Protein AF-A0A067MDX3-F1 (afdb_monomer)

Radius of gyration: 34.16 Å; Cα contacts (8 Å, |Δi|>4): 1008; chains: 1; bounding box: 89×113×89 Å

Secondary structure (DSSP, 8-state):
----------------SHHHHHHHHHHHHHHHHHHTTSS--------PPPP-PPPPPPP------------------------------------PPPPGGGGS-HHHHHHHHHHHHHHT--SSS-HHHHHHHHHHHHHHH-HHHHHHHHH-GGGGSEEEES-TTHHHHHHHTTTS-EEEEE-GGGSSS--TT---GGGGGGEEEEEEEESSPPPHHHHHTTGGGGS--TT--EEEEEE---STHHHHTTTHHHHSSSS-SGGGHHHH-TT--EEEEESS-------S-SEEEEES-B--HHHHHHHHHHHHT-TT--EEEEES-B--GGGGGG-----EEETT--EEEEEEEEHHHHHHHHHHEEE-TT-EEEEEEEE-TT--HHHHS-GGGGG-HHHHH--EEEEEEEE-TT-TTEEEEEEEEE-S-TTT--EEEEEEEEES-HHHHHHHHHTHHHHS-TT-SEEEEEEE--TT-SS---HHHHHHHHTT-TT--EEEEEEE-HHHHHTTS--SS--SSTT--EEEEESS--HHHHHHHHHHHHH-TTSPPP-EEEEES-TT--HHHHHHHHTTSSEEEEE--

InterPro domains:
  IPR032675 Leucine-rich repeat domain superfamily [G3DSA:3.80.10.10] (178-583)

pLDDT: mean 78.47, std 22.72, range [26.62, 98.31]

Foldseek 3Di:
DDDDDDDDDDDDDDDDDVVVVVVVVVVVVVVVVVVVPPDDDDDDDDDDDDDDDDDDDDDDDDDDDDDDDDDDDDDDDDDDDDDDDDDDDPDPDDPDPDPPVVVDDLVVLLVVLVVVLVVQDDDDDDCQVVNVVSLCVLCVPDPSSVVSSQQPLVNLQEDEPPDPCVVVSPVSVDQAAHAYEYEAVCVVVPPQPPPCVVCQCRHAHYEYEHQAADDLVNLVSVVVLLAARANHAYYYYHHNHDDDVSAVPQAVNAPDDDDRDNLSCQVSYLNHAYYYYASHDDNFPAAQHQEYHYESHEDELVSVLSVLVRQLRHLNHQYAYYYNYEYDPVRLVVNPDAAHENQNHAEYYAYAYELQVQQSVLQRYAYHLLHEYHAEYEAEPVRAPCSNHPLVNVRHNVLQQFAEKEWEKAQDPVDNQKIKIWIKTFGPDPPGGYIYIYIYIYTLAQVRVLRNQLVVCSRHPLNHQYYEYEDQQDPSNPPDQALVSLLNSQQSNLNYAYYEYANHPLSNLQVLQDDPVGCGNLAHQEYEYHDAHALVRNLNNLQSQQPPPPGDHHAEYEYENHPRQDPVSQVSSVVRHVYYYYDPD

Organism: Botryobasidium botryosum (strain FD-172 SS1) (NCBI:txid930990)

Solvent-accessible surface area (backbone atoms only — not comparable to full-atom values): 32812 Å² total; per-residue (Å²): 140,81,87,84,88,84,82,89,84,90,84,82,90,86,84,89,66,71,72,62,55,60,55,52,54,55,54,52,58,54,56,58,60,64,64,72,75,77,77,88,84,84,90,80,83,92,80,82,92,79,90,80,84,86,78,84,83,79,85,81,83,82,86,81,91,80,87,83,82,86,87,80,88,79,86,90,76,88,81,88,86,88,84,82,92,72,94,72,78,83,74,68,84,78,77,69,80,77,58,76,75,81,69,57,51,64,67,56,50,49,48,52,59,48,47,62,58,63,68,75,61,84,86,82,94,68,59,71,66,56,54,54,46,62,65,48,54,51,51,71,73,37,76,63,48,31,49,39,61,67,73,34,32,78,72,34,24,57,51,59,44,88,42,100,51,46,71,57,33,54,62,45,17,62,84,56,59,26,35,42,35,37,49,51,84,37,67,82,59,70,66,89,70,77,76,55,72,91,52,33,65,32,29,26,30,42,35,39,37,33,57,53,62,82,46,71,79,56,45,62,74,46,57,68,60,63,44,65,20,68,46,21,30,34,44,33,39,38,43,64,37,82,63,73,73,41,52,73,51,38,55,63,79,61,71,78,71,84,96,72,55,73,60,34,44,53,80,20,30,78,46,34,25,33,42,36,37,20,44,51,75,77,58,59,64,47,53,58,29,31,34,41,37,41,29,50,36,65,45,55,64,68,56,51,54,34,46,51,51,22,51,61,47,12,54,60,25,30,35,42,37,38,29,39,36,44,64,65,77,86,49,57,83,72,66,85,67,73,75,37,73,26,72,50,25,44,36,41,37,38,31,65,23,43,33,62,58,50,14,52,49,55,59,27,47,32,43,20,46,52,16,34,38,42,36,31,30,57,34,58,84,86,46,35,42,71,58,38,48,34,90,56,41,79,54,27,35,17,44,65,47,24,28,35,38,40,37,36,48,43,74,39,92,91,39,91,59,36,28,34,40,37,40,36,32,35,21,94,41,102,86,66,38,8,32,39,36,38,37,39,40,25,53,66,51,45,67,37,54,50,39,36,53,62,42,44,66,60,68,46,44,50,65,23,41,32,41,35,40,33,50,60,49,52,86,69,42,80,65,79,72,49,39,68,59,50,28,61,42,42,45,61,30,50,53,20,28,34,40,34,36,32,33,43,40,56,40,58,53,48,28,47,35,54,49,99,89,40,64,30,31,48,41,34,32,34,42,34,44,31,28,89,50,38,51,88,38,52,52,53,27,43,49,37,32,55,68,36,86,92,39,58,52,38,41,35,43,37,42,23,70,29,85,61,54,46,75,68,50,54,54,58,44,48,77,41,21,83,37,70,44,80,46,96,120

Sequence (585 aa):
MIIPSASTTSIFSQAPAFLTCAVAFAASAFASVTSAVASVVPTLPPFASAAFLPLPSVGTATISTHPSGSVVVTTATATTANAAVGSQTIQGPRKLPVSPIDRLSDNILARIIGLSRSVAVPVAVSIEQDREQAYYAPRHVSKRWRSVVVNSPVLWTSFALPSSYCARFLALSGSLPLDISIGHHMQRRRLTILDLSPIIGRLRSITFIQSHALRDADLQKFAWLNRPMPSLESFAIHVHAQGPEAVGRADRTFNEGGQGGLGSLTGAAPRLKELSMSRAYVPFNLHGLVRLHLSRIHFVVTSMRQLFITIVNSPALEELTFEDISLPPDQMQHLNISVVPLARLERLVIHDSGFWLTSHILARLTTSPSAHLDIRVFAPHEVGLRSIIPENVARLANVKALREARVFAMEHTFNSRTMSVHIEGHAYVSEGGGSLRVIIDCAKQTTVLYDIFANLNLLLPARLDALFLQSWENEVWQMQPSSSDLATVLYPFKHLRELTLAYCHRFLVESLILSKRQQNCPRLHRLRVLGEVGEPQVIPVARSRSIAIKFPRLQTIEIGRCWAITDDTVRRLAELVDNVTLIDE

Structure (mmCIF, N/CA/C/O backbone):
data_AF-A0A067MDX3-F1
#
_entry.id   AF-A0A067MDX3-F1
#
loop_
_atom_site.group_PDB
_atom_site.id
_atom_site.type_symbol
_atom_site.label_atom_id
_atom_site.label_alt_id
_atom_site.label_comp_id
_atom_site.label_asym_id
_atom_site.label_entity_id
_atom_site.label_seq_id
_atom_site.pdbx_PDB_ins_code
_atom_site.Cartn_x
_atom_site.Cartn_y
_atom_site.Cartn_z
_atom_site.occupancy
_atom_site.B_iso_or_equiv
_atom_site.auth_seq_id
_atom_site.auth_comp_id
_atom_site.auth_asym_id
_atom_site.auth_atom_id
_atom_site.pdbx_PDB_model_num
ATOM 1 N N . MET A 1 1 ? -13.210 52.447 -44.788 1.00 33.97 1 MET A N 1
ATOM 2 C CA . MET A 1 1 ? -13.898 53.497 -44.003 1.00 33.97 1 MET A CA 1
ATOM 3 C C . MET A 1 1 ? -14.433 52.805 -42.752 1.00 33.97 1 MET A C 1
ATOM 5 O O . MET A 1 1 ? -15.261 51.933 -42.926 1.00 33.97 1 MET A O 1
ATOM 9 N N . ILE A 1 2 ? -13.981 52.982 -41.513 1.00 36.91 2 ILE A N 1
ATOM 10 C CA . ILE A 1 2 ? -12.960 53.816 -40.867 1.00 36.91 2 ILE A CA 1
ATOM 11 C C . ILE A 1 2 ? -12.358 52.940 -39.750 1.00 36.91 2 ILE A C 1
ATOM 13 O O . ILE A 1 2 ? -13.086 52.272 -39.022 1.00 36.91 2 ILE A O 1
ATOM 17 N N . ILE A 1 3 ? -11.030 52.929 -39.668 1.00 36.72 3 ILE A N 1
ATOM 18 C CA . ILE A 1 3 ? -10.223 52.384 -38.567 1.00 36.72 3 ILE A CA 1
ATOM 19 C C . ILE A 1 3 ? -10.322 53.352 -37.377 1.00 36.72 3 ILE A C 1
ATOM 21 O O . ILE A 1 3 ? -10.348 54.560 -37.613 1.00 36.72 3 ILE A O 1
ATOM 25 N N . PRO A 1 4 ? -10.224 52.872 -36.125 1.00 47.22 4 PRO A N 1
ATOM 26 C CA . PRO A 1 4 ? -9.449 53.648 -35.170 1.00 47.22 4 PRO A CA 1
ATOM 27 C C . PRO A 1 4 ? -8.400 52.797 -34.455 1.00 47.22 4 PRO A C 1
ATOM 29 O O . PRO A 1 4 ? -8.684 51.908 -33.657 1.00 47.22 4 PRO A O 1
ATOM 32 N N . SER A 1 5 ? -7.157 53.150 -34.755 1.00 32.91 5 SER A N 1
ATOM 33 C CA . SER A 1 5 ? -5.998 53.050 -33.887 1.00 32.91 5 SER A CA 1
ATOM 34 C C . SER A 1 5 ? -6.065 54.167 -32.846 1.00 32.91 5 SER A C 1
ATOM 36 O O . SER A 1 5 ? -6.231 55.327 -33.226 1.00 32.91 5 SER A O 1
ATOM 38 N N . ALA A 1 6 ? -5.841 53.858 -31.571 1.00 31.25 6 ALA A N 1
ATOM 39 C CA . ALA A 1 6 ? -5.299 54.833 -30.634 1.00 31.25 6 ALA A CA 1
ATOM 40 C C . ALA A 1 6 ? -4.476 54.138 -29.545 1.00 31.25 6 ALA A C 1
ATOM 42 O O . ALA A 1 6 ? -4.864 53.141 -28.945 1.00 31.25 6 ALA A O 1
ATOM 43 N N . SER A 1 7 ? -3.298 54.709 -29.389 1.00 30.72 7 SER A N 1
ATOM 44 C CA . SER A 1 7 ? -2.128 54.376 -28.602 1.00 30.72 7 SER A CA 1
ATOM 45 C C . SER A 1 7 ? -2.234 54.704 -27.104 1.00 30.72 7 SER A C 1
ATOM 47 O O . SER A 1 7 ? -2.874 55.673 -26.712 1.00 30.72 7 SER A O 1
ATOM 49 N N . THR A 1 8 ? -1.429 53.965 -26.329 1.00 30.31 8 THR A N 1
ATOM 50 C CA . THR A 1 8 ? -0.660 54.382 -25.132 1.00 30.31 8 THR A CA 1
ATOM 51 C C . THR A 1 8 ? -1.379 54.955 -23.908 1.00 30.31 8 THR A C 1
ATOM 53 O O . THR A 1 8 ? -1.793 56.110 -23.883 1.00 30.31 8 THR A O 1
ATOM 56 N N . THR A 1 9 ? -1.261 54.233 -22.788 1.00 27.02 9 THR A N 1
ATOM 57 C CA . THR A 1 9 ? -0.818 54.837 -21.519 1.00 27.02 9 THR A CA 1
ATOM 58 C C . THR A 1 9 ? -0.119 53.796 -20.644 1.00 27.02 9 THR A C 1
ATOM 60 O O . THR A 1 9 ? -0.681 52.773 -20.268 1.00 27.02 9 THR A O 1
ATOM 63 N N . SER A 1 10 ? 1.154 54.060 -20.367 1.00 30.72 10 SER A N 1
ATOM 64 C CA . SER A 1 10 ? 1.981 53.398 -19.367 1.00 30.72 10 SER A CA 1
ATOM 65 C C . SER A 1 10 ? 1.536 53.805 -17.964 1.00 30.72 10 SER A C 1
ATOM 67 O O . SER A 1 10 ? 1.501 55.001 -17.709 1.00 30.72 10 SER A O 1
ATOM 69 N N . ILE A 1 11 ? 1.299 52.849 -17.065 1.00 31.41 11 ILE A N 1
ATOM 70 C CA . ILE A 1 11 ? 1.522 52.936 -15.609 1.00 31.41 11 ILE A CA 1
ATOM 71 C C . ILE A 1 11 ? 1.537 51.487 -15.100 1.00 31.41 11 ILE A C 1
ATOM 73 O O . ILE A 1 11 ? 0.540 50.794 -15.232 1.00 31.41 11 ILE A O 1
ATOM 77 N N . PHE A 1 12 ? 2.683 51.031 -14.591 1.00 28.48 12 PHE A N 1
ATOM 78 C CA . PHE A 1 12 ? 2.858 50.214 -13.376 1.00 28.48 12 PHE A CA 1
ATOM 79 C C . PHE A 1 12 ? 4.340 49.817 -13.290 1.00 28.48 12 PHE A C 1
ATOM 81 O O . PHE A 1 12 ? 4.755 48.723 -13.661 1.00 28.48 12 PHE A O 1
ATOM 88 N N . SER A 1 13 ? 5.162 50.752 -12.807 1.00 33.75 13 SER A N 1
ATOM 89 C CA . SER A 1 13 ? 6.333 50.389 -12.018 1.00 33.75 13 SER A CA 1
ATOM 90 C C . SER A 1 13 ? 5.845 50.237 -10.578 1.00 33.75 13 SER A C 1
ATOM 92 O O . SER A 1 13 ? 5.238 51.159 -10.045 1.00 33.75 13 SER A O 1
ATOM 94 N N . GLN A 1 14 ? 6.023 49.050 -9.997 1.00 33.34 14 GLN A N 1
ATOM 95 C CA . GLN A 1 14 ? 6.205 48.791 -8.561 1.00 33.34 14 GLN A CA 1
ATOM 96 C C . GLN A 1 14 ? 6.120 47.280 -8.315 1.00 33.34 14 GLN A C 1
ATOM 98 O O . GLN A 1 14 ? 5.056 46.726 -8.067 1.00 33.34 14 GLN A O 1
ATOM 103 N N . ALA A 1 15 ? 7.272 46.614 -8.383 1.00 34.44 15 ALA A N 1
ATOM 104 C CA . ALA A 1 15 ? 7.533 45.370 -7.662 1.00 34.44 15 ALA A CA 1
ATOM 105 C C . ALA A 1 15 ? 9.053 45.152 -7.587 1.00 34.44 15 ALA A C 1
ATOM 107 O O . ALA A 1 15 ? 9.661 44.667 -8.540 1.00 34.44 15 ALA A O 1
ATOM 108 N N . PRO A 1 16 ? 9.680 45.529 -6.460 1.00 35.97 16 PRO A N 1
ATOM 109 C CA . PRO A 1 16 ? 10.515 44.544 -5.784 1.00 35.97 16 PRO A CA 1
ATOM 110 C C . PRO A 1 16 ? 10.357 44.672 -4.263 1.00 35.97 16 PRO A C 1
ATOM 112 O O . PRO A 1 16 ? 11.045 45.454 -3.617 1.00 35.97 16 PRO A O 1
ATOM 115 N N . ALA A 1 17 ? 9.444 43.895 -3.680 1.00 34.28 17 ALA A N 1
ATOM 116 C CA . ALA A 1 17 ? 9.358 43.746 -2.221 1.00 34.28 17 ALA A CA 1
ATOM 117 C C . ALA A 1 17 ? 9.203 42.286 -1.760 1.00 34.28 17 ALA A C 1
ATOM 119 O O . ALA A 1 17 ? 9.476 41.976 -0.607 1.00 34.28 17 ALA A O 1
ATOM 120 N N . PHE A 1 18 ? 8.847 41.356 -2.655 1.00 33.59 18 PHE A N 1
ATOM 121 C CA . PHE A 1 18 ? 8.609 39.958 -2.272 1.00 33.59 18 PHE A CA 1
ATOM 122 C C . PHE A 1 18 ? 9.853 39.056 -2.306 1.00 33.59 18 PHE A C 1
ATOM 124 O O . PHE A 1 18 ? 9.896 38.072 -1.572 1.00 33.59 18 PHE A O 1
ATOM 131 N N . LEU A 1 19 ? 10.899 39.395 -3.072 1.00 33.69 19 LEU A N 1
ATOM 132 C CA . LEU A 1 19 ? 12.136 38.596 -3.080 1.00 33.69 19 LEU A CA 1
ATOM 133 C C . LEU A 1 19 ? 13.066 38.893 -1.892 1.00 33.69 19 LEU A C 1
ATOM 135 O O . LEU A 1 19 ? 13.840 38.029 -1.488 1.00 33.69 19 LEU A O 1
ATOM 139 N N . THR A 1 20 ? 12.970 40.077 -1.287 1.00 34.78 20 THR A N 1
ATOM 140 C CA . THR A 1 20 ? 13.840 40.486 -0.173 1.00 34.78 20 THR A CA 1
ATOM 141 C C . THR A 1 20 ? 13.414 39.860 1.161 1.00 34.78 20 THR A C 1
ATOM 143 O O . THR A 1 20 ? 14.268 39.539 1.985 1.00 34.78 20 THR A O 1
ATOM 146 N N . CYS A 1 21 ? 12.118 39.582 1.358 1.00 31.64 21 CYS A N 1
ATOM 147 C CA . CYS A 1 21 ? 11.624 38.898 2.560 1.00 31.64 21 CYS A CA 1
ATOM 148 C C . CYS A 1 21 ? 11.980 37.402 2.597 1.00 31.64 21 CYS A C 1
ATOM 150 O O . CYS A 1 21 ? 12.272 36.878 3.670 1.00 31.64 21 CYS A O 1
ATOM 152 N N . ALA A 1 22 ? 12.029 36.721 1.447 1.00 34.28 22 ALA A N 1
ATOM 153 C CA . ALA A 1 22 ? 12.374 35.297 1.392 1.00 34.28 22 ALA A CA 1
ATOM 154 C C . ALA A 1 22 ? 13.862 35.037 1.702 1.00 34.28 22 ALA A C 1
ATOM 156 O O . ALA A 1 22 ? 14.200 34.052 2.359 1.00 34.28 22 ALA A O 1
ATOM 157 N N . VAL A 1 23 ? 14.753 35.952 1.302 1.00 37.81 23 VAL A N 1
ATOM 158 C CA . VAL A 1 23 ? 16.195 35.858 1.595 1.00 37.81 23 VAL A CA 1
ATOM 159 C C . VAL A 1 23 ? 16.504 36.259 3.046 1.00 37.81 23 VAL A C 1
ATOM 161 O O . VAL A 1 23 ? 17.358 35.642 3.683 1.00 37.81 23 VAL A O 1
ATOM 164 N N . ALA A 1 24 ? 15.760 37.213 3.621 1.00 34.75 24 ALA A N 1
ATOM 165 C CA . ALA A 1 24 ? 15.912 37.604 5.026 1.00 34.75 24 ALA A CA 1
ATOM 166 C C . ALA A 1 24 ? 15.469 36.500 6.011 1.00 34.75 24 ALA A C 1
ATOM 168 O O . ALA A 1 24 ? 16.106 36.307 7.049 1.00 34.75 24 ALA A O 1
ATOM 169 N N . PHE A 1 25 ? 14.433 35.723 5.671 1.00 36.97 25 PHE A N 1
ATOM 170 C CA . PHE A 1 25 ? 13.960 34.616 6.514 1.00 36.97 25 PHE A CA 1
ATOM 171 C C . PHE A 1 25 ? 14.943 33.432 6.533 1.00 36.97 25 PHE A C 1
ATOM 173 O O . PHE A 1 25 ? 15.180 32.831 7.582 1.00 36.97 25 PHE A O 1
ATOM 180 N N . ALA A 1 26 ? 15.588 33.142 5.397 1.00 35.47 26 ALA A N 1
ATOM 181 C CA . ALA A 1 26 ? 16.612 32.100 5.302 1.00 35.47 26 ALA A CA 1
ATOM 182 C C . ALA A 1 26 ? 17.906 32.469 6.057 1.00 35.47 26 ALA A C 1
ATOM 184 O O . ALA A 1 26 ? 18.526 31.603 6.675 1.00 35.47 26 ALA A O 1
ATOM 185 N N . ALA A 1 27 ? 18.286 33.753 6.076 1.00 33.12 27 ALA A N 1
ATOM 186 C CA . ALA A 1 27 ? 19.451 34.235 6.823 1.00 33.12 27 ALA A CA 1
ATOM 187 C C . ALA A 1 27 ? 19.219 34.256 8.350 1.00 33.12 27 ALA A C 1
ATOM 189 O O . ALA A 1 27 ? 20.119 33.914 9.119 1.00 33.12 27 ALA A O 1
ATOM 190 N N . SER A 1 28 ? 18.000 34.582 8.798 1.00 33.84 28 SER A N 1
ATOM 191 C CA . SER A 1 28 ? 17.604 34.554 10.217 1.00 33.84 28 SER A CA 1
ATOM 192 C C . SER A 1 28 ? 17.586 33.131 10.797 1.00 33.84 28 SER A C 1
ATOM 194 O O . SER A 1 28 ? 18.078 32.908 11.906 1.00 33.84 28 SER A O 1
ATOM 196 N N . ALA A 1 29 ? 17.107 32.150 10.025 1.00 36.31 29 ALA A N 1
ATOM 197 C CA . ALA A 1 29 ? 17.091 30.748 10.441 1.00 36.31 29 ALA A CA 1
ATOM 198 C C . ALA A 1 29 ? 18.505 30.148 10.573 1.00 36.31 29 ALA A C 1
ATOM 200 O O . ALA A 1 29 ? 18.733 29.300 11.433 1.00 36.31 29 ALA A O 1
ATOM 201 N N . PHE A 1 30 ? 19.473 30.619 9.777 1.00 33.47 30 PHE A N 1
ATOM 202 C CA . PHE A 1 30 ? 20.859 30.143 9.840 1.00 33.47 30 PHE A CA 1
ATOM 203 C C . PHE A 1 30 ? 21.644 30.724 11.029 1.00 33.47 30 PHE A C 1
ATOM 205 O O . PHE A 1 30 ? 22.445 30.015 11.637 1.00 33.47 30 PHE A O 1
ATOM 212 N N . ALA A 1 31 ? 21.377 31.977 11.418 1.00 33.66 31 ALA A N 1
ATOM 213 C CA . ALA A 1 31 ? 22.022 32.618 12.569 1.00 33.66 31 ALA A CA 1
ATOM 214 C C . ALA A 1 31 ? 21.534 32.068 13.927 1.00 33.66 31 ALA A C 1
ATOM 216 O O . ALA A 1 31 ? 22.286 32.035 14.901 1.00 33.66 31 ALA A O 1
ATOM 217 N N . SER A 1 32 ? 20.290 31.580 13.999 1.00 33.94 32 SER A N 1
ATOM 218 C CA . SER A 1 32 ? 19.739 30.983 15.225 1.00 33.94 32 SER A CA 1
ATOM 219 C C . SER A 1 32 ? 20.317 29.591 15.527 1.00 33.94 32 SER A C 1
ATOM 221 O O . SER A 1 32 ? 20.396 29.207 16.693 1.00 33.94 32 SER A O 1
ATOM 223 N N . VAL A 1 33 ? 20.779 28.859 14.506 1.00 33.06 33 VAL A N 1
ATOM 224 C CA . VAL A 1 33 ? 21.364 27.513 14.660 1.00 33.06 33 VAL A CA 1
ATOM 225 C C . VAL A 1 33 ? 22.840 27.571 15.069 1.00 33.06 33 VAL A C 1
ATOM 227 O O . VAL A 1 33 ? 23.299 26.710 15.815 1.00 33.06 33 VAL A O 1
ATOM 230 N N . THR A 1 34 ? 23.582 28.609 14.675 1.00 33.38 34 THR A N 1
ATOM 231 C CA . THR A 1 34 ? 24.987 28.783 15.084 1.00 33.38 34 THR A CA 1
ATOM 232 C C . THR A 1 34 ? 25.147 29.362 16.493 1.00 33.38 34 THR A C 1
ATOM 234 O O . THR A 1 34 ? 26.141 29.070 17.152 1.00 33.38 34 THR A O 1
ATOM 237 N N . SER A 1 35 ? 24.156 30.094 17.017 1.00 30.66 35 SER A N 1
ATOM 238 C CA . SER A 1 35 ? 24.190 30.623 18.392 1.00 30.66 35 SER A CA 1
ATOM 239 C C . SER A 1 35 ? 23.854 29.586 19.476 1.00 30.66 35 SER A C 1
ATOM 241 O O . SER A 1 35 ? 24.206 29.795 20.634 1.00 30.66 35 SER A O 1
ATOM 243 N N . ALA A 1 36 ? 23.187 28.478 19.137 1.00 31.14 36 ALA A N 1
ATOM 244 C CA . ALA A 1 36 ? 22.718 27.488 20.114 1.00 31.14 36 ALA A CA 1
ATOM 245 C C . ALA A 1 36 ? 23.751 26.390 20.452 1.00 31.14 36 ALA A C 1
ATOM 247 O O . ALA A 1 36 ? 23.515 25.579 21.342 1.00 31.14 36 ALA A O 1
ATOM 248 N N . VAL A 1 37 ? 24.904 26.366 19.771 1.00 30.59 37 VAL A N 1
ATOM 249 C CA . VAL A 1 37 ? 25.954 25.341 19.962 1.00 30.59 37 VAL A CA 1
ATOM 250 C C . VAL A 1 37 ? 27.100 25.831 20.869 1.00 30.59 37 VAL A C 1
ATOM 252 O O . VAL A 1 37 ? 27.974 25.054 21.238 1.00 30.59 37 VAL A O 1
ATOM 255 N N . ALA A 1 38 ? 27.089 27.094 21.309 1.00 31.25 38 ALA A N 1
ATOM 256 C CA . ALA A 1 38 ? 28.210 27.697 22.040 1.00 31.25 38 ALA A CA 1
ATOM 257 C C . ALA A 1 38 ? 28.023 27.853 23.565 1.00 31.25 38 ALA A C 1
ATOM 259 O O . ALA A 1 38 ? 28.908 28.407 24.212 1.00 31.25 38 ALA A O 1
ATOM 260 N N . SER A 1 39 ? 26.921 27.401 24.179 1.00 32.09 39 SER A N 1
ATOM 261 C CA . SER A 1 39 ? 26.652 27.771 25.581 1.00 32.09 39 SER A CA 1
ATOM 262 C C . SER A 1 39 ? 25.940 26.723 26.440 1.00 32.09 39 SER A C 1
ATOM 264 O O . SER A 1 39 ? 24.962 27.065 27.090 1.00 32.09 39 SER A O 1
ATOM 266 N N . VAL A 1 40 ? 26.419 25.476 26.511 1.00 29.67 40 VAL A N 1
ATOM 267 C CA . VAL A 1 40 ? 26.134 24.602 27.672 1.00 29.67 40 VAL A CA 1
ATOM 268 C C . VAL A 1 40 ? 27.291 23.616 27.881 1.00 29.67 40 VAL A C 1
ATOM 270 O O . VAL A 1 40 ? 27.324 22.543 27.289 1.00 29.67 40 VAL A O 1
ATOM 273 N N . VAL A 1 41 ? 28.239 23.967 28.749 1.00 29.36 41 VAL A N 1
ATOM 274 C CA . VAL A 1 41 ? 29.138 23.003 29.403 1.00 29.36 41 VAL A CA 1
ATOM 275 C C . VAL A 1 41 ? 29.140 23.329 30.892 1.00 29.36 41 VAL A C 1
ATOM 277 O O . VAL A 1 41 ? 29.665 24.376 31.269 1.00 29.36 41 VAL A O 1
ATOM 280 N N . PRO A 1 42 ? 28.604 22.455 31.757 1.00 33.56 42 PRO A N 1
ATOM 281 C CA . PRO A 1 42 ? 29.030 22.393 33.137 1.00 33.56 42 PRO A CA 1
ATOM 282 C C . PRO A 1 42 ? 29.896 21.148 33.352 1.00 33.56 42 PRO A C 1
ATOM 284 O O . PRO A 1 42 ? 29.516 20.011 33.081 1.00 33.56 42 PRO A O 1
ATOM 287 N N . THR A 1 43 ? 31.095 21.416 33.847 1.00 37.28 43 THR A N 1
ATOM 288 C CA . THR A 1 43 ? 32.096 20.485 34.362 1.00 37.28 43 THR A CA 1
ATOM 289 C C . THR A 1 43 ? 31.627 19.794 35.646 1.00 37.28 43 THR A C 1
ATOM 291 O O . THR A 1 43 ? 31.263 20.489 36.593 1.00 37.28 43 THR A O 1
ATOM 294 N N . LEU A 1 44 ? 31.739 18.462 35.723 1.00 29.33 44 LEU A N 1
ATOM 295 C CA . LEU A 1 44 ? 31.722 17.664 36.965 1.00 29.33 44 LEU A CA 1
ATOM 296 C C . LEU A 1 44 ? 32.713 16.467 36.851 1.00 29.33 44 LEU A C 1
ATOM 298 O O . LEU A 1 44 ? 33.086 16.106 35.734 1.00 29.33 44 LEU A O 1
ATOM 302 N N . PRO A 1 45 ? 33.209 15.918 37.984 1.00 30.34 45 PRO A N 1
ATOM 303 C CA . PRO A 1 45 ? 34.571 15.381 38.159 1.00 30.34 45 PRO A CA 1
ATOM 304 C C . PRO A 1 45 ? 34.693 13.854 37.935 1.00 30.34 45 PRO A C 1
ATOM 306 O O . PRO A 1 45 ? 33.676 13.176 37.784 1.00 30.34 45 PRO A O 1
ATOM 309 N N . PRO A 1 46 ? 35.922 13.284 37.917 1.00 31.72 46 PRO A N 1
ATOM 310 C CA . PRO A 1 46 ? 36.138 11.905 37.497 1.00 31.72 46 PRO A CA 1
ATOM 311 C C . PRO A 1 46 ? 35.870 10.915 38.637 1.00 31.72 46 PRO A C 1
ATOM 313 O O . PRO A 1 46 ? 36.404 11.060 39.736 1.00 31.72 46 PRO A O 1
ATOM 316 N N . PHE A 1 47 ? 35.090 9.872 38.346 1.00 27.94 47 PHE A N 1
ATOM 317 C CA . PHE A 1 47 ? 34.967 8.681 39.185 1.00 27.94 47 PHE A CA 1
ATOM 318 C C . PHE A 1 47 ? 35.648 7.473 38.537 1.00 27.94 47 PHE A C 1
ATOM 320 O O . PHE A 1 47 ? 35.752 7.350 37.319 1.00 27.94 47 PHE A O 1
ATOM 327 N N . ALA A 1 48 ? 36.158 6.631 39.428 1.00 28.36 48 ALA A N 1
ATOM 328 C CA . ALA A 1 48 ? 37.163 5.607 39.232 1.00 28.36 48 ALA A CA 1
ATOM 329 C C . ALA A 1 48 ? 36.745 4.426 38.339 1.00 28.36 48 ALA A C 1
ATOM 331 O O . ALA A 1 48 ? 35.607 3.961 38.358 1.00 28.36 48 ALA A O 1
ATOM 332 N N . SER A 1 49 ? 37.739 3.902 37.621 1.00 28.11 49 SER A N 1
ATOM 333 C CA . SER A 1 49 ? 37.692 2.674 36.832 1.00 28.11 49 SER A CA 1
ATOM 334 C C . SER A 1 49 ? 37.447 1.441 37.706 1.00 28.11 49 SER A C 1
ATOM 336 O O . SER A 1 49 ? 38.273 1.103 38.554 1.00 28.11 49 SER A O 1
ATOM 338 N N . ALA A 1 50 ? 36.350 0.730 37.445 1.00 28.02 50 ALA A N 1
ATOM 339 C CA . ALA A 1 50 ? 36.139 -0.642 37.892 1.00 28.02 50 ALA A CA 1
ATOM 340 C C . ALA A 1 50 ? 36.506 -1.626 36.768 1.00 28.02 50 ALA A C 1
ATOM 342 O O . ALA A 1 50 ? 36.269 -1.379 35.586 1.00 28.02 50 ALA A O 1
ATOM 343 N N . ALA A 1 51 ? 37.140 -2.720 37.178 1.00 28.81 51 ALA A N 1
ATOM 344 C CA . ALA A 1 51 ? 37.792 -3.727 36.357 1.00 28.81 51 ALA A CA 1
ATOM 345 C C . ALA A 1 51 ? 36.837 -4.520 35.445 1.00 28.81 51 ALA A C 1
ATOM 347 O O . ALA A 1 51 ? 35.775 -4.963 35.877 1.00 28.81 51 ALA A O 1
ATOM 348 N N . PHE A 1 52 ? 37.287 -4.790 34.216 1.00 27.44 52 PHE A N 1
ATOM 349 C CA . PHE A 1 52 ? 36.736 -5.827 33.341 1.00 27.44 52 PHE A CA 1
ATOM 350 C C . PHE A 1 52 ? 37.708 -7.014 33.263 1.00 27.44 52 PHE A C 1
ATOM 352 O O . PHE A 1 52 ? 38.910 -6.841 33.063 1.00 27.44 52 PHE A O 1
ATOM 359 N N . LEU A 1 53 ? 37.159 -8.217 33.442 1.00 29.53 53 LEU A N 1
ATOM 360 C CA . LEU A 1 53 ? 37.824 -9.516 33.297 1.00 29.53 53 LEU A CA 1
ATOM 361 C C . LEU A 1 53 ? 38.182 -9.808 31.822 1.00 29.53 53 LEU A C 1
ATOM 363 O O . LEU A 1 53 ? 37.463 -9.352 30.930 1.00 29.53 53 LEU A O 1
ATOM 367 N N . PRO A 1 54 ? 39.244 -10.589 31.538 1.00 31.33 54 PRO A N 1
ATOM 368 C CA . PRO A 1 54 ? 39.686 -10.852 30.173 1.00 31.33 54 PRO A CA 1
ATOM 369 C C . PRO A 1 54 ? 38.944 -12.041 29.538 1.00 31.33 54 PRO A C 1
ATOM 371 O O . PRO A 1 54 ? 38.767 -13.091 30.154 1.00 31.33 54 PRO A O 1
ATOM 374 N N . LEU A 1 55 ? 38.572 -11.884 28.266 1.00 30.08 55 LEU A N 1
ATOM 375 C CA . LEU A 1 55 ? 38.222 -12.974 27.347 1.00 30.08 55 LEU A CA 1
ATOM 376 C C . LEU A 1 55 ? 39.500 -13.530 26.680 1.00 30.08 55 LEU A C 1
ATOM 378 O O . LEU A 1 55 ? 40.474 -12.788 26.522 1.00 30.08 55 LEU A O 1
ATOM 382 N N . PRO A 1 56 ? 39.525 -14.820 26.292 1.00 30.81 56 PRO A N 1
ATOM 383 C CA . PRO A 1 56 ? 40.738 -15.497 25.853 1.00 30.81 56 PRO A CA 1
ATOM 384 C C . PRO A 1 56 ? 41.159 -15.100 24.433 1.00 30.81 56 PRO A C 1
ATOM 386 O O . PRO A 1 56 ? 40.344 -14.847 23.546 1.00 30.81 56 PRO A O 1
ATOM 389 N N . SER A 1 57 ? 42.475 -15.072 24.249 1.00 29.55 57 SER A N 1
ATOM 390 C CA . SER A 1 57 ? 43.211 -14.679 23.055 1.00 29.55 57 SER A CA 1
ATOM 391 C C . SER A 1 57 ? 42.932 -15.574 21.843 1.00 29.55 57 SER A C 1
ATOM 393 O O . SER A 1 57 ? 43.153 -16.784 21.859 1.00 29.55 57 SER A O 1
ATOM 395 N N . VAL A 1 58 ? 42.525 -14.943 20.742 1.00 29.27 58 VAL A N 1
ATOM 396 C CA . VAL A 1 58 ? 42.586 -15.518 19.395 1.00 29.27 58 VAL A CA 1
ATOM 397 C C . VAL A 1 58 ? 44.017 -15.347 18.887 1.00 29.27 58 VAL A C 1
ATOM 399 O O . VAL A 1 58 ? 44.529 -14.230 18.822 1.00 29.27 58 VAL A O 1
ATOM 402 N N . GLY A 1 59 ? 44.672 -16.464 18.567 1.00 27.67 59 GLY A N 1
ATOM 403 C CA . GLY A 1 59 ? 46.039 -16.490 18.056 1.00 27.67 59 GLY A CA 1
ATOM 404 C C . GLY A 1 59 ? 46.167 -15.747 16.727 1.00 27.67 59 GLY A C 1
ATOM 405 O O . GLY A 1 59 ? 45.538 -16.101 15.732 1.00 27.67 59 GLY A O 1
ATOM 406 N N . THR A 1 60 ? 47.008 -14.720 16.715 1.00 28.27 60 THR A N 1
ATOM 407 C CA . THR A 1 60 ? 47.476 -14.024 15.520 1.00 28.27 60 THR A CA 1
ATOM 408 C C . THR A 1 60 ? 48.583 -14.844 14.857 1.00 28.27 60 THR A C 1
ATOM 410 O O . THR A 1 60 ? 49.665 -15.016 15.412 1.00 28.27 60 THR A O 1
ATOM 413 N N . ALA A 1 61 ? 48.320 -15.357 13.654 1.00 27.12 61 ALA A N 1
ATOM 414 C CA . ALA A 1 61 ? 49.348 -15.932 12.794 1.00 27.12 61 ALA A CA 1
ATOM 415 C C . ALA A 1 61 ? 50.008 -14.813 11.975 1.00 27.12 61 ALA A C 1
ATOM 417 O O . ALA A 1 61 ? 49.362 -14.147 11.165 1.00 27.12 61 ALA A O 1
ATOM 418 N N . THR A 1 62 ? 51.299 -14.595 12.201 1.00 27.22 62 THR A N 1
ATOM 419 C CA . THR A 1 62 ? 52.155 -13.708 11.413 1.00 27.22 62 THR A CA 1
ATOM 420 C C . THR A 1 62 ? 52.524 -14.378 10.090 1.00 27.22 62 THR A C 1
ATOM 422 O O . THR A 1 62 ? 53.094 -15.466 10.064 1.00 27.22 62 THR A O 1
ATOM 425 N N . ILE A 1 63 ? 52.213 -13.713 8.977 1.00 27.61 63 ILE A N 1
ATOM 426 C CA . ILE A 1 63 ? 52.643 -14.107 7.632 1.00 27.61 63 ILE A CA 1
ATOM 427 C C . ILE A 1 63 ? 53.983 -13.420 7.362 1.00 27.61 63 ILE A C 1
ATOM 429 O O . ILE A 1 63 ? 54.030 -12.197 7.235 1.00 27.61 63 ILE A O 1
ATOM 433 N N . SER A 1 64 ? 55.064 -14.196 7.267 1.00 26.62 64 SER A N 1
ATOM 434 C CA . SER A 1 64 ? 56.316 -13.746 6.657 1.00 26.62 64 SER A CA 1
ATOM 435 C C . SER A 1 64 ? 56.411 -14.297 5.236 1.00 26.62 64 SER A C 1
ATOM 437 O O . SER A 1 64 ? 56.149 -15.469 4.963 1.00 26.62 64 SER A O 1
ATOM 439 N N . THR A 1 65 ? 56.736 -13.415 4.302 1.00 29.08 65 THR A N 1
ATOM 440 C CA . THR A 1 65 ? 56.938 -13.727 2.893 1.00 29.08 65 THR A CA 1
ATOM 441 C C . THR A 1 65 ? 58.410 -14.042 2.646 1.00 29.08 65 THR A C 1
ATOM 443 O O . THR A 1 65 ? 59.276 -13.218 2.915 1.00 29.08 65 THR A O 1
ATOM 446 N N . HIS A 1 66 ? 58.700 -15.210 2.071 1.00 30.70 66 HIS A N 1
ATOM 447 C CA . HIS A 1 66 ? 59.890 -15.415 1.243 1.00 30.70 66 HIS A CA 1
ATOM 448 C C . HIS A 1 66 ? 59.586 -16.401 0.101 1.00 30.70 66 HIS A C 1
ATOM 450 O O . HIS A 1 66 ? 58.675 -17.223 0.222 1.00 30.70 66 HIS A O 1
ATOM 456 N N . PRO A 1 67 ? 60.282 -16.268 -1.042 1.00 37.34 67 PRO A N 1
ATOM 457 C CA . PRO A 1 67 ? 59.913 -16.891 -2.298 1.00 37.34 67 PRO A CA 1
ATOM 458 C C . PRO A 1 67 ? 60.517 -18.293 -2.420 1.00 37.34 67 PRO A C 1
ATOM 460 O O . PRO A 1 67 ? 61.535 -18.595 -1.800 1.00 37.34 67 PRO A O 1
ATOM 463 N N . SER A 1 68 ? 59.963 -19.062 -3.358 1.00 32.88 68 SER A N 1
ATOM 464 C CA . SER A 1 68 ? 60.456 -20.342 -3.905 1.00 32.88 68 SER A CA 1
ATOM 465 C C . SER A 1 68 ? 59.839 -21.607 -3.297 1.00 32.88 68 SER A C 1
ATOM 467 O O . SER A 1 68 ? 60.200 -22.042 -2.215 1.00 32.88 68 SER A O 1
ATOM 469 N N . GLY A 1 69 ? 58.982 -22.251 -4.096 1.00 33.88 69 GLY A N 1
ATOM 470 C CA . GLY A 1 69 ? 59.095 -23.687 -4.373 1.00 33.88 69 GLY A CA 1
ATOM 471 C C . GLY A 1 69 ? 58.581 -24.685 -3.330 1.00 33.88 69 GLY A C 1
ATOM 472 O O . GLY A 1 69 ? 59.300 -25.077 -2.426 1.00 33.88 69 GLY A O 1
ATOM 473 N N . SER A 1 70 ? 57.393 -25.229 -3.613 1.00 30.53 70 SER A N 1
ATOM 474 C CA . SER A 1 70 ? 56.845 -26.516 -3.143 1.00 30.53 70 SER A CA 1
ATOM 475 C C . SER A 1 70 ? 56.593 -26.690 -1.638 1.00 30.53 70 SER A C 1
ATOM 477 O O . SER A 1 70 ? 57.505 -26.869 -0.840 1.00 30.53 70 SER A O 1
ATOM 479 N N . VAL A 1 71 ? 55.309 -26.762 -1.275 1.00 28.25 71 VAL A N 1
ATOM 480 C CA . VAL A 1 71 ? 54.855 -27.260 0.029 1.00 28.25 71 VAL A CA 1
ATOM 481 C C . VAL A 1 71 ? 54.395 -28.704 -0.150 1.00 28.25 71 VAL A C 1
ATOM 483 O O . VAL A 1 71 ? 53.355 -28.967 -0.752 1.00 28.25 71 VAL A O 1
ATOM 486 N N . VAL A 1 72 ? 55.188 -29.636 0.375 1.00 29.81 72 VAL A N 1
ATOM 487 C CA . VAL A 1 72 ? 54.767 -31.006 0.685 1.00 29.81 72 VAL A CA 1
ATOM 488 C C . VAL A 1 72 ? 54.292 -30.996 2.135 1.00 29.81 72 VAL A C 1
ATOM 490 O O . VAL A 1 72 ? 55.054 -30.669 3.041 1.00 29.81 72 VAL A O 1
ATOM 493 N N . VAL A 1 73 ? 53.017 -31.317 2.356 1.00 29.02 73 VAL A N 1
ATOM 494 C CA . VAL A 1 73 ? 52.449 -31.483 3.698 1.00 29.02 73 VAL A CA 1
ATOM 495 C C . VAL A 1 73 ? 52.711 -32.918 4.144 1.00 29.02 73 VAL A C 1
ATOM 497 O O . VAL A 1 73 ? 52.125 -33.851 3.600 1.00 29.02 73 VAL A O 1
ATOM 500 N N . THR A 1 74 ? 53.576 -33.092 5.141 1.00 28.53 74 THR A N 1
ATOM 501 C CA . THR A 1 74 ? 53.779 -34.369 5.841 1.00 28.53 74 THR A CA 1
ATOM 502 C C . THR A 1 74 ? 53.286 -34.219 7.273 1.00 28.53 74 THR A C 1
ATOM 504 O O . THR A 1 74 ? 53.865 -33.475 8.061 1.00 28.53 74 THR A O 1
ATOM 507 N N . THR A 1 75 ? 52.199 -34.909 7.610 1.00 33.19 75 THR A N 1
ATOM 508 C CA . THR A 1 75 ? 51.712 -35.065 8.985 1.00 33.19 75 THR A CA 1
ATOM 509 C C . THR A 1 75 ? 52.470 -36.194 9.672 1.00 33.19 75 THR A C 1
ATOM 511 O O . THR A 1 75 ? 52.525 -37.310 9.156 1.00 33.19 75 THR A O 1
ATOM 514 N N . ALA A 1 76 ? 53.049 -35.897 10.833 1.00 28.72 76 ALA A N 1
ATOM 515 C CA . ALA A 1 76 ? 53.759 -36.850 11.672 1.00 28.72 76 ALA A CA 1
ATOM 516 C C . ALA A 1 76 ? 52.791 -37.635 12.573 1.00 28.72 76 ALA A C 1
ATOM 518 O O . ALA A 1 76 ? 51.971 -37.046 13.273 1.00 28.72 76 ALA A O 1
ATOM 519 N N . THR A 1 77 ? 52.957 -38.956 12.612 1.00 35.06 77 THR A N 1
ATOM 520 C CA . THR A 1 77 ? 52.460 -39.839 13.677 1.00 35.06 77 THR A CA 1
ATOM 521 C C . THR A 1 77 ? 53.568 -40.824 14.044 1.00 35.06 77 THR A C 1
ATOM 523 O O . THR A 1 77 ? 54.030 -41.579 13.190 1.00 35.06 77 THR A O 1
ATOM 526 N N . ALA A 1 78 ? 53.996 -40.803 15.309 1.00 31.14 78 ALA A N 1
ATOM 527 C CA . ALA A 1 78 ? 54.674 -41.921 15.976 1.00 31.14 78 ALA A CA 1
ATOM 528 C C . ALA A 1 78 ? 53.639 -43.062 16.180 1.00 31.14 78 ALA A C 1
ATOM 530 O O . ALA A 1 78 ? 52.450 -42.769 16.250 1.00 31.14 78 ALA A O 1
ATOM 531 N N . THR A 1 79 ? 53.948 -44.365 16.230 1.00 31.25 79 THR A N 1
ATOM 532 C CA . THR A 1 79 ? 55.071 -45.042 16.899 1.00 31.25 79 THR A CA 1
ATOM 533 C C . THR A 1 79 ? 55.214 -46.500 16.387 1.00 31.25 79 THR A C 1
ATOM 535 O O . THR A 1 79 ? 54.215 -47.161 16.124 1.00 31.25 79 THR A O 1
ATOM 538 N N . THR A 1 80 ? 56.462 -46.994 16.350 1.00 34.72 80 THR A N 1
ATOM 539 C CA . THR A 1 80 ? 56.971 -48.385 16.553 1.00 34.72 80 THR A CA 1
ATOM 540 C C . THR A 1 80 ? 56.609 -49.592 15.653 1.00 34.72 80 THR A C 1
ATOM 542 O O . THR A 1 80 ? 55.538 -50.173 15.750 1.00 34.72 80 THR A O 1
ATOM 545 N N . ALA A 1 81 ? 57.682 -50.075 14.999 1.00 34.31 81 ALA A N 1
ATOM 546 C CA . ALA A 1 81 ? 58.254 -51.439 15.015 1.00 34.31 81 ALA A CA 1
ATOM 547 C C . ALA A 1 81 ? 57.762 -52.546 14.043 1.00 34.31 81 ALA A C 1
ATOM 549 O O . ALA A 1 81 ? 56.742 -53.189 14.246 1.00 34.31 81 ALA A O 1
ATOM 550 N N . ASN A 1 82 ? 58.663 -52.830 13.085 1.00 36.69 82 ASN A N 1
ATOM 551 C CA . ASN A 1 82 ? 59.097 -54.119 12.514 1.00 36.69 82 ASN A CA 1
ATOM 552 C C . ASN A 1 82 ? 58.065 -55.122 11.958 1.00 36.69 82 ASN A C 1
ATOM 554 O O . ASN A 1 82 ? 57.459 -55.873 12.710 1.00 36.69 82 ASN A O 1
ATOM 558 N N . ALA A 1 83 ? 58.061 -55.314 10.631 1.00 33.56 83 ALA A N 1
ATOM 559 C CA . ALA A 1 83 ? 58.792 -56.403 9.948 1.00 33.56 83 ALA A CA 1
ATOM 560 C C . ALA A 1 83 ? 58.233 -56.699 8.534 1.00 33.56 83 ALA A C 1
ATOM 562 O O . ALA A 1 83 ? 57.033 -56.640 8.299 1.00 33.56 83 ALA A O 1
ATOM 563 N N . ALA A 1 84 ? 59.145 -57.107 7.644 1.00 35.88 84 ALA A N 1
ATOM 564 C CA . ALA A 1 84 ? 58.939 -57.935 6.447 1.00 35.88 84 ALA A CA 1
ATOM 565 C C . ALA A 1 84 ? 58.143 -57.370 5.245 1.00 35.88 84 ALA A C 1
ATOM 567 O O . ALA A 1 84 ? 56.937 -57.533 5.099 1.00 35.88 84 ALA A O 1
ATOM 568 N N . VAL A 1 85 ? 58.917 -56.787 4.323 1.00 45.06 85 VAL A N 1
ATOM 569 C CA . VAL A 1 85 ? 58.971 -57.078 2.874 1.00 45.06 85 VAL A CA 1
ATOM 570 C C . VAL A 1 85 ? 57.778 -57.848 2.283 1.00 45.06 85 VAL A C 1
ATOM 572 O O . VAL A 1 85 ? 57.670 -59.065 2.409 1.00 45.06 85 VAL A O 1
ATOM 575 N N . GLY A 1 86 ? 56.968 -57.129 1.506 1.00 36.94 86 GLY A N 1
ATOM 576 C CA . GLY A 1 86 ? 56.002 -57.683 0.563 1.00 36.94 86 GLY A CA 1
ATOM 577 C C . GLY A 1 86 ? 55.638 -56.629 -0.479 1.00 36.94 86 GLY A C 1
ATOM 578 O O . GLY A 1 86 ? 54.887 -55.701 -0.196 1.00 36.94 86 GLY A O 1
ATOM 579 N N . SER A 1 87 ? 56.214 -56.749 -1.673 1.00 45.59 87 SER A N 1
ATOM 580 C CA . SER A 1 87 ? 55.996 -55.877 -2.828 1.00 45.59 87 SER A CA 1
ATOM 581 C C . SER A 1 87 ? 54.516 -55.842 -3.226 1.00 45.59 87 SER A C 1
ATOM 583 O O . SER A 1 87 ? 54.041 -56.732 -3.928 1.00 45.59 87 SER A O 1
ATOM 585 N N . GLN A 1 88 ? 53.781 -54.813 -2.794 1.00 39.88 88 GLN A N 1
ATOM 586 C CA . GLN A 1 88 ? 52.444 -54.522 -3.304 1.00 39.88 88 GLN A CA 1
ATOM 587 C C . GLN A 1 88 ? 52.523 -53.474 -4.409 1.00 39.88 88 GLN A C 1
ATOM 589 O O . GLN A 1 88 ? 52.932 -52.330 -4.222 1.00 39.88 88 GLN A O 1
ATOM 594 N N . THR A 1 89 ? 52.124 -53.929 -5.587 1.00 44.62 89 THR A N 1
ATOM 595 C CA . THR A 1 89 ? 51.837 -53.174 -6.796 1.00 44.62 89 THR A CA 1
ATOM 596 C C . THR A 1 89 ? 51.023 -51.929 -6.448 1.00 44.62 89 THR A C 1
ATOM 598 O O . THR A 1 89 ? 49.933 -52.034 -5.885 1.00 44.62 89 THR A O 1
ATOM 601 N N . ILE A 1 90 ? 51.549 -50.750 -6.788 1.00 43.25 90 ILE A N 1
ATOM 602 C CA . ILE A 1 90 ? 50.854 -49.466 -6.671 1.00 43.25 90 ILE A CA 1
ATOM 603 C C . ILE A 1 90 ? 49.590 -49.556 -7.536 1.00 43.25 90 ILE A C 1
ATOM 605 O O . ILE A 1 90 ? 49.635 -49.380 -8.754 1.00 43.25 90 ILE A O 1
ATOM 609 N N . GLN A 1 91 ? 48.456 -49.888 -6.914 1.00 46.78 91 GLN A N 1
ATOM 610 C CA . GLN A 1 91 ? 47.147 -49.698 -7.519 1.00 46.78 91 GLN A CA 1
ATOM 611 C C . GLN A 1 91 ? 47.021 -48.207 -7.820 1.00 46.78 91 GLN A C 1
ATOM 613 O O . GLN A 1 91 ? 47.166 -47.369 -6.928 1.00 46.78 91 GLN A O 1
ATOM 618 N N . GLY A 1 92 ? 46.810 -47.894 -9.100 1.00 55.81 92 GLY A N 1
ATOM 619 C CA . GLY A 1 92 ? 46.660 -46.532 -9.591 1.00 55.81 92 GLY A CA 1
ATOM 620 C C . GLY A 1 92 ? 45.625 -45.731 -8.791 1.00 55.81 92 GLY A C 1
ATOM 621 O O . GLY A 1 92 ? 44.788 -46.314 -8.096 1.00 55.81 92 GLY A O 1
ATOM 622 N N . PRO A 1 93 ? 45.674 -44.392 -8.883 1.00 54.59 93 PRO A N 1
ATOM 623 C CA . PRO A 1 93 ? 44.880 -43.495 -8.052 1.00 54.59 93 PRO A CA 1
ATOM 624 C C . PRO A 1 93 ? 43.416 -43.938 -8.040 1.00 54.59 93 PRO A C 1
ATOM 626 O O . PRO A 1 93 ? 42.740 -43.909 -9.073 1.00 54.59 93 PRO A O 1
ATOM 629 N N . ARG A 1 94 ? 42.936 -44.382 -6.868 1.00 49.91 94 ARG A N 1
ATOM 630 C CA . ARG A 1 94 ? 41.520 -44.678 -6.632 1.00 49.91 94 ARG A CA 1
ATOM 631 C C . ARG A 1 94 ? 40.735 -43.448 -7.072 1.00 49.91 94 ARG A C 1
ATOM 633 O O . ARG A 1 94 ? 40.850 -42.392 -6.454 1.00 49.91 94 ARG A O 1
ATOM 640 N N . LYS A 1 95 ? 39.970 -43.577 -8.162 1.00 59.53 95 LYS A N 1
ATOM 641 C CA . LYS A 1 95 ? 39.032 -42.544 -8.606 1.00 59.53 95 LYS A CA 1
ATOM 642 C C . LYS A 1 95 ? 38.105 -42.266 -7.429 1.00 59.53 95 LYS A C 1
ATOM 644 O O . LYS A 1 95 ? 37.301 -43.127 -7.074 1.00 59.53 95 LYS A O 1
ATOM 649 N N . LEU A 1 96 ? 38.263 -41.097 -6.808 1.00 56.62 96 LEU A N 1
ATOM 650 C CA . LEU A 1 96 ? 37.305 -40.593 -5.833 1.00 56.62 96 LEU A CA 1
ATOM 651 C C . LEU A 1 96 ? 35.906 -40.706 -6.457 1.00 56.62 96 LEU A C 1
ATOM 653 O O . LEU A 1 96 ? 35.766 -40.449 -7.660 1.00 56.62 96 LEU A O 1
ATOM 657 N N . PRO A 1 97 ? 34.893 -41.146 -5.692 1.00 63.31 97 PRO A N 1
ATOM 658 C CA . PRO A 1 97 ? 33.538 -41.257 -6.202 1.00 63.31 97 PRO A CA 1
ATOM 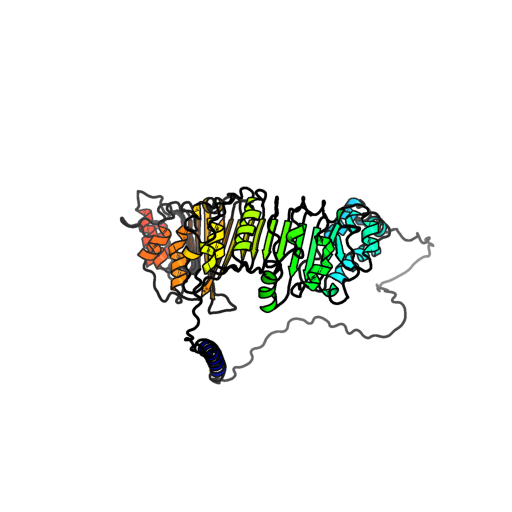659 C C . PRO A 1 97 ? 33.146 -39.920 -6.828 1.00 63.31 97 PRO A C 1
ATOM 661 O O . PRO A 1 97 ? 33.261 -38.870 -6.199 1.00 63.31 97 PRO A O 1
ATOM 664 N N . VAL A 1 98 ? 32.760 -39.985 -8.103 1.00 60.69 98 VAL A N 1
ATOM 665 C CA . VAL A 1 98 ? 32.323 -38.843 -8.907 1.00 60.69 98 VAL A CA 1
ATOM 666 C C . VAL A 1 98 ? 31.337 -38.025 -8.074 1.00 60.69 98 VAL A C 1
ATOM 668 O O . VAL A 1 98 ? 30.337 -38.577 -7.603 1.00 60.69 98 VAL A O 1
ATOM 671 N N . SER A 1 99 ? 31.657 -36.746 -7.850 1.00 68.69 99 SER A N 1
ATOM 672 C CA . SER A 1 99 ? 30.852 -35.844 -7.023 1.00 68.69 99 SER A CA 1
ATOM 673 C C . SER A 1 99 ? 29.384 -35.914 -7.467 1.00 68.69 99 SER A C 1
ATOM 675 O O . SER A 1 99 ? 29.126 -35.937 -8.674 1.00 68.69 99 SER A O 1
ATOM 677 N N . PRO A 1 100 ? 28.399 -35.924 -6.546 1.00 75.94 100 PRO A N 1
ATOM 678 C CA . PRO A 1 100 ? 26.972 -35.964 -6.892 1.00 75.94 100 PRO A CA 1
ATOM 679 C C . PRO A 1 100 ? 26.560 -34.896 -7.920 1.00 75.94 100 PRO A C 1
ATOM 681 O O . PRO A 1 100 ? 25.632 -35.102 -8.702 1.00 75.94 100 PRO A O 1
ATOM 684 N N . ILE A 1 101 ? 27.295 -33.781 -7.963 1.00 76.38 101 ILE A N 1
ATOM 685 C CA . ILE A 1 101 ? 27.094 -32.656 -8.882 1.00 76.38 101 ILE A CA 1
ATOM 686 C C . ILE A 1 101 ? 27.302 -33.062 -10.350 1.00 76.38 101 ILE A C 1
ATOM 688 O O . ILE A 1 101 ? 26.593 -32.574 -11.231 1.00 76.38 101 ILE A O 1
ATOM 692 N N . ASP A 1 102 ? 28.205 -34.001 -10.634 1.00 76.88 102 ASP A N 1
ATOM 693 C CA . ASP A 1 102 ? 28.479 -34.466 -11.997 1.00 76.88 102 ASP A CA 1
ATOM 694 C C . ASP A 1 102 ? 27.361 -35.357 -12.563 1.00 76.88 102 ASP A C 1
ATOM 696 O O . ASP A 1 102 ? 27.411 -35.711 -13.741 1.00 76.88 102 ASP A O 1
ATOM 700 N N . ARG A 1 103 ? 26.337 -35.705 -11.766 1.00 85.06 103 ARG A N 1
ATOM 701 C CA . ARG A 1 103 ? 25.154 -36.474 -12.201 1.00 85.06 103 ARG A CA 1
ATOM 702 C C . ARG A 1 103 ? 23.947 -35.609 -12.565 1.00 85.06 103 ARG A C 1
ATOM 704 O O . ARG A 1 103 ? 22.990 -36.131 -13.130 1.00 85.06 103 ARG A O 1
ATOM 711 N N . LEU A 1 104 ? 23.972 -34.309 -12.270 1.00 91.88 104 LEU A N 1
ATOM 712 C CA . LEU A 1 104 ? 22.865 -33.404 -12.598 1.00 91.88 104 LEU A CA 1
ATOM 713 C C . LEU A 1 104 ? 22.654 -33.344 -14.113 1.00 91.88 104 LEU A C 1
ATOM 715 O O . LEU A 1 104 ? 23.622 -33.414 -14.861 1.00 91.88 104 LEU A O 1
ATOM 719 N N . SER A 1 105 ? 21.414 -33.229 -14.592 1.00 94.75 105 SER A N 1
ATOM 720 C CA . SER A 1 105 ? 21.150 -33.061 -16.029 1.00 94.75 105 SER A CA 1
ATOM 721 C C . SER A 1 105 ? 21.581 -31.673 -16.509 1.00 94.75 105 SER A C 1
ATOM 723 O O . SER A 1 105 ? 21.644 -30.726 -15.724 1.00 94.75 105 SER A O 1
ATOM 725 N N . ASP A 1 106 ? 21.844 -31.533 -17.807 1.00 94.62 106 ASP A N 1
ATOM 726 C CA . ASP A 1 106 ? 22.283 -30.257 -18.386 1.00 94.62 106 ASP A CA 1
ATOM 727 C C . ASP A 1 106 ? 21.238 -29.145 -18.174 1.00 94.62 106 ASP A C 1
ATOM 729 O O . ASP A 1 106 ? 21.602 -28.008 -17.886 1.00 94.62 106 ASP A O 1
ATOM 733 N N . ASN A 1 107 ? 19.944 -29.489 -18.181 1.00 94.19 107 ASN A N 1
ATOM 734 C CA . ASN A 1 107 ? 18.850 -28.563 -17.864 1.00 94.19 107 ASN A CA 1
ATOM 735 C C . ASN A 1 107 ? 18.886 -28.079 -16.407 1.00 94.19 107 ASN A C 1
ATOM 737 O O . ASN A 1 107 ? 18.660 -26.899 -16.141 1.00 94.19 107 ASN A O 1
ATOM 741 N N . ILE A 1 108 ? 19.174 -28.976 -15.457 1.00 94.44 108 ILE A N 1
ATOM 742 C CA . ILE A 1 108 ? 19.291 -28.609 -14.040 1.00 94.44 108 ILE A CA 1
ATOM 743 C C . ILE A 1 108 ? 20.525 -27.730 -13.838 1.00 94.44 108 ILE A C 1
ATOM 745 O O . ILE A 1 108 ? 20.429 -26.700 -13.178 1.00 94.44 108 ILE A O 1
ATOM 749 N N . LEU A 1 109 ? 21.655 -28.084 -14.454 1.00 93.25 109 LEU A N 1
ATOM 750 C CA . LEU A 1 109 ? 22.873 -27.275 -14.415 1.00 93.25 109 LEU A CA 1
ATOM 751 C C . LEU A 1 109 ? 22.640 -25.879 -15.004 1.00 93.25 109 LEU A C 1
ATOM 753 O O . LEU A 1 109 ? 22.981 -24.888 -14.363 1.00 93.25 109 LEU A O 1
ATOM 757 N N . ALA A 1 110 ? 21.996 -25.782 -16.169 1.00 93.00 110 ALA A N 1
ATOM 758 C CA . ALA A 1 110 ? 21.632 -24.503 -16.770 1.00 93.00 110 ALA A CA 1
ATOM 759 C C . ALA A 1 110 ? 20.713 -23.688 -15.847 1.00 93.00 110 ALA A C 1
ATOM 761 O O . ALA A 1 110 ? 20.926 -22.492 -15.671 1.00 93.00 110 ALA A O 1
ATOM 762 N N . ARG A 1 111 ? 19.737 -24.321 -15.186 1.00 91.94 111 ARG A N 1
ATOM 763 C CA . ARG A 1 111 ? 18.860 -23.631 -14.230 1.00 91.94 111 ARG A CA 1
ATOM 764 C C . ARG A 1 111 ? 19.611 -23.153 -12.988 1.00 91.94 111 ARG A C 1
ATOM 766 O O . ARG A 1 111 ? 19.385 -22.025 -12.571 1.00 91.94 111 ARG A O 1
ATOM 773 N N . ILE A 1 112 ? 20.521 -23.955 -12.434 1.00 91.38 112 ILE A N 1
ATOM 774 C CA . ILE A 1 112 ? 21.380 -23.560 -11.305 1.00 91.38 112 ILE A CA 1
ATOM 775 C C . ILE A 1 112 ? 22.234 -22.350 -11.691 1.00 91.38 112 ILE A C 1
ATOM 777 O O . ILE A 1 112 ? 22.253 -21.365 -10.959 1.00 91.38 112 ILE A O 1
ATOM 781 N N . ILE A 1 113 ? 22.875 -22.390 -12.863 1.00 90.62 113 ILE A N 1
ATOM 782 C CA . ILE A 1 113 ? 23.691 -21.282 -13.380 1.00 90.62 113 ILE A CA 1
ATOM 783 C C . ILE A 1 113 ? 22.829 -20.034 -13.629 1.00 90.62 113 ILE A C 1
ATOM 785 O O . ILE A 1 113 ? 23.255 -18.912 -13.362 1.00 90.62 113 ILE A O 1
ATOM 789 N N . GLY A 1 114 ? 21.602 -20.206 -14.127 1.00 88.44 114 GLY A N 1
ATOM 790 C CA . GLY A 1 114 ? 20.640 -19.116 -14.287 1.00 88.44 114 GLY A CA 1
ATOM 791 C C . GLY A 1 114 ? 20.237 -18.490 -12.949 1.00 88.44 114 GLY A C 1
ATOM 792 O O . GLY A 1 114 ? 20.254 -17.270 -12.813 1.00 88.44 114 GLY A O 1
ATOM 793 N N . LEU A 1 115 ? 19.947 -19.313 -11.940 1.00 87.88 115 LEU A N 1
ATOM 794 C CA . LEU A 1 115 ? 19.561 -18.859 -10.602 1.00 87.88 115 LEU A CA 1
ATOM 795 C C . LEU A 1 115 ? 20.712 -18.171 -9.863 1.00 87.88 115 LEU A C 1
ATOM 797 O O . LEU A 1 115 ? 20.504 -17.129 -9.245 1.00 87.88 115 LEU A O 1
ATOM 801 N N . SER A 1 116 ? 21.944 -18.678 -9.974 1.00 84.56 116 SER A N 1
ATOM 802 C CA . SER A 1 116 ? 23.108 -18.012 -9.374 1.00 84.56 116 SER A CA 1
ATOM 803 C C . SER A 1 116 ? 23.316 -16.600 -9.929 1.00 84.56 116 SER A C 1
ATOM 805 O O . SER A 1 116 ? 23.900 -15.755 -9.261 1.00 84.56 116 SER A O 1
ATOM 807 N N . ARG A 1 117 ? 22.807 -16.318 -11.136 1.00 78.19 117 ARG A N 1
ATOM 808 C CA . ARG A 1 117 ? 22.842 -14.980 -11.736 1.00 78.19 117 ARG A CA 1
ATOM 809 C C . ARG A 1 117 ? 21.708 -14.078 -11.269 1.00 78.19 117 ARG A C 1
ATOM 811 O O . ARG A 1 117 ? 21.930 -12.877 -11.147 1.00 78.19 117 ARG A O 1
ATOM 818 N N . SER A 1 118 ? 20.512 -14.624 -11.038 1.00 70.94 118 SER A N 1
ATOM 819 C CA . SER A 1 118 ? 19.371 -13.838 -10.554 1.00 70.94 118 SER A CA 1
ATOM 820 C C . SER A 1 118 ? 19.526 -13.437 -9.087 1.00 70.94 118 SER A C 1
ATOM 822 O O . SER A 1 118 ? 19.096 -12.354 -8.716 1.00 70.94 118 SER A O 1
ATOM 824 N N . VAL A 1 119 ? 20.165 -14.280 -8.267 1.00 65.25 119 VAL A N 1
ATOM 825 C CA . VAL A 1 119 ? 20.400 -14.013 -6.834 1.00 65.25 119 V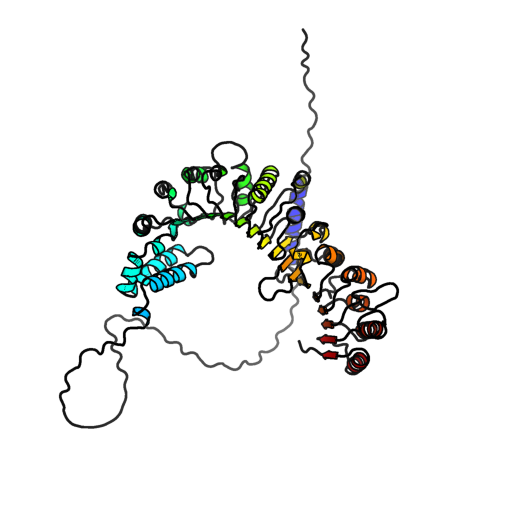AL A CA 1
ATOM 826 C C . VAL A 1 119 ? 21.495 -12.960 -6.607 1.00 65.25 119 VAL A C 1
ATOM 828 O O . VAL A 1 119 ? 21.490 -12.277 -5.590 1.00 65.25 119 VAL A O 1
ATOM 831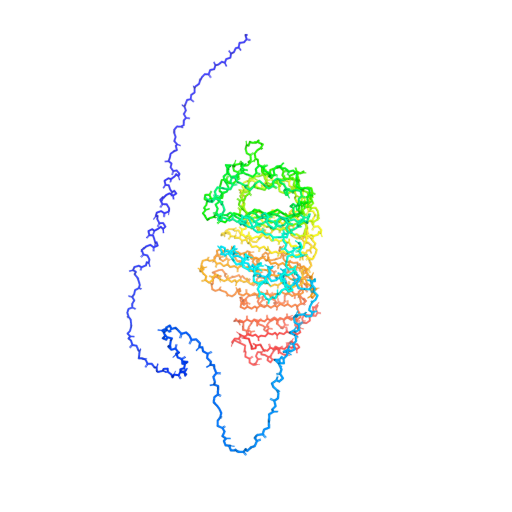 N N . ALA A 1 120 ? 22.402 -12.761 -7.568 1.00 56.12 120 ALA A N 1
ATOM 832 C CA . ALA A 1 120 ? 23.533 -11.838 -7.448 1.00 56.12 120 ALA A CA 1
ATOM 833 C C . ALA A 1 120 ? 23.171 -10.337 -7.551 1.00 56.12 120 ALA A C 1
ATOM 835 O O . ALA A 1 120 ? 24.048 -9.520 -7.821 1.00 56.12 120 ALA A O 1
ATOM 836 N N . VAL A 1 121 ? 21.902 -9.942 -7.383 1.00 48.31 121 VAL A N 1
ATOM 837 C CA . VAL A 1 121 ? 21.492 -8.527 -7.425 1.00 48.31 121 VAL A CA 1
ATOM 838 C C . VAL A 1 121 ? 20.454 -8.240 -6.343 1.00 48.31 121 VAL A C 1
ATOM 840 O O . VAL A 1 121 ? 19.353 -8.785 -6.389 1.00 48.31 121 VAL A O 1
ATOM 843 N N . PRO A 1 122 ? 20.793 -7.346 -5.397 1.00 45.84 122 PRO A N 1
ATOM 844 C CA . PRO A 1 122 ? 20.189 -6.016 -5.455 1.00 45.84 122 PRO A CA 1
ATOM 845 C C . PRO A 1 122 ? 21.173 -4.860 -5.184 1.00 45.84 122 PRO A C 1
ATOM 847 O O . PRO A 1 122 ? 21.894 -4.852 -4.198 1.00 45.84 122 PRO A O 1
ATOM 850 N N . VAL A 1 123 ? 21.061 -3.827 -6.029 1.00 44.62 123 VAL A N 1
ATOM 851 C CA . VAL A 1 123 ? 21.358 -2.405 -5.750 1.00 44.62 123 VAL A CA 1
ATOM 852 C C . VAL A 1 123 ? 22.837 -1.948 -5.715 1.00 44.62 123 VAL A C 1
ATOM 854 O O . VAL A 1 123 ? 23.645 -2.341 -4.890 1.00 44.62 123 VAL A O 1
ATOM 857 N N . ALA A 1 124 ? 23.100 -0.978 -6.603 1.00 47.28 124 ALA A N 1
ATOM 858 C CA . ALA A 1 124 ? 24.154 0.045 -6.603 1.00 47.28 124 ALA A CA 1
ATOM 859 C C . ALA A 1 124 ? 25.631 -0.337 -6.910 1.00 47.28 124 ALA A C 1
ATOM 861 O O . ALA A 1 124 ? 26.447 -0.642 -6.053 1.00 47.28 124 ALA A O 1
ATOM 862 N N . VAL A 1 125 ? 25.992 -0.079 -8.176 1.00 51.78 125 VAL A N 1
ATOM 863 C CA . VAL A 1 125 ? 27.239 0.585 -8.635 1.00 51.78 125 VAL A CA 1
ATOM 864 C C . VAL A 1 125 ? 28.530 -0.248 -8.830 1.00 51.78 125 VAL A C 1
ATOM 866 O O . VAL A 1 125 ? 29.395 0.225 -9.555 1.00 51.78 125 VAL A O 1
ATOM 869 N N . SER A 1 126 ? 28.662 -1.510 -8.388 1.00 52.78 126 SER A N 1
ATOM 870 C CA . SER A 1 126 ? 29.873 -2.334 -8.706 1.00 52.78 126 SER A CA 1
ATOM 871 C C . SER A 1 126 ? 29.626 -3.635 -9.504 1.00 52.78 126 SER A C 1
ATOM 873 O O . SER A 1 126 ? 30.514 -4.454 -9.706 1.00 52.78 126 SER A O 1
ATOM 875 N N . ILE A 1 127 ? 28.413 -3.822 -10.029 1.00 55.53 127 ILE A N 1
ATOM 876 C CA . ILE A 1 127 ? 27.891 -5.140 -10.446 1.00 55.53 127 ILE A CA 1
ATOM 877 C C . ILE A 1 127 ? 28.400 -5.631 -11.820 1.00 55.53 127 ILE A C 1
ATOM 879 O O . ILE A 1 127 ? 28.277 -6.812 -12.146 1.00 55.53 127 ILE A O 1
ATOM 883 N N . GLU A 1 128 ? 28.955 -4.767 -12.671 1.00 58.69 128 GLU A N 1
ATOM 884 C CA . GLU A 1 128 ? 29.324 -5.182 -14.037 1.00 58.69 128 GLU A CA 1
ATOM 885 C C . GLU A 1 128 ? 30.461 -6.214 -14.051 1.00 58.69 128 GLU A C 1
ATOM 887 O O . GLU A 1 128 ? 30.387 -7.195 -14.794 1.00 58.69 128 GLU A O 1
ATOM 892 N N . GLN A 1 129 ? 31.456 -6.051 -13.176 1.00 61.81 129 GLN A N 1
ATOM 893 C CA . GLN A 1 129 ? 32.593 -6.967 -13.089 1.00 61.81 129 GLN A CA 1
ATOM 894 C C . GLN A 1 129 ? 32.177 -8.322 -12.490 1.00 61.81 129 GLN A C 1
ATOM 896 O O . GLN A 1 129 ? 32.566 -9.372 -13.007 1.00 61.81 129 GLN A O 1
ATOM 901 N N . ASP A 1 130 ? 31.292 -8.304 -11.491 1.00 60.66 130 ASP A N 1
ATOM 902 C CA . ASP A 1 130 ? 30.759 -9.510 -10.848 1.00 60.66 130 ASP A CA 1
ATOM 903 C C . ASP A 1 130 ? 29.827 -10.300 -11.774 1.00 60.66 130 ASP A C 1
ATOM 905 O O . ASP A 1 130 ? 29.853 -11.532 -11.800 1.00 60.66 130 ASP A O 1
ATOM 909 N N . ARG A 1 131 ? 29.036 -9.613 -12.611 1.00 66.69 131 ARG A N 1
ATOM 910 C CA . ARG A 1 131 ? 28.172 -10.275 -13.600 1.00 66.69 131 ARG A CA 1
ATOM 911 C C . ARG A 1 131 ? 28.970 -10.964 -14.691 1.00 66.69 131 ARG A C 1
ATOM 913 O O . ARG A 1 131 ? 28.603 -12.070 -15.082 1.00 66.69 131 ARG A O 1
ATOM 920 N N . GLU A 1 132 ? 30.044 -10.349 -15.182 1.00 68.31 132 GLU A N 1
ATOM 921 C CA . GLU A 1 132 ? 30.927 -11.016 -16.139 1.00 68.31 132 GLU A CA 1
ATOM 922 C C . GLU A 1 132 ? 31.599 -12.231 -15.494 1.00 68.31 132 GLU A C 1
ATOM 924 O O . GLU A 1 132 ? 31.538 -13.326 -16.058 1.00 68.31 132 GLU A O 1
ATOM 929 N N . GLN A 1 133 ? 32.131 -12.095 -14.276 1.00 73.00 133 GLN A N 1
ATOM 930 C CA . GLN A 1 133 ? 32.692 -13.227 -13.533 1.00 73.00 133 GLN A CA 1
ATOM 931 C C . GLN A 1 133 ? 31.673 -14.349 -13.311 1.00 73.00 133 GLN A C 1
ATOM 933 O O . GLN A 1 133 ? 32.037 -15.517 -13.447 1.00 73.00 133 GLN A O 1
ATOM 938 N N . ALA A 1 134 ? 30.394 -14.037 -13.089 1.00 74.88 134 ALA A N 1
ATOM 939 C CA . ALA A 1 134 ? 29.341 -15.043 -12.957 1.00 74.88 134 ALA A CA 1
ATOM 940 C C . ALA A 1 134 ? 29.141 -15.895 -14.229 1.00 74.88 134 ALA A C 1
ATOM 942 O O . ALA A 1 134 ? 28.730 -17.051 -14.129 1.00 74.88 134 ALA A O 1
ATOM 943 N N . TYR A 1 135 ? 29.475 -15.390 -15.425 1.00 73.06 135 TYR A N 1
ATOM 944 C CA . TYR A 1 135 ? 29.481 -16.201 -16.654 1.00 73.06 135 TYR A CA 1
ATOM 945 C C . TYR A 1 135 ? 30.718 -17.083 -16.793 1.00 73.06 135 TYR A C 1
ATOM 947 O O . TYR A 1 135 ? 30.663 -18.149 -17.419 1.00 73.06 135 TYR A O 1
ATOM 955 N N . TYR A 1 136 ? 31.849 -16.623 -16.262 1.00 79.31 136 TYR A N 1
ATOM 956 C CA . TYR A 1 136 ? 33.131 -17.299 -16.410 1.00 79.31 136 TYR A CA 1
ATOM 957 C C . TYR A 1 136 ? 33.379 -18.321 -15.303 1.00 79.31 136 TYR A C 1
ATOM 959 O O . TYR A 1 136 ? 33.884 -19.399 -15.607 1.00 79.31 136 TYR A O 1
ATOM 967 N N . ALA A 1 137 ? 32.947 -18.067 -14.067 1.00 83.81 137 ALA A N 1
ATOM 968 C CA . ALA A 1 137 ? 33.135 -18.972 -12.935 1.00 83.81 137 ALA A CA 1
ATOM 969 C C . ALA A 1 137 ? 32.618 -20.401 -13.220 1.00 83.81 137 ALA A C 1
ATOM 971 O O . ALA A 1 137 ? 33.405 -21.343 -13.090 1.00 83.81 137 ALA A O 1
ATOM 972 N N . PRO A 1 138 ? 31.398 -20.607 -13.765 1.00 84.44 138 PRO A N 1
ATOM 973 C CA . PRO A 1 138 ? 30.923 -21.928 -14.192 1.00 84.44 138 PRO A CA 1
ATOM 974 C C . PRO A 1 138 ? 31.826 -22.634 -15.218 1.00 84.44 138 PRO A C 1
ATOM 976 O O . PRO A 1 138 ? 31.914 -23.861 -15.238 1.00 84.44 138 PRO A O 1
ATOM 979 N N . ARG A 1 139 ? 32.541 -21.887 -16.073 1.00 81.50 139 ARG A N 1
ATOM 980 C CA . ARG A 1 139 ? 33.442 -22.461 -17.092 1.00 81.50 139 ARG A CA 1
ATOM 981 C C . ARG A 1 139 ? 34.724 -23.038 -16.497 1.00 81.50 139 ARG A C 1
ATOM 983 O O . ARG A 1 139 ? 35.405 -23.800 -17.195 1.00 81.50 139 ARG A O 1
ATOM 990 N N . HIS A 1 140 ? 35.058 -22.677 -15.261 1.00 86.25 140 HIS A N 1
ATOM 991 C CA . HIS A 1 140 ? 36.230 -23.172 -14.543 1.00 86.25 140 HIS A CA 1
ATOM 992 C C . HIS A 1 140 ? 35.917 -24.379 -13.647 1.00 86.25 140 HIS A C 1
ATOM 994 O O . HIS A 1 140 ? 36.852 -25.053 -13.232 1.00 86.25 140 HIS A O 1
ATOM 1000 N N . VAL A 1 141 ? 34.635 -24.706 -13.424 1.00 88.94 141 VAL A N 1
ATOM 1001 C CA . VAL A 1 141 ? 34.216 -25.846 -12.586 1.00 88.94 141 VAL A CA 1
ATOM 1002 C C . VAL A 1 141 ? 34.575 -27.184 -13.238 1.00 88.94 141 VAL A C 1
ATOM 1004 O O . VAL A 1 141 ? 35.335 -27.970 -12.684 1.00 88.94 141 VAL A O 1
ATOM 1007 N N . SER A 1 142 ? 34.048 -27.464 -14.435 1.00 90.88 142 SER A N 1
ATOM 1008 C CA . SER A 1 142 ? 34.356 -28.696 -15.172 1.00 90.88 142 SER A CA 1
ATOM 1009 C C . SER A 1 142 ? 34.138 -28.538 -16.679 1.00 90.88 142 SER A C 1
ATOM 1011 O O . SER A 1 142 ? 33.490 -27.595 -17.145 1.00 90.88 142 SER A O 1
ATOM 1013 N N . LYS A 1 143 ? 34.662 -29.483 -17.477 1.00 91.19 143 LYS A N 1
ATOM 1014 C CA . LYS A 1 143 ? 34.421 -29.521 -18.936 1.00 91.19 143 LYS A CA 1
ATOM 1015 C C . LYS A 1 143 ? 32.925 -29.588 -19.260 1.00 91.19 143 LYS A C 1
ATOM 1017 O O . LYS A 1 143 ? 32.483 -28.955 -20.216 1.00 91.19 143 LYS A O 1
ATOM 1022 N N . ARG A 1 144 ? 32.155 -30.319 -18.447 1.00 92.69 144 ARG A N 1
ATOM 1023 C CA . ARG A 1 144 ? 30.708 -30.466 -18.616 1.00 92.69 144 ARG A CA 1
ATOM 1024 C C . ARG A 1 144 ? 29.981 -29.152 -18.363 1.00 92.69 144 ARG A C 1
ATOM 1026 O O . ARG A 1 144 ? 29.230 -28.719 -19.225 1.00 92.69 144 ARG A O 1
ATOM 1033 N N . TRP A 1 145 ? 30.267 -28.477 -17.251 1.00 93.50 145 TRP A N 1
ATOM 1034 C CA . TRP A 1 145 ? 29.671 -27.172 -16.949 1.00 93.50 145 TRP A CA 1
ATOM 1035 C C . TRP A 1 145 ? 29.966 -26.149 -18.044 1.00 93.50 145 TRP A C 1
ATOM 1037 O O . TRP A 1 145 ? 29.068 -25.447 -18.497 1.00 93.50 145 TRP A O 1
ATOM 1047 N N . ARG A 1 146 ? 31.202 -26.124 -18.554 1.00 92.50 146 ARG A N 1
ATOM 1048 C CA . ARG A 1 146 ? 31.564 -25.282 -19.699 1.00 92.50 146 ARG A CA 1
ATOM 1049 C C . ARG A 1 146 ? 30.741 -25.605 -20.948 1.00 92.50 146 ARG A C 1
ATOM 1051 O O . ARG A 1 146 ? 30.288 -24.674 -21.607 1.00 92.50 146 ARG A O 1
ATOM 1058 N N . SER A 1 147 ? 30.556 -26.889 -21.261 1.00 94.12 147 SER A N 1
ATOM 1059 C CA . SER A 1 147 ? 29.721 -27.334 -22.385 1.00 94.12 147 SER A CA 1
ATOM 1060 C C . SER A 1 147 ? 28.277 -26.861 -22.219 1.00 94.12 147 SER A C 1
ATOM 1062 O O . SER A 1 147 ? 27.744 -26.222 -23.119 1.00 94.12 147 SER A O 1
ATOM 1064 N N . VAL A 1 148 ? 27.681 -27.067 -21.038 1.00 94.81 148 VAL A N 1
ATOM 1065 C CA . VAL A 1 148 ? 26.317 -26.609 -20.723 1.00 94.81 148 VAL A CA 1
ATOM 1066 C C . VAL A 1 148 ? 26.198 -25.097 -20.887 1.00 94.81 148 VAL A C 1
ATOM 1068 O O . VAL A 1 148 ? 25.277 -24.624 -21.544 1.00 94.81 148 VAL A O 1
ATOM 1071 N N . VAL A 1 149 ? 27.154 -24.334 -20.356 1.00 93.12 149 VAL A N 1
ATOM 1072 C CA . VAL A 1 149 ? 27.183 -22.870 -20.466 1.00 93.12 149 VAL A CA 1
ATOM 1073 C C . VAL A 1 149 ? 27.216 -22.420 -21.925 1.00 93.12 149 VAL A C 1
ATOM 1075 O O . VAL A 1 149 ? 26.458 -21.537 -22.306 1.00 93.12 149 VAL A O 1
ATOM 1078 N N . VAL A 1 150 ? 28.077 -23.011 -22.756 1.00 92.50 150 VAL A N 1
ATOM 1079 C CA . VAL A 1 150 ? 28.204 -22.632 -24.174 1.00 92.50 150 VAL A CA 1
ATOM 1080 C C . VAL A 1 150 ? 26.981 -23.060 -24.989 1.00 92.50 150 VAL A C 1
ATOM 1082 O O . VAL A 1 150 ? 26.529 -22.293 -25.831 1.00 92.50 150 VAL A O 1
ATOM 1085 N N . ASN A 1 151 ? 26.418 -24.234 -24.703 1.00 95.38 151 ASN A N 1
ATOM 1086 C CA . ASN A 1 151 ? 25.346 -24.847 -25.491 1.00 95.38 151 ASN A CA 1
ATOM 1087 C C . ASN A 1 151 ? 23.929 -24.524 -24.989 1.00 95.38 151 ASN A C 1
ATOM 1089 O O . ASN A 1 151 ? 22.970 -25.092 -25.502 1.00 95.38 151 ASN A O 1
ATOM 1093 N N . SER A 1 152 ? 23.774 -23.632 -24.004 1.00 95.75 152 SER A N 1
ATOM 1094 C CA . SER A 1 152 ? 22.465 -23.217 -23.478 1.00 95.75 152 SER A CA 1
ATOM 1095 C C . SER A 1 152 ? 22.152 -21.764 -23.856 1.00 95.75 152 SER A C 1
ATOM 1097 O O . SER A 1 152 ? 22.482 -20.859 -23.086 1.00 95.75 152 SER A O 1
ATOM 1099 N N . PRO A 1 153 ? 21.478 -21.504 -24.996 1.00 95.56 153 PRO A N 1
ATOM 1100 C CA . PRO A 1 153 ? 21.157 -20.150 -25.456 1.00 95.56 153 PRO A CA 1
ATOM 1101 C C . PRO A 1 153 ? 20.401 -19.288 -24.440 1.00 95.56 153 PRO A C 1
ATOM 1103 O O . PRO A 1 153 ? 20.626 -18.083 -24.371 1.00 95.56 153 PRO A O 1
ATOM 1106 N N . VAL A 1 154 ? 19.558 -19.903 -23.600 1.00 94.44 154 VAL A N 1
ATOM 1107 C CA . VAL A 1 154 ? 18.790 -19.227 -22.534 1.00 94.44 154 VAL A CA 1
ATOM 1108 C C . VAL A 1 154 ? 19.700 -18.536 -21.514 1.00 94.44 154 VAL A C 1
ATOM 1110 O O . VAL A 1 154 ? 19.337 -17.510 -20.952 1.00 94.44 154 VAL A O 1
ATOM 1113 N N . LEU A 1 155 ? 20.917 -19.040 -21.293 1.00 93.19 155 LEU A N 1
ATOM 1114 C CA . LEU A 1 155 ? 21.880 -18.367 -20.421 1.00 93.19 155 LEU A CA 1
ATOM 1115 C C . LEU A 1 155 ? 22.428 -17.080 -21.046 1.00 93.19 155 LEU A C 1
ATOM 1117 O O . LEU A 1 155 ? 23.025 -16.280 -20.343 1.00 93.19 155 LEU A O 1
ATOM 1121 N N . TRP A 1 156 ? 22.232 -16.832 -22.334 1.00 93.62 156 TRP A N 1
ATOM 1122 C CA . TRP A 1 156 ? 22.793 -15.668 -23.021 1.00 93.62 156 TRP A CA 1
ATOM 1123 C C . TRP A 1 156 ? 21.731 -14.638 -23.410 1.00 93.62 156 TRP A C 1
ATOM 1125 O O . TRP A 1 156 ? 22.054 -13.665 -24.085 1.00 93.62 156 TRP A O 1
ATOM 1135 N N . THR A 1 157 ? 20.474 -14.828 -22.993 1.00 94.44 157 THR A N 1
ATOM 1136 C CA . THR A 1 157 ? 19.371 -13.911 -23.317 1.00 94.44 157 THR A CA 1
ATOM 1137 C C . THR A 1 157 ? 19.335 -12.661 -22.448 1.00 94.44 157 THR A C 1
ATOM 1139 O O . THR A 1 157 ? 18.876 -11.631 -22.921 1.00 94.44 157 THR A O 1
ATOM 1142 N N . SER A 1 158 ? 19.827 -12.720 -21.208 1.00 92.38 158 SER A N 1
ATOM 1143 C CA . SER A 1 158 ? 19.872 -11.567 -20.302 1.00 92.38 158 SER A CA 1
ATOM 1144 C C . SER A 1 158 ? 21.302 -11.083 -20.128 1.00 92.38 158 SER A C 1
ATOM 1146 O O . SER A 1 158 ? 22.135 -11.873 -19.704 1.00 92.38 158 SER A O 1
ATOM 1148 N N . PHE A 1 159 ? 21.617 -9.823 -20.422 1.00 89.38 159 PHE A N 1
ATOM 1149 C CA . PHE A 1 159 ? 22.950 -9.250 -20.185 1.00 89.38 159 PHE A CA 1
ATOM 1150 C C . PHE A 1 159 ? 22.925 -7.719 -20.100 1.00 89.38 159 PHE A C 1
ATOM 1152 O O . PHE A 1 159 ? 21.958 -7.065 -20.487 1.00 89.38 159 PHE A O 1
ATOM 1159 N N . ALA A 1 160 ? 24.013 -7.143 -19.581 1.00 88.00 160 ALA A N 1
ATOM 1160 C CA . ALA A 1 160 ? 24.191 -5.701 -19.492 1.00 88.00 160 ALA A CA 1
ATOM 1161 C C . ALA A 1 160 ? 25.025 -5.150 -20.661 1.00 88.00 160 ALA A C 1
ATOM 1163 O O . ALA A 1 160 ? 25.890 -5.847 -21.196 1.00 88.00 160 ALA A O 1
ATOM 1164 N N . LEU A 1 161 ? 24.766 -3.903 -21.052 1.00 84.50 161 LEU A N 1
ATOM 1165 C CA . LEU A 1 161 ? 25.447 -3.215 -22.144 1.00 84.50 161 LEU A CA 1
ATOM 1166 C C . LEU A 1 161 ? 26.170 -1.936 -21.710 1.00 84.50 161 LEU A C 1
ATOM 1168 O O . LEU A 1 161 ? 25.623 -1.186 -20.896 1.00 84.50 161 LEU A O 1
ATOM 1172 N N . PRO A 1 162 ? 27.275 -1.613 -22.422 1.00 75.50 162 PRO A N 1
ATOM 1173 C CA . PRO A 1 162 ? 28.123 -2.500 -23.215 1.00 75.50 162 PRO A CA 1
ATOM 1174 C C . PRO A 1 162 ? 28.802 -3.573 -22.375 1.00 75.50 162 PRO A C 1
ATOM 1176 O O . PRO A 1 162 ? 29.421 -3.298 -21.358 1.00 75.50 162 PRO A O 1
ATOM 1179 N N . SER A 1 163 ? 28.779 -4.788 -22.903 1.00 67.44 163 SER A N 1
ATOM 1180 C CA . SER A 1 163 ? 29.799 -5.781 -22.603 1.00 67.44 163 SER A CA 1
ATOM 1181 C C . SER A 1 163 ? 30.709 -5.877 -23.822 1.00 67.44 163 SER A C 1
ATOM 1183 O O . SER A 1 163 ? 30.225 -5.877 -24.960 1.00 67.44 163 SER A O 1
ATOM 1185 N N . SER A 1 164 ? 32.020 -6.002 -23.605 1.00 77.00 164 SER A N 1
ATOM 1186 C CA . SER A 1 164 ? 32.973 -6.355 -24.672 1.00 77.00 164 SER A CA 1
ATOM 1187 C C . SER A 1 164 ? 32.596 -7.679 -25.357 1.00 77.00 164 SER A C 1
ATOM 1189 O O . SER A 1 164 ? 33.003 -7.942 -26.486 1.00 77.00 164 SER A O 1
ATOM 1191 N N . TYR A 1 165 ? 31.744 -8.479 -24.710 1.00 81.25 165 TYR A N 1
ATOM 1192 C CA . TYR A 1 165 ? 31.219 -9.747 -25.194 1.00 81.25 165 TYR A CA 1
ATOM 1193 C C . TYR A 1 165 ? 29.815 -9.656 -25.805 1.00 81.25 165 TYR A C 1
ATOM 1195 O O . TYR A 1 165 ? 29.240 -10.700 -26.102 1.00 81.25 165 TYR A O 1
ATOM 1203 N N . CYS A 1 166 ? 29.256 -8.462 -26.042 1.00 86.12 166 CYS A N 1
ATOM 1204 C CA . CYS A 1 166 ? 27.904 -8.304 -26.597 1.00 86.12 166 CYS A CA 1
ATOM 1205 C C . CYS A 1 166 ? 27.691 -9.138 -27.873 1.00 86.12 166 CYS A C 1
ATOM 1207 O O . CYS A 1 166 ? 26.779 -9.959 -27.924 1.00 86.12 166 CYS A O 1
ATOM 1209 N N . ALA A 1 167 ? 28.587 -9.026 -28.862 1.00 88.69 167 ALA A N 1
ATOM 1210 C CA . ALA A 1 167 ? 28.502 -9.812 -30.096 1.00 88.69 167 ALA A CA 1
ATOM 1211 C C . ALA A 1 167 ? 28.492 -11.328 -29.826 1.00 88.69 167 ALA A C 1
ATOM 1213 O O . ALA A 1 167 ? 27.761 -12.080 -30.469 1.00 88.69 167 ALA A O 1
ATOM 1214 N N . ARG A 1 168 ? 29.254 -11.779 -28.821 1.00 89.62 168 ARG A N 1
ATOM 1215 C CA . ARG A 1 168 ? 29.288 -13.182 -28.401 1.00 89.62 168 ARG A CA 1
ATOM 1216 C C . ARG A 1 168 ? 27.985 -13.605 -27.723 1.00 89.62 168 ARG A C 1
ATOM 1218 O O . ARG A 1 168 ? 27.502 -14.694 -28.008 1.00 89.62 168 ARG A O 1
ATOM 1225 N N . PHE A 1 169 ? 27.410 -12.784 -26.847 1.00 91.31 169 PHE A N 1
ATOM 1226 C CA . PHE A 1 169 ? 26.125 -13.081 -26.201 1.00 91.31 169 PHE A CA 1
ATOM 1227 C C . PHE A 1 169 ? 24.983 -13.108 -27.220 1.00 91.31 169 PHE A C 1
ATOM 1229 O O . PHE A 1 169 ? 24.144 -14.007 -27.195 1.00 91.31 169 PHE A O 1
ATOM 1236 N N . LEU A 1 170 ? 25.002 -12.192 -28.188 1.00 93.12 170 LEU A N 1
ATOM 1237 C CA . LEU A 1 170 ? 24.055 -12.182 -29.299 1.00 93.12 170 LEU A CA 1
ATOM 1238 C C . LEU A 1 170 ? 24.175 -13.433 -30.175 1.00 93.12 170 LEU A C 1
ATOM 1240 O O . LEU A 1 170 ? 23.151 -14.018 -30.516 1.00 93.12 170 LEU A O 1
ATOM 1244 N N . ALA A 1 171 ? 25.397 -13.882 -30.475 1.00 94.50 171 ALA A N 1
ATOM 1245 C CA . ALA A 1 171 ? 25.617 -15.122 -31.215 1.00 94.50 171 ALA A CA 1
ATOM 1246 C C . ALA A 1 171 ? 25.146 -16.360 -30.430 1.00 94.50 171 ALA A C 1
ATOM 1248 O O . ALA A 1 171 ? 24.463 -17.218 -30.981 1.00 94.50 171 ALA A O 1
ATOM 1249 N N . LEU A 1 172 ? 25.470 -16.444 -29.134 1.00 93.94 172 LEU A N 1
ATOM 1250 C CA . LEU A 1 172 ? 25.125 -17.598 -28.296 1.00 93.94 172 LEU A CA 1
ATOM 1251 C C . LEU A 1 172 ? 23.634 -17.663 -27.931 1.00 93.94 172 LEU A C 1
ATOM 1253 O O . LEU A 1 172 ? 23.108 -18.753 -27.732 1.00 93.94 172 LEU A O 1
ATOM 1257 N N . SER A 1 173 ? 22.940 -16.525 -27.862 1.00 95.94 173 SER A N 1
ATOM 1258 C CA . SER A 1 173 ? 21.490 -16.476 -27.607 1.00 95.94 173 SER A CA 1
ATOM 1259 C C . SER A 1 173 ? 20.640 -16.902 -28.810 1.00 95.94 173 SER A C 1
ATOM 1261 O O . SER A 1 173 ? 19.442 -17.148 -28.655 1.00 95.94 173 SER A O 1
ATOM 1263 N N . GLY A 1 174 ? 21.231 -17.008 -30.005 1.00 95.56 174 GLY A N 1
ATOM 1264 C CA . GLY A 1 174 ? 20.533 -17.436 -31.216 1.00 95.56 174 GLY A CA 1
ATOM 1265 C C . GLY A 1 174 ? 19.400 -16.480 -31.593 1.00 95.56 174 GLY A C 1
ATOM 1266 O O . GLY A 1 174 ? 19.633 -15.292 -31.787 1.00 95.56 174 GLY A O 1
ATOM 1267 N N . SER A 1 175 ? 18.173 -16.992 -31.699 1.00 96.44 175 SER A N 1
ATOM 1268 C CA . SER A 1 175 ? 16.955 -16.220 -31.999 1.00 96.44 175 SER A CA 1
ATOM 1269 C C . SER A 1 175 ? 16.089 -15.930 -30.770 1.00 96.44 175 SER A C 1
ATOM 1271 O O . SER A 1 175 ? 15.010 -15.355 -30.904 1.00 96.44 175 SER A O 1
ATOM 1273 N N . LEU A 1 176 ? 16.538 -16.311 -29.569 1.00 97.25 176 LEU A N 1
ATOM 1274 C CA . LEU A 1 176 ? 15.727 -16.170 -28.363 1.00 97.25 176 LEU A CA 1
ATOM 1275 C C . LEU A 1 176 ? 15.475 -14.694 -27.999 1.00 97.25 176 LEU A C 1
ATOM 1277 O O . LEU A 1 176 ? 16.312 -13.839 -28.333 1.00 97.25 176 LEU A O 1
ATOM 1281 N N . PRO A 1 177 ? 14.359 -14.396 -27.300 1.00 97.56 177 PRO A N 1
ATOM 1282 C CA . PRO A 1 177 ? 14.075 -13.059 -26.793 1.00 97.56 177 PRO A CA 1
ATOM 1283 C C . PRO A 1 177 ? 15.143 -12.585 -25.804 1.00 97.56 177 PRO A C 1
ATOM 1285 O O . PRO A 1 177 ? 15.702 -13.393 -25.065 1.00 97.56 177 PRO A O 1
ATOM 1288 N N . LEU A 1 178 ? 15.422 -11.285 -25.801 1.00 96.75 178 LEU A N 1
ATOM 1289 C CA . LEU A 1 178 ? 16.534 -10.666 -25.084 1.00 96.75 178 LEU A CA 1
ATOM 1290 C C . LEU A 1 178 ? 16.056 -9.752 -23.952 1.00 96.75 178 LEU A C 1
ATOM 1292 O O . LEU A 1 178 ? 15.140 -8.953 -24.146 1.00 96.75 178 LEU A O 1
ATOM 1296 N N . ASP A 1 179 ? 16.746 -9.811 -22.815 1.00 95.56 179 ASP A N 1
ATOM 1297 C CA . ASP A 1 179 ? 16.574 -8.909 -21.678 1.00 95.56 179 ASP A CA 1
ATOM 1298 C C . ASP A 1 179 ? 17.853 -8.084 -21.486 1.00 95.56 179 ASP A C 1
ATOM 1300 O O . ASP A 1 179 ? 18.890 -8.592 -21.053 1.00 95.56 179 ASP A O 1
ATOM 1304 N N . ILE A 1 180 ? 17.806 -6.801 -21.826 1.00 93.38 180 ILE A N 1
ATOM 1305 C CA . ILE A 1 180 ? 18.999 -5.953 -21.888 1.00 93.38 180 ILE A CA 1
ATOM 1306 C C . ILE A 1 180 ? 18.947 -4.872 -20.812 1.00 93.38 180 ILE A C 1
ATOM 1308 O O . ILE A 1 180 ? 17.984 -4.115 -20.732 1.00 93.38 180 ILE A O 1
ATOM 1312 N N . SER A 1 181 ? 20.016 -4.736 -20.023 1.00 91.38 181 SER A N 1
ATOM 1313 C CA . SER A 1 181 ? 20.179 -3.611 -19.089 1.00 91.38 181 SER A CA 1
ATOM 1314 C C . SER A 1 181 ? 21.318 -2.680 -19.515 1.00 91.38 181 SER A C 1
ATOM 1316 O O . SER A 1 181 ? 22.441 -3.136 -19.692 1.00 91.38 181 SER A O 1
ATOM 1318 N N . ILE A 1 182 ? 21.079 -1.379 -19.640 1.00 89.38 182 ILE A N 1
ATOM 1319 C CA . ILE A 1 182 ? 22.071 -0.377 -20.056 1.00 89.38 182 ILE A CA 1
ATOM 1320 C C . ILE A 1 182 ? 22.433 0.487 -18.840 1.00 89.38 182 ILE A C 1
ATOM 1322 O O . ILE A 1 182 ? 21.583 1.216 -18.331 1.00 89.38 182 ILE A O 1
ATOM 1326 N N . GLY A 1 183 ? 23.677 0.377 -18.359 1.00 86.06 183 GLY A N 1
ATOM 1327 C CA . GLY A 1 183 ? 24.158 1.005 -17.118 1.00 86.06 183 GLY A CA 1
ATOM 1328 C C . GLY A 1 183 ? 24.752 2.416 -17.270 1.00 86.06 183 GLY A C 1
ATOM 1329 O O . GLY A 1 183 ? 24.998 2.904 -18.374 1.00 86.06 183 GLY A O 1
ATOM 1330 N N . HIS A 1 184 ? 25.029 3.073 -16.133 1.00 75.44 184 HIS A N 1
ATOM 1331 C CA . HIS A 1 184 ? 25.458 4.482 -16.063 1.00 75.44 184 HIS A CA 1
ATOM 1332 C C . HIS A 1 184 ? 26.883 4.744 -16.575 1.00 75.44 184 HIS A C 1
ATOM 1334 O O . HIS A 1 184 ? 27.115 5.768 -17.225 1.00 75.44 184 HIS A O 1
ATOM 1340 N N . HIS A 1 185 ? 27.830 3.823 -16.346 1.00 66.75 185 HIS A N 1
ATOM 1341 C CA . HIS A 1 185 ? 29.249 3.987 -16.723 1.00 66.75 185 HIS A CA 1
ATOM 1342 C C . HIS A 1 185 ? 29.475 4.192 -18.230 1.00 66.75 185 HIS A C 1
ATOM 1344 O O . HIS A 1 185 ? 30.554 4.583 -18.682 1.00 66.75 185 HIS A O 1
ATOM 1350 N N . MET A 1 186 ? 28.417 4.001 -19.002 1.00 59.19 186 MET A N 1
ATOM 1351 C CA . MET A 1 186 ? 28.425 3.852 -20.439 1.00 59.19 186 MET A CA 1
ATOM 1352 C C . MET A 1 186 ? 28.282 5.179 -21.170 1.00 59.19 186 MET A C 1
ATOM 1354 O O . MET A 1 186 ? 28.824 5.340 -22.256 1.00 59.19 186 MET A O 1
ATOM 1358 N N . GLN A 1 187 ? 27.665 6.192 -20.559 1.00 54.81 187 GLN A N 1
ATOM 1359 C CA . GLN A 1 187 ? 27.504 7.491 -21.219 1.00 54.81 187 GLN A CA 1
ATOM 1360 C C . GLN A 1 187 ? 28.808 8.299 -21.313 1.00 54.81 187 GLN A C 1
ATOM 1362 O O . GLN A 1 187 ? 28.955 9.098 -22.239 1.00 54.81 187 GLN A O 1
ATOM 1367 N N . ARG A 1 188 ? 29.783 8.075 -20.414 1.00 60.62 188 ARG A N 1
ATOM 1368 C CA . ARG A 1 188 ? 31.099 8.745 -20.492 1.00 60.62 188 ARG A CA 1
ATOM 1369 C C . ARG A 1 188 ? 31.933 8.245 -21.674 1.00 60.62 188 ARG A C 1
ATOM 1371 O O . ARG A 1 188 ? 32.676 9.021 -22.270 1.00 60.62 188 ARG A O 1
ATOM 1378 N N . ARG A 1 189 ? 31.780 6.974 -22.055 1.00 59.09 189 ARG A N 1
ATOM 1379 C CA . ARG A 1 189 ? 32.394 6.388 -23.252 1.00 59.09 189 ARG A CA 1
ATOM 1380 C C . ARG A 1 189 ? 31.383 6.439 -24.391 1.00 59.09 189 ARG A C 1
ATOM 1382 O O . ARG A 1 189 ? 30.688 5.461 -24.611 1.00 59.09 189 ARG A O 1
ATOM 1389 N N . ARG A 1 190 ? 31.274 7.606 -25.046 1.00 56.38 190 ARG A N 1
ATOM 1390 C CA . ARG A 1 190 ? 30.446 7.895 -26.239 1.00 56.38 190 ARG A CA 1
ATOM 1391 C C . ARG A 1 190 ? 29.646 6.671 -26.739 1.00 56.38 190 ARG A C 1
ATOM 1393 O O . ARG A 1 190 ? 30.146 5.896 -27.548 1.00 56.38 190 ARG A O 1
ATOM 1400 N N . LEU A 1 191 ? 28.392 6.535 -26.292 1.00 53.84 191 LEU A N 1
ATOM 1401 C CA . LEU A 1 191 ? 27.410 5.525 -26.743 1.00 53.84 191 LEU A CA 1
ATOM 1402 C C . LEU A 1 191 ? 27.077 5.587 -28.250 1.00 53.84 191 LEU A C 1
ATOM 1404 O O . LEU A 1 191 ? 26.122 4.961 -28.691 1.00 53.84 191 LEU A O 1
ATOM 1408 N N . THR A 1 192 ? 27.855 6.302 -29.062 1.00 52.25 192 THR A N 1
ATOM 1409 C CA . THR A 1 192 ? 27.690 6.466 -30.512 1.00 52.25 192 THR A CA 1
ATOM 1410 C C . THR A 1 192 ? 27.710 5.158 -31.322 1.00 52.25 192 THR A C 1
ATOM 1412 O O . THR A 1 192 ? 27.679 5.239 -32.540 1.00 52.25 192 THR A O 1
ATOM 1415 N N . ILE A 1 193 ? 27.798 3.967 -30.709 1.00 51.78 193 ILE A N 1
ATOM 1416 C CA . ILE A 1 193 ? 28.162 2.723 -31.418 1.00 51.78 193 ILE A CA 1
ATOM 1417 C C . ILE A 1 193 ? 27.208 1.536 -31.188 1.00 51.78 193 ILE A C 1
ATOM 1419 O O . ILE A 1 193 ? 27.222 0.605 -31.988 1.00 51.78 193 ILE A O 1
ATOM 1423 N N . LEU A 1 194 ? 26.340 1.526 -30.171 1.00 66.25 194 LEU A N 1
ATOM 1424 C CA . LEU A 1 194 ? 25.411 0.396 -30.006 1.00 66.25 194 LEU A CA 1
ATOM 1425 C C . LEU A 1 194 ? 24.117 0.646 -30.775 1.00 66.25 194 LEU A C 1
ATOM 1427 O O . LEU A 1 194 ? 23.083 0.986 -30.205 1.00 66.25 194 LEU A O 1
ATOM 1431 N N . ASP A 1 195 ? 24.202 0.461 -32.090 1.00 75.88 195 ASP A N 1
ATOM 1432 C CA . ASP A 1 195 ? 23.020 0.287 -32.917 1.00 75.88 195 ASP A CA 1
ATOM 1433 C C . ASP A 1 195 ? 22.313 -1.016 -32.508 1.00 75.88 195 ASP A C 1
ATOM 1435 O O . ASP A 1 195 ? 22.737 -2.116 -32.863 1.00 75.88 195 ASP A O 1
ATOM 1439 N N . LEU A 1 196 ? 21.246 -0.896 -31.710 1.00 87.50 196 LEU A N 1
ATOM 1440 C CA . LEU A 1 196 ? 20.406 -2.032 -31.310 1.00 87.50 196 LEU A CA 1
ATOM 1441 C C . LEU A 1 196 ? 19.419 -2.442 -32.408 1.00 87.50 196 LEU A C 1
ATOM 1443 O O . LEU A 1 196 ? 18.684 -3.417 -32.239 1.00 87.50 196 LEU A O 1
ATOM 1447 N N . SER A 1 197 ? 19.410 -1.742 -33.545 1.00 87.38 197 SER A N 1
ATOM 1448 C CA . SER A 1 197 ? 18.532 -2.047 -34.674 1.00 87.38 197 SER A CA 1
ATOM 1449 C C . SER A 1 197 ? 18.541 -3.516 -35.103 1.00 87.38 197 SER A C 1
ATOM 1451 O O . SER A 1 197 ? 17.454 -4.038 -35.344 1.00 87.38 197 SER A O 1
ATOM 1453 N N . PRO A 1 198 ? 19.687 -4.230 -35.158 1.00 91.31 198 PRO A N 1
ATOM 1454 C CA . PRO A 1 198 ? 19.700 -5.629 -35.588 1.00 91.31 198 PRO A CA 1
ATOM 1455 C C . PRO A 1 198 ? 18.971 -6.579 -34.631 1.00 91.31 198 PRO A C 1
ATOM 1457 O O . PRO A 1 198 ? 18.583 -7.676 -35.027 1.00 91.31 198 PRO A O 1
ATOM 1460 N N . ILE A 1 199 ? 18.798 -6.187 -33.367 1.00 94.19 199 ILE A N 1
ATOM 1461 C CA . ILE A 1 199 ? 18.248 -7.052 -32.316 1.00 94.19 199 ILE A CA 1
ATOM 1462 C C . ILE A 1 199 ? 16.900 -6.566 -31.786 1.00 94.19 199 ILE A C 1
ATOM 1464 O O . ILE A 1 199 ? 16.310 -7.229 -30.936 1.00 94.19 199 ILE A O 1
ATOM 1468 N N . ILE A 1 200 ? 16.388 -5.446 -32.301 1.00 94.38 200 ILE A N 1
ATOM 1469 C CA . ILE A 1 200 ? 15.199 -4.777 -31.773 1.00 94.38 200 ILE A CA 1
ATOM 1470 C C . ILE A 1 200 ? 13.954 -5.675 -31.761 1.00 94.38 200 ILE A C 1
ATOM 1472 O O . ILE A 1 200 ? 13.217 -5.708 -30.779 1.00 94.38 200 ILE A O 1
ATOM 1476 N N . GLY A 1 201 ? 13.772 -6.494 -32.803 1.00 96.12 201 GLY A N 1
ATOM 1477 C CA . GLY A 1 201 ? 12.657 -7.442 -32.900 1.00 96.12 201 GLY A CA 1
ATOM 1478 C C . GLY A 1 201 ? 12.704 -8.570 -31.864 1.00 96.12 201 GLY A C 1
ATOM 1479 O O . GLY A 1 201 ? 11.694 -9.233 -31.631 1.00 96.12 201 GLY A O 1
ATOM 1480 N N . ARG A 1 202 ? 13.860 -8.778 -31.223 1.00 96.94 202 ARG A N 1
ATOM 1481 C CA . ARG A 1 202 ? 14.078 -9.790 -30.183 1.00 96.94 202 ARG A CA 1
ATOM 1482 C C . ARG A 1 202 ? 14.015 -9.211 -28.773 1.00 96.94 202 ARG A C 1
ATOM 1484 O O . ARG A 1 202 ? 14.030 -9.990 -27.828 1.00 96.94 202 ARG A O 1
ATOM 1491 N N . LEU A 1 203 ? 13.980 -7.890 -28.602 1.00 97.06 203 LEU A N 1
ATOM 1492 C CA . LEU A 1 203 ? 13.941 -7.285 -27.271 1.00 97.06 203 LEU A CA 1
ATOM 1493 C C . LEU A 1 203 ? 12.629 -7.649 -26.578 1.00 97.06 203 LEU A C 1
ATOM 1495 O O . LEU A 1 203 ? 11.558 -7.322 -27.079 1.00 97.06 203 LEU A O 1
ATOM 1499 N N . ARG A 1 204 ? 12.736 -8.330 -25.438 1.00 97.62 204 ARG A N 1
ATOM 1500 C CA . ARG A 1 204 ? 11.630 -8.642 -24.530 1.00 97.62 204 ARG A CA 1
ATOM 1501 C C . ARG A 1 204 ? 11.611 -7.693 -23.345 1.00 97.62 204 ARG A C 1
ATOM 1503 O O . ARG A 1 204 ? 10.552 -7.187 -22.996 1.00 97.62 204 ARG A O 1
ATOM 1510 N N . SER A 1 205 ? 12.770 -7.439 -22.751 1.00 97.12 205 SER A N 1
ATOM 1511 C CA . SER A 1 205 ? 12.909 -6.514 -21.632 1.00 97.12 205 SER A CA 1
ATOM 1512 C C . SER A 1 205 ? 14.046 -5.544 -21.892 1.00 97.12 205 SER A C 1
ATOM 1514 O O . SER A 1 205 ? 15.123 -5.951 -22.337 1.00 97.12 205 SER A O 1
ATOM 1516 N N . ILE A 1 206 ? 13.836 -4.269 -21.583 1.00 95.12 206 ILE A N 1
ATOM 1517 C CA . ILE A 1 206 ? 14.907 -3.278 -21.610 1.00 95.12 206 ILE A CA 1
ATOM 1518 C C . ILE A 1 206 ? 14.875 -2.380 -20.383 1.00 95.12 206 ILE A C 1
ATOM 1520 O O . ILE A 1 206 ? 13.832 -1.856 -20.002 1.00 95.12 206 ILE A O 1
ATOM 1524 N N . THR A 1 207 ? 16.036 -2.201 -19.763 1.00 93.81 207 THR A N 1
ATOM 1525 C CA . THR A 1 207 ? 16.191 -1.387 -18.557 1.00 93.81 207 THR A CA 1
ATOM 1526 C C . THR A 1 207 ? 17.336 -0.407 -18.736 1.00 93.81 207 THR A C 1
ATOM 1528 O O . THR A 1 207 ? 18.477 -0.813 -18.932 1.00 93.81 207 THR A O 1
ATOM 1531 N N . PHE A 1 208 ? 17.064 0.885 -18.621 1.00 91.00 208 PHE A N 1
ATOM 1532 C CA . PHE A 1 208 ? 18.076 1.932 -18.613 1.00 91.00 208 PHE A CA 1
ATOM 1533 C C . PHE A 1 208 ? 18.321 2.395 -17.186 1.00 91.00 208 PHE A C 1
ATOM 1535 O O . PHE A 1 208 ? 17.379 2.714 -16.469 1.00 91.00 208 PHE A O 1
ATOM 1542 N N . ILE A 1 209 ? 19.584 2.479 -16.788 1.00 90.19 209 ILE A N 1
ATOM 1543 C CA . ILE A 1 209 ? 19.999 2.985 -15.484 1.00 90.19 209 ILE A CA 1
ATOM 1544 C C . ILE A 1 209 ? 20.975 4.127 -15.731 1.00 90.19 209 ILE A C 1
ATOM 1546 O O . ILE A 1 209 ? 22.095 3.924 -16.199 1.00 90.19 209 ILE A O 1
ATOM 1550 N N . GLN A 1 210 ? 20.553 5.345 -15.423 1.00 86.94 210 GLN A N 1
ATOM 1551 C CA . GLN A 1 210 ? 21.355 6.552 -15.586 1.00 86.94 210 GLN A CA 1
ATOM 1552 C C . GLN A 1 210 ? 21.577 7.198 -14.225 1.00 86.94 210 GLN A C 1
ATOM 1554 O O . GLN A 1 210 ? 20.710 7.130 -13.367 1.00 86.94 210 GLN A O 1
ATOM 1559 N N . SER A 1 211 ? 22.717 7.845 -13.999 1.00 87.00 211 SER A N 1
ATOM 1560 C CA . SER A 1 211 ? 22.921 8.665 -12.790 1.00 87.00 211 SER A CA 1
ATOM 1561 C C . SER A 1 211 ? 22.896 10.166 -13.077 1.00 87.00 211 SER A C 1
ATOM 1563 O O . SER A 1 211 ? 23.126 10.981 -12.190 1.00 87.00 211 SER A O 1
ATOM 1565 N N . HIS A 1 212 ? 22.590 10.553 -14.314 1.00 85.75 212 HIS A N 1
ATOM 1566 C CA . HIS A 1 212 ? 22.435 11.944 -14.719 1.00 85.75 212 HIS A CA 1
ATOM 1567 C C . HIS A 1 212 ? 21.070 12.131 -15.368 1.00 85.75 212 HIS A C 1
ATOM 1569 O O . HIS A 1 212 ? 20.522 11.189 -15.938 1.00 85.75 212 HIS A O 1
ATOM 1575 N N . ALA A 1 213 ? 20.525 13.341 -15.261 1.00 83.75 213 ALA A N 1
ATOM 1576 C CA . ALA A 1 213 ? 19.280 13.687 -15.925 1.00 83.75 213 ALA A CA 1
ATOM 1577 C C . ALA A 1 213 ? 19.424 13.528 -17.447 1.00 83.75 213 ALA A C 1
ATOM 1579 O O . ALA A 1 213 ? 20.423 13.959 -18.030 1.00 83.75 213 ALA A O 1
ATOM 1580 N N . LEU A 1 214 ? 18.415 12.922 -18.072 1.00 79.94 214 LEU A N 1
ATOM 1581 C CA . LEU A 1 214 ? 18.315 12.792 -19.522 1.00 79.94 214 LEU A CA 1
ATOM 1582 C C . LEU A 1 214 ? 18.200 14.181 -20.158 1.00 79.94 214 LEU A C 1
ATOM 1584 O O . LEU A 1 214 ? 17.286 14.938 -19.837 1.00 79.94 214 LEU A O 1
ATOM 1588 N N . ARG A 1 215 ? 19.124 14.515 -21.062 1.00 81.88 215 ARG A N 1
ATOM 1589 C CA . ARG A 1 215 ? 19.039 15.717 -21.905 1.00 81.88 215 ARG A CA 1
ATOM 1590 C C . ARG A 1 215 ? 18.476 15.353 -23.276 1.00 81.88 215 ARG A C 1
ATOM 1592 O O . ARG A 1 215 ? 18.607 14.211 -23.708 1.00 81.88 215 ARG A O 1
ATOM 1599 N N . ASP A 1 216 ? 17.977 16.334 -24.017 1.00 75.81 216 ASP A N 1
ATOM 1600 C CA . ASP A 1 216 ? 17.435 16.124 -25.373 1.00 75.81 216 ASP A CA 1
ATOM 1601 C C . ASP A 1 216 ? 18.447 15.485 -26.324 1.00 75.81 216 ASP A C 1
ATOM 1603 O O . ASP A 1 216 ? 18.134 14.559 -27.070 1.00 75.81 216 ASP A O 1
ATOM 1607 N N . ALA A 1 217 ? 19.709 15.906 -26.227 1.00 79.94 217 ALA A N 1
ATOM 1608 C CA . ALA A 1 217 ? 20.804 15.313 -26.988 1.00 79.94 217 ALA A CA 1
ATOM 1609 C C . ALA A 1 217 ? 21.056 13.835 -26.633 1.00 79.94 217 ALA A C 1
ATOM 1611 O O . ALA A 1 217 ? 21.611 13.094 -27.441 1.00 79.94 217 ALA A O 1
ATOM 1612 N N . ASP A 1 218 ? 20.688 13.395 -25.427 1.00 77.88 218 ASP A N 1
ATOM 1613 C CA . ASP A 1 218 ? 20.758 11.989 -25.035 1.00 77.88 218 ASP A CA 1
ATOM 1614 C C . ASP A 1 218 ? 19.557 11.211 -25.595 1.00 77.88 218 ASP A C 1
ATOM 1616 O O . ASP A 1 218 ? 19.739 10.089 -26.056 1.00 77.88 218 ASP A O 1
ATOM 1620 N N . LEU A 1 219 ? 18.373 11.828 -25.680 1.00 75.19 219 LEU A N 1
ATOM 1621 C CA . LEU A 1 219 ? 17.180 11.247 -26.314 1.00 75.19 219 LEU A CA 1
ATOM 1622 C C . LEU A 1 219 ? 17.359 11.006 -27.811 1.00 75.19 219 LEU A C 1
ATOM 1624 O O . LEU A 1 219 ? 16.991 9.943 -28.305 1.00 75.19 219 LEU A O 1
ATOM 1628 N N . GLN A 1 220 ? 18.014 11.929 -28.518 1.00 78.38 220 GLN A N 1
ATOM 1629 C CA . GLN A 1 220 ? 18.348 11.747 -29.934 1.00 78.38 220 GLN A CA 1
ATOM 1630 C C . GLN A 1 220 ? 19.229 10.509 -30.178 1.00 78.38 220 GLN A C 1
ATOM 1632 O O . GLN A 1 220 ? 19.106 9.854 -31.213 1.00 78.38 220 GLN A O 1
ATOM 1637 N N . LYS A 1 221 ? 20.076 10.122 -29.212 1.00 78.44 221 LYS A N 1
ATOM 1638 C CA . LYS A 1 221 ? 20.881 8.886 -29.301 1.00 78.44 221 LYS A CA 1
ATOM 1639 C C . LYS A 1 221 ? 20.027 7.625 -29.173 1.00 78.44 221 LYS A C 1
ATOM 1641 O O . LYS A 1 221 ? 20.457 6.552 -29.587 1.00 78.44 221 LYS A O 1
ATOM 1646 N N . PHE A 1 222 ? 18.821 7.749 -28.628 1.00 80.44 222 PHE A N 1
ATOM 1647 C CA . PHE A 1 222 ? 17.849 6.671 -28.516 1.00 80.44 222 PHE A CA 1
ATOM 1648 C C . PHE A 1 222 ? 16.813 6.693 -29.646 1.00 80.44 222 PHE A C 1
ATOM 1650 O O . PHE A 1 222 ? 15.728 6.152 -29.478 1.00 80.44 222 PHE A O 1
ATOM 1657 N N . ALA A 1 223 ? 17.138 7.245 -30.823 1.00 82.00 223 ALA A N 1
ATOM 1658 C CA . ALA A 1 223 ? 16.242 7.240 -31.987 1.00 82.00 223 ALA A CA 1
ATOM 1659 C C . ALA A 1 223 ? 15.731 5.834 -32.374 1.00 82.00 223 ALA A C 1
ATOM 1661 O O . ALA A 1 223 ? 14.666 5.696 -32.971 1.00 82.00 223 ALA A O 1
ATOM 1662 N N . TRP A 1 224 ? 16.459 4.774 -32.011 1.00 84.81 224 TRP A N 1
ATOM 1663 C CA . TRP A 1 224 ? 16.018 3.392 -32.198 1.00 84.81 224 TRP A CA 1
ATOM 1664 C C . TRP A 1 224 ? 14.803 3.010 -31.329 1.00 84.81 224 TRP A C 1
ATOM 1666 O O . TRP A 1 224 ? 14.104 2.075 -31.698 1.00 84.81 224 TRP A O 1
ATOM 1676 N N . LEU A 1 225 ? 14.488 3.738 -30.247 1.00 85.62 225 LEU A N 1
ATOM 1677 C CA . LEU A 1 225 ? 13.246 3.561 -29.473 1.00 85.62 225 LEU A CA 1
ATOM 1678 C C . LEU A 1 225 ? 11.992 3.896 -30.284 1.00 85.62 225 LEU A C 1
ATOM 1680 O O . LEU A 1 225 ? 10.904 3.447 -29.933 1.00 85.62 225 LEU A O 1
ATOM 1684 N N . ASN A 1 226 ? 12.148 4.640 -31.382 1.00 85.31 226 ASN A N 1
ATOM 1685 C CA . ASN A 1 226 ? 11.052 4.950 -32.292 1.00 85.31 226 ASN A CA 1
ATOM 1686 C C . ASN A 1 226 ? 10.785 3.841 -33.319 1.00 85.31 226 ASN A C 1
ATOM 1688 O O . ASN A 1 226 ? 9.897 3.959 -34.161 1.00 85.31 226 ASN A O 1
ATOM 1692 N N . ARG A 1 227 ? 11.576 2.765 -33.301 1.00 91.38 227 ARG A N 1
ATOM 1693 C CA . ARG A 1 227 ? 11.383 1.629 -34.200 1.00 91.38 227 ARG A CA 1
ATOM 1694 C C . ARG A 1 227 ? 10.443 0.595 -33.567 1.00 91.38 227 ARG A C 1
ATOM 1696 O O . ARG A 1 227 ? 10.432 0.452 -32.345 1.00 91.38 227 ARG A O 1
ATOM 1703 N N . PRO A 1 228 ? 9.698 -0.177 -34.379 1.00 94.00 228 PRO A N 1
ATOM 1704 C CA . PRO A 1 228 ? 8.837 -1.240 -33.875 1.00 94.00 228 PRO A CA 1
ATOM 1705 C C . PRO A 1 228 ? 9.606 -2.275 -33.043 1.00 94.00 228 PRO A C 1
ATOM 1707 O O . PRO A 1 228 ? 10.609 -2.842 -33.479 1.00 94.00 228 PRO A O 1
ATOM 1710 N N . MET A 1 229 ? 9.082 -2.549 -31.856 1.00 95.81 229 MET A N 1
ATOM 1711 C CA . MET A 1 229 ? 9.558 -3.506 -30.863 1.00 95.81 229 MET A CA 1
ATOM 1712 C C . MET A 1 229 ? 8.445 -4.533 -30.575 1.00 95.81 229 MET A C 1
ATOM 1714 O O . MET A 1 229 ? 7.862 -4.541 -29.490 1.00 95.81 229 MET A O 1
ATOM 1718 N N . PRO A 1 230 ? 8.113 -5.417 -31.537 1.00 96.44 230 PRO A N 1
ATOM 1719 C CA . PRO A 1 230 ? 6.944 -6.299 -31.448 1.00 96.44 230 PRO A CA 1
ATOM 1720 C C . PRO A 1 230 ? 7.000 -7.307 -30.291 1.00 96.44 230 PRO A C 1
ATOM 1722 O O . PRO A 1 230 ? 5.961 -7.813 -29.872 1.00 96.44 230 PRO A O 1
ATOM 1725 N N . SER A 1 231 ? 8.196 -7.611 -29.782 1.00 97.44 231 SER A N 1
ATOM 1726 C CA . SER A 1 231 ? 8.414 -8.588 -28.708 1.00 97.44 231 SER A CA 1
ATOM 1727 C C . SER A 1 231 ? 8.561 -7.961 -27.322 1.00 97.44 231 SER A C 1
ATOM 1729 O O . SER A 1 231 ? 8.692 -8.710 -26.356 1.00 97.44 231 SER A O 1
ATOM 1731 N N . LEU A 1 232 ? 8.560 -6.628 -27.213 1.00 97.44 232 LEU A N 1
ATOM 1732 C CA . LEU A 1 232 ? 8.863 -5.945 -25.960 1.00 97.44 232 LEU A CA 1
ATOM 1733 C C . LEU A 1 232 ? 7.694 -6.079 -24.985 1.00 97.44 232 LEU A C 1
ATOM 1735 O O . LEU A 1 232 ? 6.589 -5.628 -25.269 1.00 97.44 232 LEU A O 1
ATOM 1739 N N . GLU A 1 233 ? 7.969 -6.692 -23.838 1.00 97.88 233 GLU A N 1
ATOM 1740 C CA . GLU A 1 233 ? 7.029 -6.922 -22.743 1.00 97.88 233 GLU A CA 1
ATOM 1741 C C . GLU A 1 233 ? 7.325 -6.035 -21.525 1.00 97.88 233 GLU A C 1
ATOM 1743 O O . GLU A 1 233 ? 6.387 -5.675 -20.816 1.00 97.88 233 GLU A O 1
ATOM 1748 N N . SER A 1 234 ? 8.584 -5.641 -21.295 1.00 97.44 234 SER A N 1
ATOM 1749 C CA . SER A 1 234 ? 8.990 -4.825 -20.139 1.00 97.44 234 SER A CA 1
ATOM 1750 C C . SER A 1 234 ? 9.925 -3.682 -20.542 1.00 97.44 234 SER A C 1
ATOM 1752 O O . SER A 1 234 ? 10.920 -3.887 -21.242 1.00 97.44 234 SER A O 1
ATOM 1754 N N . PHE A 1 235 ? 9.602 -2.462 -20.116 1.00 95.81 235 PHE A N 1
ATOM 1755 C CA . PHE A 1 235 ? 10.389 -1.260 -20.385 1.00 95.81 235 PHE A CA 1
ATOM 1756 C C . PHE A 1 235 ? 10.620 -0.474 -19.099 1.00 95.81 235 PHE A C 1
ATOM 1758 O O . PHE A 1 235 ? 9.669 -0.088 -18.417 1.00 95.81 235 PHE A O 1
ATOM 1765 N N . ALA A 1 236 ? 11.884 -0.196 -18.787 1.00 95.25 236 ALA A N 1
ATOM 1766 C CA . ALA A 1 236 ? 12.261 0.516 -17.578 1.00 95.25 236 ALA A CA 1
ATOM 1767 C C . ALA A 1 236 ? 13.306 1.611 -17.836 1.00 95.25 236 ALA A C 1
ATOM 1769 O O . ALA A 1 236 ? 14.326 1.361 -18.478 1.00 95.25 236 ALA A O 1
ATOM 1770 N N . ILE A 1 237 ? 13.102 2.810 -17.289 1.00 92.81 237 ILE A N 1
ATOM 1771 C CA . ILE A 1 237 ? 14.097 3.890 -17.232 1.00 92.81 237 ILE A CA 1
ATOM 1772 C C . ILE A 1 237 ? 14.221 4.359 -15.786 1.00 92.81 237 ILE A C 1
ATOM 1774 O O . ILE A 1 237 ? 13.280 4.906 -15.221 1.00 92.81 237 ILE A O 1
ATOM 1778 N N . HIS A 1 238 ? 15.408 4.215 -15.207 1.00 92.50 238 HIS A N 1
ATOM 1779 C CA . HIS A 1 238 ? 15.732 4.653 -13.856 1.00 92.50 238 HIS A CA 1
ATOM 1780 C C . HIS A 1 238 ? 16.835 5.706 -13.881 1.00 92.50 238 HIS A C 1
ATOM 1782 O O . HIS A 1 238 ? 17.963 5.426 -14.291 1.00 92.50 238 HIS A O 1
ATOM 1788 N N . VAL A 1 239 ? 16.525 6.918 -13.424 1.00 90.94 239 VAL A N 1
ATOM 1789 C CA . VAL A 1 239 ? 17.491 8.015 -13.340 1.00 90.94 239 VAL A CA 1
ATOM 1790 C C . VAL A 1 239 ? 17.800 8.332 -11.871 1.00 90.94 239 VAL A C 1
ATOM 1792 O O . VAL A 1 239 ? 16.999 8.917 -11.149 1.00 90.94 239 VAL A O 1
ATOM 1795 N N . HIS A 1 240 ? 19.002 7.978 -11.424 1.00 88.62 240 HIS A N 1
ATOM 1796 C CA . HIS A 1 240 ? 19.518 8.154 -10.061 1.00 88.62 240 HIS A CA 1
ATOM 1797 C C . HIS A 1 240 ? 20.224 9.495 -9.822 1.00 88.62 240 HIS A C 1
ATOM 1799 O O . HIS A 1 240 ? 20.999 9.614 -8.874 1.00 88.62 240 HIS A O 1
ATOM 1805 N N . ALA A 1 241 ? 20.009 10.499 -10.675 1.00 85.31 241 ALA A N 1
ATOM 1806 C CA . ALA A 1 241 ? 20.619 11.811 -10.474 1.00 85.31 241 ALA A CA 1
ATOM 1807 C C . ALA A 1 241 ? 20.319 12.331 -9.062 1.00 85.31 241 ALA A C 1
ATOM 1809 O O . ALA A 1 241 ? 19.202 12.204 -8.581 1.00 85.31 241 ALA A O 1
ATOM 1810 N N . GLN A 1 242 ? 21.299 12.885 -8.360 1.00 81.81 242 GLN A N 1
ATOM 1811 C CA . GLN A 1 242 ? 21.059 13.521 -7.065 1.00 81.81 242 GLN A CA 1
ATOM 1812 C C . GLN A 1 242 ? 20.894 15.027 -7.283 1.00 81.81 242 GLN A C 1
ATOM 1814 O O . GLN A 1 242 ? 21.611 15.616 -8.088 1.00 81.81 242 GLN A O 1
ATOM 1819 N N . GLY A 1 243 ? 19.928 15.637 -6.596 1.00 79.62 243 GLY A N 1
ATOM 1820 C CA . GLY A 1 243 ? 19.706 17.084 -6.610 1.00 79.62 243 GLY A CA 1
ATOM 1821 C C . GLY A 1 243 ? 18.418 17.556 -7.309 1.00 79.62 243 GLY A C 1
ATOM 1822 O O . GLY A 1 243 ? 17.846 16.836 -8.132 1.00 79.62 243 GLY A O 1
ATOM 1823 N N . PRO A 1 244 ? 17.962 18.779 -6.979 1.00 71.12 244 PRO A N 1
ATOM 1824 C CA . PRO A 1 244 ? 16.690 19.347 -7.438 1.00 71.12 244 PRO A CA 1
ATOM 1825 C C . PRO A 1 244 ? 16.677 19.684 -8.936 1.00 71.12 244 PRO A C 1
ATOM 1827 O O . PRO A 1 244 ? 15.630 19.632 -9.578 1.00 71.12 244 PRO A O 1
ATOM 1830 N N . GLU A 1 245 ? 17.834 19.969 -9.539 1.00 69.81 245 GLU A N 1
ATOM 1831 C CA . GLU A 1 245 ? 17.918 20.281 -10.974 1.00 69.81 245 GLU A CA 1
ATOM 1832 C C . GLU A 1 245 ? 17.547 19.098 -11.875 1.00 69.81 245 GLU A C 1
ATOM 1834 O O . GLU A 1 245 ? 17.083 19.291 -13.000 1.00 69.81 245 GLU A O 1
ATOM 1839 N N . ALA A 1 246 ? 17.724 17.868 -11.384 1.00 68.25 246 ALA A N 1
ATOM 1840 C CA . ALA A 1 246 ? 17.387 16.662 -12.133 1.00 68.25 246 ALA A CA 1
ATOM 1841 C C . ALA A 1 246 ? 15.878 16.489 -12.338 1.00 68.25 246 ALA A C 1
ATOM 1843 O O . ALA A 1 246 ? 15.453 15.751 -13.221 1.00 68.25 246 ALA A O 1
ATOM 1844 N N . VAL A 1 247 ? 15.086 17.153 -11.504 1.00 62.84 247 VAL A N 1
ATOM 1845 C CA . VAL A 1 247 ? 13.649 16.967 -11.400 1.00 62.84 247 VAL A CA 1
ATOM 1846 C C . VAL A 1 247 ? 12.901 17.936 -12.321 1.00 62.84 247 VAL A C 1
ATOM 1848 O O . VAL A 1 247 ? 12.056 17.522 -13.109 1.00 62.84 247 VAL A O 1
ATOM 1851 N N . GLY A 1 248 ? 13.263 19.223 -12.293 1.00 59.00 248 GLY A N 1
ATOM 1852 C CA . GLY A 1 248 ? 12.535 20.275 -13.016 1.00 59.00 248 GLY A CA 1
ATOM 1853 C C . GLY A 1 248 ? 12.715 20.292 -14.540 1.00 59.00 248 GLY A C 1
ATOM 1854 O O . GLY A 1 248 ? 11.966 20.980 -15.230 1.00 59.00 248 GLY A O 1
ATOM 1855 N N . ARG A 1 249 ? 13.698 19.567 -15.095 1.00 61.09 249 ARG A N 1
ATOM 1856 C CA . ARG A 1 249 ? 13.961 19.568 -16.550 1.00 61.09 249 ARG A CA 1
ATOM 1857 C C . ARG A 1 249 ? 13.192 18.508 -17.333 1.00 61.09 249 ARG A C 1
ATOM 1859 O O . ARG A 1 249 ? 12.950 18.732 -18.512 1.00 61.09 249 ARG A O 1
ATOM 1866 N N . ALA A 1 250 ? 12.799 17.398 -16.707 1.00 58.88 250 ALA A N 1
ATOM 1867 C CA . ALA A 1 250 ? 12.186 16.270 -17.414 1.00 58.88 250 ALA A CA 1
ATOM 1868 C C . ALA A 1 250 ? 10.807 16.599 -18.017 1.00 58.88 250 ALA A C 1
ATOM 1870 O O . ALA A 1 250 ? 10.418 15.994 -19.011 1.00 58.88 250 ALA A O 1
ATOM 1871 N N . ASP A 1 251 ? 10.079 17.555 -17.436 1.00 55.53 251 ASP A N 1
ATOM 1872 C CA . ASP A 1 251 ? 8.713 17.884 -17.862 1.00 55.53 251 ASP A CA 1
ATOM 1873 C C . ASP A 1 251 ? 8.680 18.867 -19.050 1.00 55.53 251 ASP A C 1
ATOM 1875 O O . ASP A 1 251 ? 7.812 18.787 -19.919 1.00 55.53 251 ASP A O 1
ATOM 1879 N N . ARG A 1 252 ? 9.675 19.765 -19.148 1.00 59.03 252 ARG A N 1
ATOM 1880 C CA . ARG A 1 252 ? 9.757 20.764 -20.233 1.00 59.03 252 ARG A CA 1
ATOM 1881 C C . ARG A 1 252 ? 10.247 20.180 -21.553 1.00 59.03 252 ARG A C 1
ATOM 1883 O O . ARG A 1 252 ? 9.814 20.616 -22.611 1.00 59.03 252 ARG A O 1
ATOM 1890 N N . THR A 1 253 ? 11.143 19.200 -21.503 1.00 56.09 253 THR A N 1
ATOM 1891 C CA . THR A 1 253 ? 11.800 18.670 -22.705 1.00 56.09 253 THR A CA 1
ATOM 1892 C C . THR A 1 253 ? 10.899 17.797 -23.577 1.00 56.09 253 THR A C 1
ATOM 1894 O O . THR A 1 253 ? 11.147 17.667 -24.772 1.00 56.09 253 THR A O 1
ATOM 1897 N N . PHE A 1 254 ? 9.830 17.222 -23.019 1.00 56.59 254 PHE A N 1
ATOM 1898 C CA . PHE A 1 254 ? 8.972 16.280 -23.747 1.00 56.59 254 PHE A CA 1
ATOM 1899 C C . PHE A 1 254 ? 7.592 16.823 -24.138 1.00 56.59 254 PHE A C 1
ATOM 1901 O O . PHE A 1 254 ? 7.000 16.301 -25.082 1.00 56.59 254 PHE A O 1
ATOM 1908 N N . ASN A 1 255 ? 7.070 17.844 -23.449 1.00 53.25 255 ASN A N 1
ATOM 1909 C CA . ASN A 1 255 ? 5.680 18.279 -23.629 1.00 53.25 255 ASN A CA 1
ATOM 1910 C C . ASN A 1 255 ? 5.465 19.358 -24.703 1.00 53.25 255 ASN A C 1
ATOM 1912 O O . ASN A 1 255 ? 4.370 19.429 -25.255 1.00 53.25 255 ASN A O 1
ATOM 1916 N N . GLU A 1 256 ? 6.458 20.195 -25.022 1.00 54.00 256 GLU A N 1
ATOM 1917 C CA . GLU A 1 256 ? 6.181 21.456 -25.739 1.00 54.00 256 GLU A CA 1
ATOM 1918 C C . GLU A 1 256 ? 6.425 21.458 -27.258 1.00 54.00 256 GLU A C 1
ATOM 1920 O O . GLU A 1 256 ? 6.107 22.449 -27.912 1.00 54.00 256 GLU A O 1
ATOM 1925 N N . GLY A 1 257 ? 6.881 20.372 -27.892 1.00 47.47 257 GLY A N 1
ATOM 1926 C CA . GLY A 1 257 ? 6.976 20.406 -29.356 1.00 47.47 257 GLY A CA 1
ATOM 1927 C C . GLY A 1 257 ? 7.590 19.195 -30.038 1.00 47.47 257 GLY A C 1
ATOM 1928 O O . GLY A 1 257 ? 8.799 19.115 -30.183 1.00 47.47 257 GLY A O 1
ATOM 1929 N N . GLY A 1 258 ? 6.721 18.316 -30.543 1.00 52.91 258 GLY A N 1
ATOM 1930 C CA . GLY A 1 258 ? 6.865 17.679 -31.857 1.00 52.91 258 GLY A CA 1
ATOM 1931 C C . GLY A 1 258 ? 8.053 16.734 -32.095 1.00 52.91 258 GLY A C 1
ATOM 1932 O O . GLY A 1 258 ? 9.197 17.138 -32.226 1.00 52.91 258 GLY A O 1
ATOM 1933 N N . GLN A 1 259 ? 7.736 15.460 -32.329 1.00 56.06 259 GLN A N 1
ATOM 1934 C CA . GLN A 1 259 ? 8.552 14.465 -33.054 1.00 56.06 259 GLN A CA 1
ATOM 1935 C C . GLN A 1 259 ? 9.777 13.834 -32.356 1.00 56.06 259 GLN A C 1
ATOM 1937 O O . GLN A 1 259 ? 10.241 12.803 -32.835 1.00 56.06 259 GLN A O 1
ATOM 1942 N N . GLY A 1 260 ? 10.272 14.347 -31.224 1.00 53.19 260 GLY A N 1
ATOM 1943 C CA . GLY A 1 260 ? 11.506 13.825 -30.598 1.00 53.19 260 GLY A CA 1
ATOM 1944 C C . GLY A 1 260 ? 11.368 12.901 -29.374 1.00 53.19 260 GLY A C 1
ATOM 1945 O O . GLY A 1 260 ? 12.365 12.325 -28.941 1.00 53.19 260 GLY A O 1
ATOM 1946 N N . GLY A 1 261 ? 10.180 12.784 -28.776 1.00 62.53 261 GLY A N 1
ATOM 1947 C CA . GLY A 1 261 ? 9.995 12.135 -27.468 1.00 62.53 261 GLY A CA 1
ATOM 1948 C C . GLY A 1 261 ? 9.727 10.622 -27.507 1.00 62.53 261 GLY A C 1
ATOM 1949 O O . GLY A 1 261 ? 9.388 10.061 -28.543 1.00 62.53 261 GLY A O 1
ATOM 1950 N N . LEU A 1 262 ? 9.753 9.976 -26.331 1.00 67.19 262 LEU A N 1
ATOM 1951 C CA . LEU A 1 262 ? 9.384 8.562 -26.095 1.00 67.19 262 LEU A CA 1
ATOM 1952 C C . LEU A 1 262 ? 7.937 8.203 -26.498 1.00 67.19 262 LEU A C 1
ATOM 1954 O O . LEU A 1 262 ? 7.534 7.047 -26.373 1.00 67.19 262 LEU A O 1
ATOM 1958 N N . GLY A 1 263 ? 7.152 9.167 -26.991 1.00 63.34 263 GLY A N 1
ATOM 1959 C CA . GLY A 1 263 ? 5.779 8.974 -27.463 1.00 63.34 263 GLY A CA 1
ATOM 1960 C C . GLY A 1 263 ? 5.632 7.922 -28.568 1.00 63.34 263 GLY A C 1
ATOM 1961 O O . GLY A 1 263 ? 4.517 7.502 -28.853 1.00 63.34 263 GLY A O 1
ATOM 1962 N N . SER A 1 264 ? 6.738 7.446 -29.148 1.00 67.94 264 SER A N 1
ATOM 1963 C CA . SER A 1 264 ? 6.729 6.350 -30.112 1.00 67.94 264 SER A CA 1
ATOM 1964 C C . SER A 1 264 ? 6.504 4.958 -29.511 1.00 67.94 264 SER A C 1
ATOM 1966 O O . SER A 1 264 ? 6.268 4.038 -30.289 1.00 67.94 264 SER A O 1
ATOM 1968 N N . LEU A 1 265 ? 6.557 4.750 -28.185 1.00 84.50 265 LEU A N 1
ATOM 1969 C CA . LEU A 1 265 ? 6.235 3.421 -27.626 1.00 84.50 265 LEU A CA 1
ATOM 1970 C C . LEU A 1 265 ? 4.792 3.007 -27.945 1.00 84.50 265 LEU A C 1
ATOM 1972 O O . LEU A 1 265 ? 4.516 1.822 -28.157 1.00 84.50 265 LEU A O 1
ATOM 1976 N N . THR A 1 266 ? 3.897 3.990 -28.050 1.00 82.75 266 THR A N 1
ATOM 1977 C CA . THR A 1 266 ? 2.516 3.817 -28.492 1.00 82.75 266 THR A CA 1
ATOM 1978 C C . THR A 1 266 ? 2.493 3.279 -29.923 1.00 82.75 266 THR A C 1
ATOM 1980 O O . THR A 1 266 ? 2.851 3.967 -30.874 1.00 82.75 266 THR A O 1
ATOM 1983 N N . GLY A 1 267 ? 2.102 2.014 -30.076 1.00 87.38 267 GLY A N 1
ATOM 1984 C CA . GLY A 1 267 ? 2.084 1.304 -31.358 1.00 87.38 267 GLY A CA 1
ATOM 1985 C C . GLY A 1 267 ? 3.399 0.602 -31.720 1.00 87.38 267 GLY A C 1
ATOM 1986 O O . GLY A 1 267 ? 3.349 -0.446 -32.361 1.00 87.38 267 GLY A O 1
ATOM 1987 N N . ALA A 1 268 ? 4.561 1.091 -31.269 1.00 91.50 268 ALA A N 1
ATOM 1988 C CA . ALA A 1 268 ? 5.827 0.390 -31.504 1.00 91.50 268 ALA A CA 1
ATOM 1989 C C . ALA A 1 268 ? 5.971 -0.873 -30.643 1.00 91.50 268 ALA A C 1
ATOM 1991 O O . ALA A 1 268 ? 6.542 -1.852 -31.116 1.00 91.50 268 ALA A O 1
ATOM 1992 N N . ALA A 1 269 ? 5.453 -0.875 -29.412 1.00 95.69 269 ALA A N 1
ATOM 1993 C CA . ALA A 1 269 ? 5.566 -1.996 -28.476 1.00 95.69 269 ALA A CA 1
ATOM 1994 C C . ALA A 1 269 ? 4.181 -2.567 -28.100 1.00 95.69 269 ALA A C 1
ATOM 1996 O O . ALA A 1 269 ? 3.711 -2.372 -26.980 1.00 95.69 269 ALA A O 1
ATOM 1997 N N . PRO A 1 270 ? 3.496 -3.289 -29.010 1.00 95.25 270 PRO A N 1
ATOM 1998 C CA . PRO A 1 270 ? 2.120 -3.754 -28.796 1.00 95.25 270 PRO A CA 1
ATOM 1999 C C . PRO A 1 270 ? 1.970 -4.809 -27.689 1.00 95.25 270 PRO A C 1
ATOM 2001 O O . PRO A 1 270 ? 0.852 -5.102 -27.277 1.00 95.25 270 PRO A O 1
ATOM 2004 N N . ARG A 1 271 ? 3.074 -5.414 -27.227 1.00 96.94 271 ARG A N 1
ATOM 2005 C CA . ARG A 1 271 ? 3.083 -6.438 -26.168 1.00 96.94 271 ARG A CA 1
ATOM 2006 C C . ARG A 1 271 ? 3.573 -5.902 -24.824 1.00 96.94 271 ARG A C 1
ATOM 2008 O O . ARG A 1 271 ? 3.787 -6.705 -23.918 1.00 96.94 271 ARG A O 1
ATOM 2015 N N . LEU A 1 272 ? 3.749 -4.585 -24.698 1.00 97.25 272 LEU A N 1
ATOM 2016 C CA . LEU A 1 272 ? 4.252 -3.970 -23.478 1.00 97.25 272 LEU A CA 1
ATOM 2017 C C . LEU A 1 272 ? 3.265 -4.208 -22.329 1.00 97.25 272 LEU A C 1
ATOM 2019 O O . LEU A 1 272 ? 2.119 -3.774 -22.384 1.00 97.25 272 LEU A O 1
ATOM 2023 N N . LYS A 1 273 ? 3.727 -4.902 -21.290 1.00 97.69 273 LYS A N 1
ATOM 2024 C CA . LYS A 1 273 ? 2.960 -5.232 -20.083 1.00 97.69 273 LYS A CA 1
ATOM 2025 C C . LYS A 1 273 ? 3.493 -4.504 -18.859 1.00 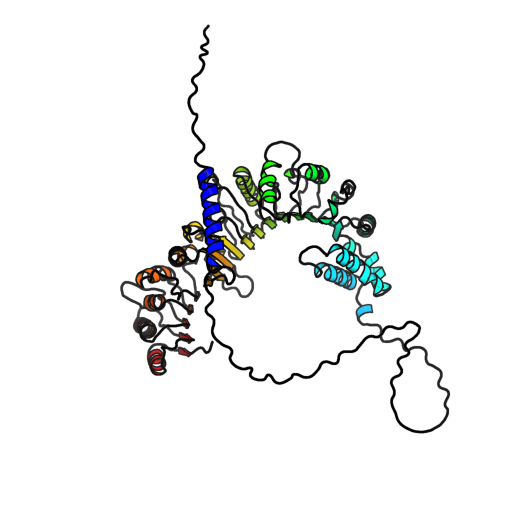97.69 273 LYS A C 1
ATOM 2027 O O . LYS A 1 273 ? 2.736 -4.253 -17.929 1.00 97.69 273 LYS A O 1
ATOM 2032 N N . GLU A 1 274 ? 4.778 -4.178 -18.834 1.00 98.00 274 GLU A N 1
ATOM 2033 C CA . GLU A 1 274 ? 5.417 -3.564 -17.677 1.00 98.00 274 GLU A CA 1
ATOM 2034 C C . GLU A 1 274 ? 6.094 -2.258 -18.074 1.00 98.00 274 GLU A C 1
ATOM 2036 O O . GLU A 1 274 ? 6.916 -2.225 -18.994 1.00 98.00 274 GLU A O 1
ATOM 2041 N N . LEU A 1 275 ? 5.761 -1.187 -17.359 1.00 96.69 275 LEU A N 1
ATOM 2042 C CA . LEU A 1 275 ? 6.397 0.113 -17.507 1.00 96.69 275 LEU A CA 1
ATOM 2043 C C . LEU A 1 275 ? 6.923 0.586 -16.155 1.00 96.69 275 LEU A C 1
ATOM 2045 O O . LEU A 1 275 ? 6.160 0.704 -15.198 1.00 96.69 275 LEU A O 1
ATOM 2049 N N . SER A 1 276 ? 8.211 0.913 -16.099 1.00 96.56 276 SER A N 1
ATOM 2050 C CA . SER A 1 276 ? 8.854 1.466 -14.909 1.00 96.56 276 SER A CA 1
ATOM 2051 C C . SER A 1 276 ? 9.631 2.733 -15.251 1.00 96.56 276 SER A C 1
ATOM 2053 O O . SER A 1 276 ? 10.579 2.696 -16.027 1.00 96.56 276 SER A O 1
ATOM 2055 N N . MET A 1 277 ? 9.240 3.879 -14.707 1.00 94.62 277 MET A N 1
ATOM 2056 C CA . MET A 1 277 ? 9.856 5.166 -15.032 1.00 94.62 277 MET A CA 1
ATOM 2057 C C . MET A 1 277 ? 10.233 5.901 -13.754 1.00 94.62 277 MET A C 1
ATOM 2059 O O . MET A 1 277 ? 9.386 6.125 -12.895 1.00 94.62 277 MET A O 1
ATOM 2063 N N . SER A 1 278 ? 11.495 6.316 -13.642 1.00 93.62 278 SER A N 1
ATOM 2064 C CA . SER A 1 278 ? 11.970 7.176 -12.562 1.00 93.62 278 SER A CA 1
ATOM 2065 C C . SER A 1 278 ? 12.657 8.427 -13.096 1.00 93.62 278 SER A C 1
ATOM 2067 O O . SER A 1 278 ? 13.628 8.319 -13.850 1.00 93.62 278 SER A O 1
ATOM 2069 N N . ARG A 1 279 ? 12.147 9.606 -12.708 1.00 89.94 279 ARG A N 1
ATOM 2070 C CA . ARG A 1 279 ? 12.581 10.941 -13.184 1.00 89.94 279 ARG A CA 1
ATOM 2071 C C . ARG A 1 279 ? 12.698 11.048 -14.708 1.00 89.94 279 ARG A C 1
ATOM 2073 O O . ARG A 1 279 ? 13.643 11.633 -15.241 1.00 89.94 279 ARG A O 1
ATOM 2080 N N . ALA A 1 280 ? 11.751 10.447 -15.414 1.00 86.25 280 ALA A N 1
ATOM 2081 C CA . ALA A 1 280 ? 11.685 10.451 -16.865 1.00 86.25 280 ALA A CA 1
ATOM 2082 C C . ALA A 1 280 ? 10.247 10.714 -17.317 1.00 86.25 280 ALA A C 1
ATOM 2084 O O . ALA A 1 280 ? 9.298 10.445 -16.581 1.00 86.25 280 ALA A O 1
ATOM 2085 N N . TYR A 1 281 ? 10.095 11.233 -18.533 1.00 83.31 281 TYR A N 1
ATOM 2086 C CA . TYR A 1 281 ? 8.782 11.460 -19.124 1.00 83.31 281 TYR A CA 1
ATOM 2087 C C . TYR A 1 281 ? 8.042 10.144 -19.348 1.00 83.31 281 TYR A C 1
ATOM 2089 O O . TYR A 1 281 ? 8.602 9.203 -19.908 1.00 83.31 281 TYR A O 1
ATOM 2097 N N . VAL A 1 282 ? 6.774 10.097 -18.949 1.00 82.56 282 VAL A N 1
ATOM 2098 C CA . VAL A 1 282 ? 5.922 8.921 -19.129 1.00 82.56 282 VAL A CA 1
ATOM 2099 C C . VAL A 1 282 ? 5.249 9.008 -20.498 1.00 82.56 282 VAL A C 1
ATOM 2101 O O . VAL A 1 282 ? 4.503 9.954 -20.741 1.00 82.56 282 VAL A O 1
ATOM 2104 N N . PRO A 1 283 ? 5.466 8.040 -21.402 1.00 82.56 283 PRO A N 1
ATOM 2105 C CA . PRO A 1 283 ? 4.706 7.975 -22.637 1.00 82.56 283 PRO A CA 1
ATOM 2106 C C . PRO A 1 283 ? 3.272 7.583 -22.293 1.00 82.56 283 PRO A C 1
ATOM 2108 O O . PRO A 1 283 ? 2.987 6.443 -21.932 1.00 82.56 283 PRO A O 1
ATOM 2111 N N . PHE A 1 284 ? 2.369 8.551 -22.358 1.00 81.88 284 PHE A N 1
ATOM 2112 C CA . PHE A 1 284 ? 0.952 8.286 -22.185 1.00 81.88 284 PHE A CA 1
ATOM 2113 C C . PHE A 1 284 ? 0.342 7.758 -23.492 1.00 81.88 284 PHE A C 1
ATOM 2115 O O . PHE A 1 284 ? 0.880 8.021 -24.569 1.00 81.88 284 PHE A O 1
ATOM 2122 N N . ASN A 1 285 ? -0.785 7.043 -23.398 1.00 87.44 285 ASN A N 1
ATOM 2123 C CA . ASN A 1 285 ? -1.425 6.244 -24.467 1.00 87.44 285 ASN A CA 1
ATOM 2124 C C . ASN A 1 285 ? -0.920 4.800 -24.589 1.00 87.44 285 ASN A C 1
ATOM 2126 O O . ASN A 1 285 ? -0.984 4.192 -25.656 1.00 87.44 285 ASN A O 1
ATOM 2130 N N . LEU A 1 286 ? -0.442 4.227 -23.489 1.00 92.88 286 LEU A N 1
ATOM 2131 C CA . LEU A 1 286 ? -0.176 2.795 -23.425 1.00 92.88 286 LEU A CA 1
ATOM 2132 C C . LEU A 1 286 ? -1.461 2.029 -23.083 1.00 92.88 286 LEU A C 1
ATOM 2134 O O . LEU A 1 286 ? -2.377 2.558 -22.448 1.00 92.88 286 LEU A O 1
ATOM 2138 N N . HIS A 1 287 ? -1.520 0.777 -23.522 1.00 95.12 287 HIS A N 1
ATOM 2139 C CA . HIS A 1 287 ? -2.664 -0.112 -23.342 1.00 95.12 287 HIS A CA 1
ATOM 2140 C C . HIS A 1 287 ? -2.186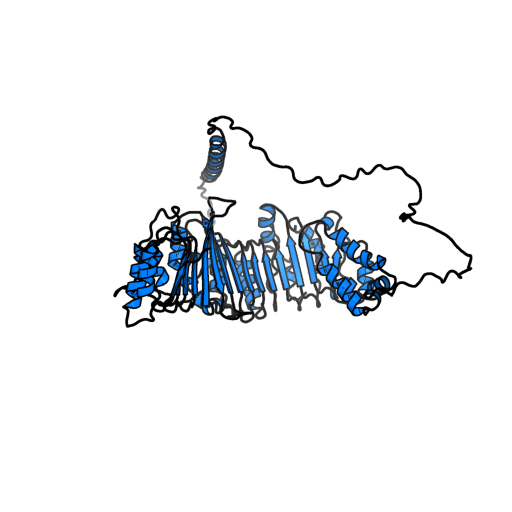 -1.466 -22.826 1.00 95.12 287 HIS A C 1
ATOM 2142 O O . HIS A 1 287 ? -1.067 -1.878 -23.123 1.00 95.12 287 HIS A O 1
ATOM 2148 N N . GLY A 1 288 ? -3.056 -2.177 -22.107 1.00 95.94 288 GLY A N 1
ATOM 2149 C CA . GLY A 1 288 ? -2.785 -3.562 -21.710 1.00 95.94 288 GLY A CA 1
ATOM 2150 C C . GLY A 1 288 ? -1.645 -3.729 -20.700 1.00 95.94 288 GLY A C 1
ATOM 2151 O O . GLY A 1 288 ? -1.093 -4.824 -20.597 1.00 95.94 288 GLY A O 1
ATOM 2152 N N . LEU A 1 289 ? -1.305 -2.674 -19.949 1.00 97.88 289 LEU A N 1
ATOM 2153 C CA . LEU A 1 289 ? -0.315 -2.774 -18.883 1.00 97.88 289 LEU A CA 1
ATOM 2154 C C . LEU A 1 289 ? -0.824 -3.689 -17.760 1.00 97.88 289 LEU A C 1
ATOM 2156 O O . LEU A 1 289 ? -2.000 -3.676 -17.394 1.00 97.88 289 LEU A O 1
ATOM 2160 N N . VAL A 1 290 ? 0.105 -4.461 -17.209 1.00 98.19 290 VAL A N 1
ATOM 2161 C CA . VAL A 1 290 ? -0.043 -5.317 -16.029 1.00 98.19 290 VAL A CA 1
ATOM 2162 C C . VAL A 1 290 ? 0.666 -4.681 -14.834 1.00 98.19 290 VAL A C 1
ATOM 2164 O O . VAL A 1 290 ? 0.137 -4.706 -13.727 1.00 98.19 290 VAL A O 1
ATOM 2167 N N . ARG A 1 291 ? 1.836 -4.062 -15.049 1.00 98.31 291 ARG A N 1
ATOM 2168 C CA . ARG A 1 291 ? 2.600 -3.373 -13.999 1.00 98.31 291 ARG A CA 1
ATOM 2169 C C . ARG A 1 291 ? 2.960 -1.962 -14.430 1.00 98.31 291 ARG A C 1
ATOM 2171 O O . ARG A 1 291 ? 3.537 -1.764 -15.500 1.00 98.31 291 ARG A O 1
ATOM 2178 N N . LEU A 1 292 ? 2.649 -0.991 -13.581 1.00 97.69 292 LEU A N 1
ATOM 2179 C CA . LEU A 1 292 ? 3.013 0.406 -13.781 1.00 97.69 292 LEU A CA 1
ATOM 2180 C C . LEU A 1 292 ? 3.711 0.935 -12.531 1.00 97.69 292 LEU A C 1
ATOM 2182 O O . LEU A 1 292 ? 3.101 1.025 -11.470 1.00 97.69 292 LEU A O 1
ATOM 2186 N N . HIS A 1 293 ? 4.979 1.305 -12.671 1.00 97.62 293 HIS A N 1
ATOM 2187 C CA . HIS A 1 293 ? 5.789 1.874 -11.603 1.00 97.62 293 HIS A CA 1
ATOM 2188 C C . HIS A 1 293 ? 6.304 3.250 -12.018 1.00 97.62 293 HIS A C 1
ATOM 2190 O O . HIS A 1 293 ? 7.043 3.384 -12.990 1.00 97.62 293 HIS A O 1
ATOM 2196 N N . LEU A 1 294 ? 5.918 4.283 -11.281 1.00 96.06 294 LEU A N 1
ATOM 2197 C CA . LEU A 1 294 ? 6.294 5.665 -11.539 1.00 96.06 294 LEU A CA 1
ATOM 2198 C C . LEU A 1 294 ? 6.939 6.230 -10.280 1.00 96.06 294 LEU A C 1
ATOM 2200 O O . LEU A 1 294 ? 6.349 6.163 -9.206 1.00 96.06 294 LEU A O 1
ATOM 2204 N N . SER A 1 295 ? 8.144 6.779 -10.410 1.00 95.31 295 SER A N 1
ATOM 2205 C CA . SER A 1 295 ? 8.944 7.227 -9.270 1.00 95.31 295 SER A CA 1
ATOM 2206 C C . SER A 1 295 ? 9.579 8.596 -9.530 1.00 95.31 295 SER A C 1
ATOM 2208 O O . SER A 1 295 ? 10.194 8.818 -10.574 1.00 95.31 295 SER A O 1
ATOM 2210 N N . ARG A 1 296 ? 9.484 9.536 -8.588 1.00 92.81 296 ARG A N 1
ATOM 2211 C CA . ARG A 1 296 ? 10.163 10.841 -8.635 1.00 92.81 296 ARG A CA 1
ATOM 2212 C C . ARG A 1 296 ? 9.788 11.642 -9.889 1.00 92.81 296 ARG A C 1
ATOM 2214 O O . ARG A 1 296 ? 10.660 12.139 -10.606 1.00 92.81 296 ARG A O 1
ATOM 2221 N N . ILE A 1 297 ? 8.495 11.691 -10.212 1.00 90.62 297 ILE A N 1
ATOM 2222 C CA . ILE A 1 297 ? 7.957 12.373 -11.400 1.00 90.62 297 ILE A CA 1
ATOM 2223 C C . ILE A 1 297 ? 7.127 13.574 -10.961 1.00 90.62 297 ILE A C 1
ATOM 2225 O O . ILE A 1 297 ? 6.281 13.484 -10.074 1.00 90.62 297 ILE A O 1
ATOM 2229 N N . HIS A 1 298 ? 7.370 14.703 -11.618 1.00 89.25 298 HIS A N 1
ATOM 2230 C CA . HIS A 1 298 ? 6.628 15.938 -11.418 1.00 89.25 298 HIS A CA 1
ATOM 2231 C C . HIS A 1 298 ? 5.680 16.072 -12.598 1.00 89.25 298 HIS A C 1
ATOM 2233 O O . HIS A 1 298 ? 6.135 16.174 -13.735 1.00 89.25 298 HIS A O 1
ATOM 2239 N N . PHE A 1 299 ? 4.380 15.972 -12.336 1.00 85.38 299 PHE A N 1
ATOM 2240 C CA . PHE A 1 299 ? 3.366 16.042 -13.378 1.00 85.38 299 PHE A CA 1
ATOM 2241 C C . PHE A 1 299 ? 2.852 17.470 -13.560 1.00 85.38 299 PHE A C 1
ATOM 2243 O O . PHE A 1 299 ? 2.598 18.185 -12.592 1.00 85.38 299 PHE A O 1
ATOM 2250 N N . VAL A 1 300 ? 2.583 17.828 -14.815 1.00 83.69 300 VAL A N 1
ATOM 2251 C CA . VAL A 1 300 ? 1.593 18.845 -15.201 1.00 83.69 300 VAL A CA 1
ATOM 2252 C C . VAL A 1 300 ? 0.190 18.229 -15.321 1.00 83.69 300 VAL A C 1
ATOM 2254 O O . VAL A 1 300 ? 0.036 17.015 -15.490 1.00 83.69 300 VAL A O 1
ATOM 2257 N N . VAL A 1 301 ? -0.861 19.060 -15.295 1.00 78.94 301 VAL A N 1
ATOM 2258 C CA . VAL A 1 301 ? -2.280 18.621 -15.389 1.00 78.94 301 VAL A CA 1
ATOM 2259 C C . VAL A 1 301 ? -2.542 17.679 -16.554 1.00 78.94 301 VAL A C 1
ATOM 2261 O O . VAL A 1 301 ? -3.220 16.659 -16.410 1.00 78.94 301 VAL A O 1
ATOM 2264 N N . THR A 1 302 ? -2.034 18.048 -17.730 1.00 80.25 302 THR A N 1
ATOM 2265 C CA . THR A 1 302 ? -2.263 17.321 -18.979 1.00 80.25 302 THR A CA 1
ATOM 2266 C C . THR A 1 302 ? -1.701 15.910 -18.871 1.00 80.25 302 THR A C 1
ATOM 2268 O O . THR A 1 302 ? -2.421 14.952 -19.145 1.00 80.25 302 THR A O 1
ATOM 2271 N N . SER A 1 303 ? -0.479 15.776 -18.359 1.00 85.31 303 SER A N 1
ATOM 2272 C CA . SER A 1 303 ? 0.177 14.501 -18.075 1.00 85.31 303 SER A CA 1
ATOM 2273 C C . SER A 1 303 ? -0.617 13.645 -17.085 1.00 85.31 303 SER A C 1
ATOM 2275 O O . SER A 1 303 ? -0.809 12.456 -17.324 1.00 85.31 303 SER A O 1
ATOM 2277 N N . MET A 1 304 ? -1.169 14.236 -16.019 1.00 88.25 304 MET A N 1
ATOM 2278 C CA . MET A 1 304 ? -1.962 13.478 -15.043 1.00 88.25 304 MET A CA 1
ATOM 2279 C C . MET A 1 304 ? -3.256 12.922 -15.653 1.00 88.25 304 MET A C 1
ATOM 2281 O O . MET A 1 304 ? -3.603 11.759 -15.445 1.00 88.25 304 MET A O 1
ATOM 2285 N N . ARG A 1 305 ? -3.971 13.716 -16.458 1.00 89.69 305 ARG A N 1
ATOM 2286 C CA . ARG A 1 305 ? -5.162 13.226 -17.171 1.00 89.69 305 ARG A CA 1
ATOM 2287 C C . ARG A 1 305 ? -4.810 12.053 -18.089 1.00 89.69 305 ARG A C 1
ATOM 2289 O O . ARG A 1 305 ? -5.543 11.068 -18.140 1.00 89.69 305 ARG A O 1
ATOM 2296 N N . GLN A 1 306 ? -3.686 12.156 -18.788 1.00 90.44 306 GLN A N 1
ATOM 2297 C CA . GLN A 1 306 ? -3.208 11.129 -19.708 1.00 90.44 306 GLN A CA 1
ATOM 2298 C C . GLN A 1 306 ? -2.719 9.858 -18.989 1.00 90.44 306 GLN A C 1
ATOM 2300 O O . GLN A 1 306 ? -2.938 8.744 -19.474 1.00 90.44 306 GLN A O 1
ATOM 2305 N N . LEU A 1 307 ? -2.155 9.996 -17.787 1.00 92.81 307 LEU A N 1
ATOM 2306 C CA . LEU A 1 307 ? -1.868 8.876 -16.892 1.00 92.81 307 LEU A CA 1
ATOM 2307 C C . LEU A 1 307 ? -3.147 8.104 -16.555 1.00 92.81 307 LEU A C 1
ATOM 2309 O O . LEU A 1 307 ? -3.194 6.889 -16.724 1.00 92.81 307 LEU A O 1
ATOM 2313 N N . PHE A 1 308 ? -4.210 8.792 -16.141 1.00 93.19 308 PHE A N 1
ATOM 2314 C CA . PHE A 1 308 ? -5.473 8.120 -15.836 1.00 93.19 308 PHE A CA 1
ATOM 2315 C C . PHE A 1 308 ? -6.116 7.470 -17.061 1.00 93.19 308 PHE A C 1
ATOM 2317 O O . PHE A 1 308 ? -6.654 6.374 -16.936 1.00 93.19 308 PHE A O 1
ATOM 2324 N N . ILE A 1 309 ? -6.016 8.080 -18.246 1.00 93.50 309 ILE A N 1
ATOM 2325 C CA . ILE A 1 309 ? -6.435 7.438 -19.503 1.00 93.50 309 ILE A CA 1
ATOM 2326 C C . ILE A 1 309 ? -5.655 6.133 -19.720 1.00 93.50 309 ILE A C 1
ATOM 2328 O O . ILE A 1 309 ? -6.249 5.107 -20.037 1.00 93.50 309 ILE A O 1
ATOM 2332 N N . THR A 1 310 ? -4.344 6.145 -19.480 1.00 94.94 310 THR A N 1
ATOM 2333 C CA . THR A 1 310 ? -3.481 4.956 -19.591 1.00 94.94 310 THR A CA 1
ATOM 2334 C C . THR A 1 310 ? -3.886 3.858 -18.595 1.00 94.94 310 THR A C 1
ATOM 2336 O O . THR A 1 310 ? -3.942 2.683 -18.962 1.00 94.94 310 THR A O 1
ATOM 2339 N N . ILE A 1 311 ? -4.237 4.229 -17.358 1.00 96.44 311 ILE A N 1
ATOM 2340 C CA . ILE A 1 311 ? -4.733 3.296 -16.331 1.00 96.44 311 ILE A CA 1
ATOM 2341 C C . ILE A 1 311 ? -6.098 2.714 -16.738 1.00 96.44 311 ILE A C 1
ATOM 2343 O O . ILE A 1 311 ? -6.284 1.502 -16.677 1.00 96.44 311 ILE A O 1
ATOM 2347 N N . VAL A 1 312 ? -7.035 3.545 -17.213 1.00 96.12 312 VAL A N 1
ATOM 2348 C CA . VAL A 1 312 ? -8.354 3.101 -17.717 1.00 96.12 312 VAL A CA 1
ATOM 2349 C C . VAL A 1 312 ? -8.203 2.120 -18.881 1.00 96.12 312 VAL A C 1
ATOM 2351 O O . VAL A 1 312 ? -8.908 1.117 -18.953 1.00 96.12 312 VAL A O 1
ATOM 2354 N N . ASN A 1 313 ? -7.242 2.379 -19.763 1.00 95.94 313 ASN A N 1
ATOM 2355 C CA . ASN A 1 313 ? -6.918 1.541 -20.913 1.00 95.94 313 ASN A CA 1
ATOM 2356 C C . ASN A 1 313 ? -6.135 0.262 -20.559 1.00 95.94 313 ASN A C 1
ATOM 2358 O O . ASN A 1 313 ? -5.798 -0.527 -21.448 1.00 95.94 313 ASN A O 1
ATOM 2362 N N . SER A 1 314 ? -5.849 0.044 -19.276 1.00 97.56 314 SER A N 1
ATOM 2363 C CA . SER A 1 314 ? -5.094 -1.098 -18.763 1.00 97.56 314 SER A CA 1
ATOM 2364 C C . SER A 1 314 ? -5.892 -1.838 -17.680 1.00 97.56 314 SER A C 1
ATOM 2366 O O . SER A 1 314 ? -5.453 -1.929 -16.539 1.00 97.56 314 SER A O 1
ATOM 2368 N N . PRO A 1 315 ? -7.066 -2.417 -18.002 1.00 96.88 315 PRO A N 1
ATOM 2369 C CA . PRO A 1 315 ? -7.909 -3.105 -17.014 1.00 96.88 315 PRO A CA 1
ATOM 2370 C C . PRO A 1 315 ? -7.265 -4.376 -16.426 1.00 96.88 315 PRO A C 1
ATOM 2372 O O . PRO A 1 315 ? -7.765 -4.928 -15.447 1.00 96.88 315 PRO A O 1
ATOM 2375 N N . ALA A 1 316 ? -6.170 -4.854 -17.027 1.00 97.19 316 ALA A N 1
ATOM 2376 C CA . ALA A 1 316 ? -5.386 -5.994 -16.563 1.00 97.19 316 ALA A CA 1
ATOM 2377 C C . ALA A 1 316 ? -4.305 -5.626 -15.531 1.00 97.19 316 ALA A C 1
ATOM 2379 O O . ALA A 1 316 ? -3.487 -6.484 -15.211 1.00 97.19 316 ALA A O 1
ATOM 2380 N N . LEU A 1 317 ? -4.290 -4.383 -15.036 1.00 98.12 317 LEU A N 1
ATOM 2381 C CA . LEU A 1 317 ? -3.296 -3.916 -14.079 1.00 98.12 317 LEU A CA 1
ATOM 2382 C C . LEU A 1 317 ? -3.363 -4.719 -12.770 1.00 98.12 317 LEU A C 1
ATOM 2384 O O . LEU A 1 317 ? -4.396 -4.737 -12.098 1.00 98.12 317 LEU A O 1
ATOM 2388 N N . GLU A 1 318 ? -2.246 -5.345 -12.416 1.00 97.62 318 GLU A N 1
ATOM 2389 C CA . GLU A 1 318 ? -2.037 -6.114 -11.186 1.00 97.62 318 GLU A CA 1
ATOM 2390 C C . GLU A 1 318 ? -1.239 -5.294 -10.161 1.00 97.62 318 GLU A C 1
ATOM 2392 O O . GLU A 1 318 ? -1.545 -5.333 -8.970 1.00 97.62 318 GLU A O 1
ATOM 2397 N N . GLU A 1 319 ? -0.275 -4.482 -10.613 1.00 98.19 319 GLU A N 1
ATOM 2398 C CA . GLU A 1 319 ? 0.566 -3.648 -9.744 1.00 98.19 319 GLU A CA 1
ATOM 2399 C C . GLU A 1 319 ? 0.605 -2.190 -10.218 1.00 98.19 319 GLU A C 1
ATOM 2401 O O . GLU A 1 319 ? 0.936 -1.895 -11.370 1.00 98.19 319 GLU A O 1
ATOM 2406 N N . LEU A 1 320 ? 0.302 -1.271 -9.299 1.00 97.88 320 LEU A N 1
ATOM 2407 C CA . LEU A 1 320 ? 0.382 0.171 -9.504 1.00 97.88 320 LEU A CA 1
ATOM 2408 C C . LEU A 1 320 ? 1.246 0.795 -8.414 1.00 97.88 320 LEU A C 1
ATOM 2410 O O . LEU A 1 320 ? 0.897 0.726 -7.241 1.00 97.88 320 LEU A O 1
ATOM 2414 N N . THR A 1 321 ? 2.360 1.413 -8.789 1.00 97.81 321 THR A N 1
ATOM 2415 C CA . THR A 1 321 ? 3.263 2.085 -7.852 1.00 97.81 321 THR A CA 1
ATOM 2416 C C . THR A 1 321 ? 3.472 3.541 -8.240 1.00 97.81 321 THR A C 1
ATOM 2418 O O . THR A 1 321 ? 3.836 3.843 -9.377 1.00 97.81 321 THR A O 1
ATOM 2421 N N . PHE A 1 322 ? 3.294 4.421 -7.263 1.00 97.00 322 PHE A N 1
ATOM 2422 C CA . PHE A 1 322 ? 3.632 5.834 -7.296 1.00 97.00 322 PHE A CA 1
ATOM 2423 C C . PHE A 1 322 ? 4.595 6.119 -6.145 1.00 97.00 322 PHE A C 1
ATOM 2425 O O . PHE A 1 322 ? 4.248 5.903 -4.992 1.00 97.00 322 PHE A O 1
ATOM 2432 N N . GLU A 1 323 ? 5.799 6.587 -6.434 1.00 96.25 323 GLU A N 1
ATOM 2433 C CA . GLU A 1 323 ? 6.798 6.954 -5.428 1.00 96.25 323 GLU A CA 1
ATOM 2434 C C . GLU A 1 323 ? 7.245 8.393 -5.690 1.00 96.25 323 GLU A C 1
ATOM 2436 O O . GLU A 1 323 ? 7.591 8.710 -6.821 1.00 96.25 323 GLU A O 1
ATOM 2441 N N . ASP A 1 324 ? 7.239 9.279 -4.695 1.00 94.06 324 ASP A N 1
ATOM 2442 C CA . ASP A 1 324 ? 7.698 10.674 -4.838 1.00 94.06 324 ASP A CA 1
ATOM 2443 C C . ASP A 1 324 ? 7.077 11.382 -6.064 1.00 94.06 324 ASP A C 1
ATOM 2445 O O . ASP A 1 324 ? 7.755 11.969 -6.912 1.00 94.06 324 ASP A O 1
ATOM 2449 N N . ILE A 1 325 ? 5.759 11.235 -6.229 1.00 93.12 325 ILE A N 1
ATOM 2450 C CA . ILE A 1 325 ? 5.017 11.890 -7.305 1.00 93.12 325 ILE A CA 1
ATOM 2451 C C . ILE A 1 325 ? 4.440 13.201 -6.785 1.00 93.12 325 ILE A C 1
ATOM 2453 O O . ILE A 1 325 ? 3.758 13.242 -5.754 1.00 93.12 325 ILE A O 1
ATOM 2457 N N . SER A 1 326 ? 4.652 14.276 -7.541 1.00 90.38 326 SER A N 1
ATOM 2458 C CA . SER A 1 326 ? 4.112 15.590 -7.202 1.00 90.38 326 SER A CA 1
ATOM 2459 C C . SER A 1 326 ? 3.297 16.198 -8.341 1.00 90.38 326 SER A C 1
ATOM 2461 O O . SER A 1 326 ? 3.568 15.996 -9.526 1.00 90.38 326 SER A O 1
ATOM 2463 N N . LEU A 1 327 ? 2.264 16.939 -7.946 1.00 88.69 327 LEU A N 1
ATOM 2464 C CA . LEU A 1 327 ? 1.359 17.679 -8.817 1.00 88.69 327 LEU A CA 1
ATOM 2465 C C . LEU A 1 327 ? 1.038 19.017 -8.125 1.00 88.69 327 LEU A C 1
ATOM 2467 O O . LEU A 1 327 ? 0.794 19.011 -6.911 1.00 88.69 327 LEU A O 1
ATOM 2471 N N . PRO A 1 328 ? 1.027 20.152 -8.844 1.00 87.31 328 PRO A N 1
ATOM 2472 C CA . PRO A 1 328 ? 0.627 21.434 -8.273 1.00 87.31 328 PRO A CA 1
ATOM 2473 C C . PRO A 1 328 ? -0.803 21.383 -7.682 1.00 87.31 328 PRO A C 1
ATOM 2475 O O . PRO A 1 328 ? -1.717 20.876 -8.342 1.00 87.31 328 PRO A O 1
ATOM 2478 N N . PRO A 1 329 ? -1.034 21.864 -6.441 1.00 84.12 329 PRO A N 1
ATOM 2479 C CA . PRO A 1 329 ? -2.333 21.757 -5.766 1.00 84.12 329 PRO A CA 1
ATOM 2480 C C . PRO A 1 329 ? -3.502 22.418 -6.506 1.00 84.12 329 PRO A C 1
ATOM 2482 O O . PRO A 1 329 ? -4.606 21.872 -6.554 1.00 84.12 329 PRO A O 1
ATOM 2485 N N . ASP A 1 330 ? -3.240 23.577 -7.108 1.00 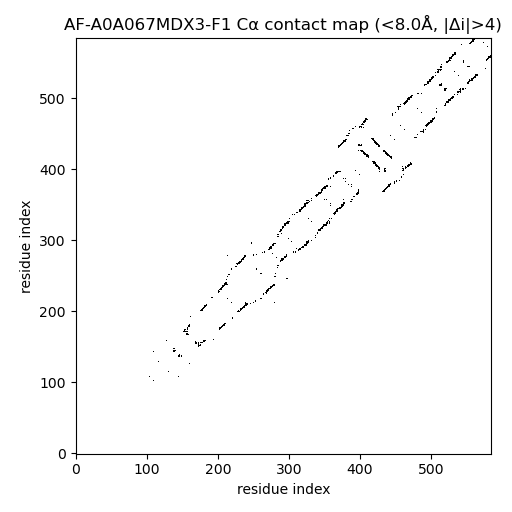86.88 330 ASP A N 1
ATOM 2486 C CA . ASP A 1 330 ? -4.170 24.400 -7.887 1.00 86.88 330 ASP A CA 1
ATOM 2487 C C . ASP A 1 330 ? -4.762 23.651 -9.087 1.00 86.88 330 ASP A C 1
ATOM 2489 O O . ASP A 1 330 ? -5.870 23.932 -9.537 1.00 86.88 330 ASP A O 1
ATOM 2493 N N . GLN A 1 331 ? -4.058 22.632 -9.567 1.00 81.75 331 GLN A N 1
ATOM 2494 C CA . GLN A 1 331 ? -4.391 21.937 -10.797 1.00 81.75 331 GLN A CA 1
ATOM 2495 C C . GLN A 1 331 ? -5.324 20.731 -10.618 1.00 81.75 331 GLN A C 1
ATOM 2497 O O . GLN A 1 331 ? -5.962 20.293 -11.580 1.00 81.75 331 GLN A O 1
ATOM 2502 N N . MET A 1 332 ? -5.449 20.185 -9.405 1.00 81.81 332 MET A N 1
ATOM 2503 C CA . MET A 1 332 ? -6.242 18.967 -9.176 1.00 81.81 332 MET A CA 1
ATOM 2504 C C . MET A 1 332 ? -7.747 19.171 -9.303 1.00 81.81 332 MET A C 1
ATOM 2506 O O . MET A 1 332 ? -8.460 18.227 -9.646 1.00 81.81 332 MET A O 1
ATOM 2510 N N . GLN A 1 333 ? -8.239 20.387 -9.064 1.00 82.12 333 GLN A N 1
ATOM 2511 C CA . GLN A 1 333 ? -9.673 20.689 -9.128 1.00 82.12 333 GLN A CA 1
ATOM 2512 C C . GLN A 1 333 ? -10.243 20.501 -10.543 1.00 82.12 333 GLN A C 1
ATOM 2514 O O . GLN A 1 333 ? -11.428 20.225 -10.712 1.00 82.12 333 GLN A O 1
ATOM 2519 N N . HIS A 1 334 ? -9.388 20.583 -11.564 1.00 84.19 334 HIS A N 1
ATOM 2520 C CA . HIS A 1 334 ? -9.771 20.446 -12.968 1.00 84.19 334 HIS A CA 1
ATOM 2521 C C . HIS A 1 334 ? -9.742 18.998 -13.478 1.00 84.19 334 HIS A C 1
ATOM 2523 O O . HIS A 1 334 ? -10.212 18.718 -14.584 1.00 84.19 334 HIS A O 1
ATOM 2529 N N . LEU A 1 335 ? -9.222 18.055 -12.687 1.00 85.25 335 LEU A N 1
ATOM 2530 C CA . LEU A 1 335 ? -9.153 16.642 -13.050 1.00 85.25 335 LEU A CA 1
ATOM 2531 C C . LEU A 1 335 ? -10.512 15.960 -12.816 1.00 85.25 335 LEU A C 1
ATOM 2533 O O . LEU A 1 335 ? -10.737 15.240 -11.838 1.00 85.25 335 LEU A O 1
ATOM 2537 N N . ASN A 1 336 ? -11.449 16.185 -13.739 1.00 86.88 336 ASN A N 1
ATOM 2538 C CA . ASN A 1 336 ? -12.718 15.464 -13.765 1.00 86.88 336 ASN A CA 1
ATOM 2539 C C . ASN A 1 336 ? -12.544 14.095 -14.441 1.00 86.88 336 ASN A C 1
ATOM 2541 O O . ASN A 1 336 ? -12.773 13.939 -15.640 1.00 86.88 336 ASN A O 1
ATOM 2545 N N . ILE A 1 337 ? -12.078 13.116 -13.670 1.00 87.88 337 ILE A N 1
ATOM 2546 C CA . ILE A 1 337 ? -11.813 11.754 -14.145 1.00 87.88 337 ILE A CA 1
ATOM 2547 C C . ILE A 1 337 ? -12.893 10.815 -13.608 1.00 87.88 337 ILE A C 1
ATOM 2549 O O . ILE A 1 337 ? -13.248 10.877 -12.435 1.00 87.88 337 ILE A O 1
ATOM 2553 N N . SER A 1 338 ? -13.445 9.936 -14.439 1.00 93.88 338 SER A N 1
ATOM 2554 C CA . SER A 1 338 ? -14.401 8.927 -13.973 1.00 93.88 338 SER A CA 1
ATOM 2555 C C . SER A 1 338 ? -13.753 7.942 -12.993 1.00 93.88 338 SER A C 1
ATOM 2557 O O . SER A 1 338 ? -12.537 7.792 -12.943 1.00 93.88 338 SER A O 1
ATOM 2559 N N . VAL A 1 339 ? -14.571 7.244 -12.208 1.00 94.94 339 VAL A N 1
ATOM 2560 C CA . VAL A 1 339 ? -14.074 6.139 -11.379 1.00 94.94 339 VAL A CA 1
ATOM 2561 C C . VAL A 1 339 ? -13.499 5.046 -12.285 1.00 94.94 339 VAL A C 1
ATOM 2563 O O . VAL A 1 339 ? -14.111 4.704 -13.297 1.00 94.94 339 VAL A O 1
ATOM 2566 N N . VAL A 1 340 ? -12.335 4.509 -11.926 1.00 95.62 340 VAL A N 1
ATOM 2567 C CA . VAL A 1 340 ? -11.588 3.516 -12.698 1.00 95.62 340 VAL A CA 1
ATOM 2568 C C . VAL A 1 340 ? -11.652 2.159 -11.990 1.00 95.62 340 VAL A C 1
ATOM 2570 O O . VAL A 1 340 ? -11.124 2.015 -10.880 1.00 95.62 340 VAL A O 1
ATOM 2573 N N . PRO A 1 341 ? -12.310 1.154 -12.592 1.00 96.25 341 PRO A N 1
ATOM 2574 C CA . PRO A 1 341 ? -12.340 -0.195 -12.051 1.00 96.25 341 PRO A CA 1
ATOM 2575 C C . PRO A 1 341 ? -11.047 -0.955 -12.329 1.00 96.25 341 PRO A C 1
ATOM 2577 O O . PRO A 1 341 ? -10.752 -1.278 -13.475 1.00 96.25 341 PRO A O 1
ATOM 2580 N N . LEU A 1 342 ? -10.305 -1.289 -11.268 1.00 96.25 342 LEU A N 1
ATOM 2581 C CA . LEU A 1 342 ? -9.107 -2.128 -11.331 1.00 96.25 342 LEU A CA 1
ATOM 2582 C C . LEU A 1 342 ? -9.365 -3.454 -10.604 1.00 96.25 342 LEU A C 1
ATOM 2584 O O . LEU A 1 342 ? -8.837 -3.731 -9.528 1.00 96.25 342 LEU A O 1
ATOM 2588 N N . ALA A 1 343 ? -10.224 -4.282 -11.203 1.00 95.62 343 ALA A N 1
ATOM 2589 C CA . ALA A 1 343 ? -10.678 -5.544 -10.614 1.00 95.62 343 ALA A CA 1
ATOM 2590 C C . ALA A 1 343 ? -9.555 -6.580 -10.420 1.00 95.62 343 ALA A C 1
ATOM 2592 O O . ALA A 1 343 ? -9.707 -7.488 -9.608 1.00 95.62 343 ALA A O 1
ATOM 2593 N N . ARG A 1 344 ? -8.446 -6.450 -11.160 1.00 96.56 344 ARG A N 1
ATOM 2594 C CA . ARG A 1 344 ? -7.268 -7.325 -11.065 1.00 96.56 344 ARG A CA 1
ATOM 2595 C C . ARG A 1 344 ? -6.138 -6.734 -10.227 1.00 96.56 344 ARG A C 1
ATOM 2597 O O . ARG A 1 344 ? -5.097 -7.363 -10.132 1.00 96.56 344 ARG A O 1
ATOM 2604 N N . LEU A 1 345 ? -6.337 -5.560 -9.622 1.00 97.12 345 LEU A N 1
ATOM 2605 C CA . LEU A 1 345 ? -5.290 -4.931 -8.829 1.00 97.12 345 LEU A CA 1
ATOM 2606 C C . LEU A 1 345 ? -4.991 -5.784 -7.598 1.00 97.12 345 LEU A C 1
ATOM 2608 O O . LEU A 1 345 ? -5.851 -5.962 -6.734 1.00 97.12 345 LEU A O 1
ATOM 2612 N N . GLU A 1 346 ? -3.763 -6.272 -7.526 1.00 95.62 346 GLU A N 1
ATOM 2613 C CA . GLU A 1 346 ? -3.227 -7.034 -6.405 1.00 95.62 346 GLU A CA 1
ATOM 2614 C C . GLU A 1 346 ? -2.428 -6.127 -5.478 1.00 95.62 346 GLU A C 1
ATOM 2616 O O . GLU A 1 346 ? -2.440 -6.331 -4.267 1.00 95.62 346 GLU A O 1
ATOM 2621 N N . ARG A 1 347 ? -1.771 -5.095 -6.020 1.00 96.50 347 ARG A N 1
ATOM 2622 C CA . ARG A 1 347 ? -0.911 -4.204 -5.243 1.00 96.50 347 ARG A CA 1
ATOM 2623 C C . ARG A 1 347 ? -1.011 -2.747 -5.694 1.00 96.50 347 ARG A C 1
ATOM 2625 O O . ARG A 1 347 ? -0.789 -2.431 -6.860 1.00 96.50 347 ARG A O 1
ATOM 2632 N N . LEU A 1 348 ? -1.293 -1.855 -4.747 1.00 97.38 348 LEU A N 1
ATOM 2633 C CA . LEU A 1 348 ? -1.200 -0.404 -4.900 1.00 97.38 348 LEU A CA 1
ATOM 2634 C C . LEU A 1 348 ? -0.164 0.132 -3.916 1.00 97.38 348 LEU A C 1
ATOM 2636 O O . LEU A 1 348 ? -0.341 -0.013 -2.710 1.00 97.38 348 LEU A O 1
ATOM 2640 N N . VAL A 1 349 ? 0.877 0.782 -4.421 1.00 97.19 349 VAL A N 1
ATOM 2641 C CA . VAL A 1 349 ? 1.901 1.443 -3.608 1.00 97.19 349 VAL A CA 1
ATOM 2642 C C . VAL A 1 349 ? 1.867 2.940 -3.900 1.00 97.19 349 VAL A C 1
ATOM 2644 O O . VAL A 1 349 ? 1.950 3.341 -5.058 1.00 97.19 349 VAL A O 1
ATOM 2647 N N . ILE A 1 350 ? 1.725 3.772 -2.871 1.00 96.75 350 ILE A N 1
ATOM 2648 C CA . ILE A 1 350 ? 1.789 5.235 -2.974 1.00 96.75 350 ILE A CA 1
ATOM 2649 C C . ILE A 1 350 ? 2.742 5.726 -1.897 1.00 96.75 350 ILE A C 1
ATOM 2651 O O . ILE A 1 350 ? 2.334 5.867 -0.754 1.00 96.75 350 ILE A O 1
ATOM 2655 N N . HIS A 1 351 ? 4.003 5.968 -2.228 1.00 96.06 351 HIS A N 1
ATOM 2656 C CA . HIS A 1 351 ? 5.026 6.406 -1.281 1.00 96.06 351 HIS A CA 1
ATOM 2657 C C . HIS A 1 351 ? 5.466 7.832 -1.567 1.00 96.06 351 HIS A C 1
ATOM 2659 O O . HIS A 1 351 ? 5.515 8.248 -2.724 1.00 96.06 351 HIS A O 1
ATOM 2665 N N . ASP A 1 352 ? 5.757 8.583 -0.506 1.00 92.06 352 ASP A N 1
ATOM 2666 C CA . ASP A 1 352 ? 6.342 9.931 -0.526 1.00 92.06 352 ASP A CA 1
ATOM 2667 C C . ASP A 1 352 ? 5.656 10.908 -1.499 1.00 92.06 352 ASP A C 1
ATOM 2669 O O . ASP A 1 352 ? 6.239 11.876 -1.972 1.00 92.06 352 ASP A O 1
ATOM 2673 N N . SER A 1 353 ? 4.386 10.652 -1.807 1.00 91.31 353 SER A N 1
ATOM 2674 C CA . SER A 1 353 ? 3.598 11.436 -2.748 1.00 91.31 353 SER A CA 1
ATOM 2675 C C . SER A 1 353 ? 2.798 12.494 -1.994 1.00 91.31 353 SER A C 1
ATOM 2677 O O . SER A 1 353 ? 2.443 12.320 -0.825 1.00 91.31 353 SER A O 1
ATOM 2679 N N . GLY A 1 354 ? 2.472 13.601 -2.663 1.00 90.56 354 GLY A N 1
ATOM 2680 C CA . GLY A 1 354 ? 1.648 14.648 -2.053 1.00 90.56 354 GLY A CA 1
ATOM 2681 C C . GLY A 1 354 ? 0.302 14.100 -1.553 1.00 90.56 354 GLY A C 1
ATOM 2682 O O . GLY A 1 354 ? -0.353 13.311 -2.242 1.00 90.56 354 GLY A O 1
ATOM 2683 N N . PHE A 1 355 ? -0.146 14.532 -0.369 1.00 90.94 355 PHE A N 1
ATOM 2684 C CA . PHE A 1 355 ? -1.389 14.027 0.234 1.00 90.94 355 PHE A CA 1
ATOM 2685 C C . PHE A 1 355 ? -2.620 14.232 -0.655 1.00 90.94 355 PHE A C 1
ATOM 2687 O O . PHE A 1 355 ? -3.471 13.350 -0.748 1.00 90.94 355 PHE A O 1
ATOM 2694 N N . TRP A 1 356 ? -2.685 15.356 -1.369 1.00 92.12 356 TRP A N 1
ATOM 2695 C CA . TRP A 1 356 ? -3.766 15.631 -2.308 1.00 92.12 356 TRP A CA 1
ATOM 2696 C C . TRP A 1 356 ? -3.810 14.637 -3.471 1.00 92.12 356 TRP A C 1
ATOM 2698 O O . TRP A 1 356 ? -4.885 14.178 -3.848 1.00 92.12 356 TRP A O 1
ATOM 2708 N N . LEU A 1 357 ? -2.644 14.290 -4.027 1.00 91.88 357 LEU A N 1
ATOM 2709 C CA . LEU A 1 357 ? -2.540 13.315 -5.107 1.00 91.88 357 LEU A CA 1
ATOM 2710 C C . LEU A 1 357 ? -2.991 11.941 -4.616 1.00 91.88 357 LEU A C 1
ATOM 2712 O O . LEU A 1 357 ? -3.777 11.278 -5.288 1.00 91.88 357 LEU A O 1
ATOM 2716 N N . THR A 1 358 ? -2.543 11.550 -3.422 1.00 94.31 358 THR A N 1
ATOM 2717 C CA . THR A 1 358 ? -2.963 10.302 -2.777 1.00 94.31 358 THR A CA 1
ATOM 2718 C C . THR A 1 358 ? -4.482 10.263 -2.622 1.00 94.31 358 THR A C 1
ATOM 2720 O O . THR A 1 358 ? -5.125 9.337 -3.113 1.00 94.31 358 THR A O 1
ATOM 2723 N N . SER A 1 359 ? -5.071 11.310 -2.040 1.00 94.12 359 SER A N 1
ATOM 2724 C CA . SER A 1 359 ? -6.521 11.440 -1.871 1.00 94.12 359 SER A CA 1
ATOM 2725 C C . SER A 1 359 ? -7.268 11.355 -3.205 1.00 94.12 359 SER A C 1
ATOM 2727 O O . SER A 1 359 ? -8.241 10.609 -3.341 1.00 94.12 359 SER A O 1
ATOM 2729 N N . HIS A 1 360 ? -6.763 12.042 -4.234 1.00 93.19 360 HIS A N 1
ATOM 2730 C CA . HIS A 1 360 ? -7.343 12.021 -5.573 1.00 93.19 360 HIS A CA 1
ATOM 2731 C C . HIS A 1 360 ? -7.288 10.627 -6.215 1.00 93.19 360 HIS A C 1
ATOM 2733 O O . HIS A 1 360 ? -8.290 10.169 -6.761 1.00 93.19 360 HIS A O 1
ATOM 2739 N N . ILE A 1 361 ? -6.150 9.929 -6.133 1.00 94.44 361 ILE A N 1
ATOM 2740 C CA . ILE A 1 361 ? -5.996 8.561 -6.647 1.00 94.44 361 ILE A CA 1
ATOM 2741 C C . ILE A 1 361 ? -6.980 7.626 -5.934 1.00 94.44 361 ILE A C 1
ATOM 2743 O O . ILE A 1 361 ? -7.773 6.952 -6.594 1.00 94.44 361 ILE A O 1
ATOM 2747 N N . LEU A 1 362 ? -7.007 7.634 -4.599 1.00 94.88 362 LEU A N 1
ATOM 2748 C CA . LEU A 1 362 ? -7.895 6.772 -3.812 1.00 94.88 362 LEU A CA 1
ATOM 2749 C C . LEU A 1 362 ? -9.382 7.041 -4.086 1.00 94.88 362 LEU A C 1
ATOM 2751 O O . LEU A 1 362 ? -10.187 6.114 -4.066 1.00 94.88 362 LEU A O 1
ATOM 2755 N N . ALA A 1 363 ? -9.763 8.288 -4.380 1.00 94.06 363 ALA A N 1
ATOM 2756 C CA . ALA A 1 363 ? -11.150 8.648 -4.677 1.00 94.06 363 ALA A CA 1
ATOM 2757 C C . ALA A 1 363 ? -11.625 8.129 -6.045 1.00 94.06 363 ALA A C 1
ATOM 2759 O O . ALA A 1 363 ? -12.832 7.970 -6.271 1.00 94.06 363 ALA A O 1
ATOM 2760 N N . ARG A 1 364 ? -10.685 7.913 -6.973 1.00 94.75 364 ARG A N 1
ATOM 2761 C CA . ARG A 1 364 ? -10.964 7.537 -8.363 1.00 94.75 364 ARG A CA 1
ATOM 2762 C C . ARG A 1 364 ? -10.749 6.058 -8.638 1.00 94.75 364 ARG A C 1
ATOM 2764 O O . ARG A 1 364 ? -11.332 5.569 -9.596 1.00 94.75 364 ARG A O 1
ATOM 2771 N N . LEU A 1 365 ? -9.974 5.338 -7.836 1.00 95.25 365 LEU A N 1
ATOM 2772 C CA . LEU A 1 365 ? -9.753 3.907 -8.038 1.00 95.25 365 LEU A CA 1
ATOM 2773 C C . LEU A 1 365 ? -10.789 3.053 -7.299 1.00 95.25 365 LEU A C 1
ATOM 2775 O O . LEU A 1 365 ? -11.277 3.401 -6.226 1.00 95.25 365 LEU A O 1
ATOM 2779 N N . THR A 1 366 ? -11.097 1.892 -7.870 1.00 95.31 366 THR A N 1
ATOM 2780 C CA . THR A 1 366 ? -11.729 0.785 -7.139 1.00 95.31 366 THR A CA 1
ATOM 2781 C C . THR A 1 366 ? -10.858 -0.451 -7.262 1.00 95.31 366 THR A C 1
ATOM 2783 O O . THR A 1 366 ? -10.261 -0.691 -8.311 1.00 95.31 366 THR A O 1
ATOM 2786 N N . THR A 1 367 ? -10.755 -1.197 -6.168 1.00 94.06 367 THR A N 1
ATOM 2787 C CA . THR A 1 367 ? -9.768 -2.265 -5.974 1.00 94.06 367 THR A CA 1
ATOM 2788 C C . THR A 1 367 ? -10.450 -3.609 -5.746 1.00 94.06 367 THR A C 1
ATOM 2790 O O . THR A 1 367 ? -11.597 -3.666 -5.293 1.00 94.06 367 THR A O 1
ATOM 2793 N N . SER A 1 368 ? -9.734 -4.700 -6.031 1.00 93.25 368 SER A N 1
ATOM 2794 C CA . SER A 1 368 ? -10.136 -6.045 -5.605 1.00 93.25 368 SER A CA 1
ATOM 2795 C C . SER A 1 368 ? -10.181 -6.140 -4.069 1.00 93.25 368 SER A C 1
ATOM 2797 O O . SER A 1 368 ? -9.347 -5.518 -3.409 1.00 93.25 368 SER A O 1
ATOM 2799 N N . PRO A 1 369 ? -11.074 -6.949 -3.464 1.00 91.12 369 PRO A N 1
ATOM 2800 C CA . PRO A 1 369 ? -11.028 -7.264 -2.033 1.00 91.12 369 PRO A CA 1
ATOM 2801 C C . PRO A 1 369 ? -9.697 -7.863 -1.555 1.00 91.12 369 PRO A C 1
ATOM 2803 O O . PRO A 1 369 ? -9.372 -7.746 -0.377 1.00 91.12 369 PRO A O 1
ATOM 2806 N N . SER A 1 370 ? -8.941 -8.504 -2.452 1.00 91.50 370 SER A N 1
ATOM 2807 C CA . SER A 1 370 ? -7.633 -9.106 -2.167 1.00 91.50 370 SER A CA 1
ATOM 2808 C C . SER A 1 370 ? -6.455 -8.141 -2.332 1.00 91.50 370 SER A C 1
ATOM 2810 O O . SER A 1 370 ? -5.320 -8.535 -2.087 1.00 91.50 370 SER A O 1
ATOM 2812 N N . ALA A 1 371 ? -6.696 -6.895 -2.750 1.00 93.75 371 ALA A N 1
ATOM 2813 C CA . ALA A 1 371 ? -5.623 -5.946 -3.020 1.00 93.75 371 ALA A CA 1
ATOM 2814 C C . ALA A 1 371 ? -4.851 -5.566 -1.743 1.00 93.75 371 ALA A C 1
ATOM 2816 O O . ALA A 1 371 ? -5.446 -5.314 -0.689 1.00 93.75 371 ALA A O 1
ATOM 2817 N N . HIS A 1 372 ? -3.530 -5.465 -1.870 1.00 94.75 372 HIS A N 1
ATOM 2818 C CA . HIS A 1 372 ? -2.621 -4.882 -0.893 1.00 94.75 372 HIS A CA 1
ATOM 2819 C C . HIS A 1 372 ? -2.435 -3.392 -1.186 1.00 94.75 372 HIS A C 1
ATOM 2821 O O . HIS A 1 372 ? -1.965 -3.030 -2.265 1.00 94.75 372 HIS A O 1
ATOM 2827 N N . LEU A 1 373 ? -2.795 -2.525 -0.240 1.00 95.56 373 LEU A N 1
ATOM 2828 C CA . LEU A 1 373 ? -2.541 -1.086 -0.343 1.00 95.56 373 LEU A CA 1
ATOM 2829 C C . LEU A 1 373 ? -1.429 -0.701 0.628 1.00 95.56 373 LEU A C 1
ATOM 2831 O O . LEU A 1 373 ? -1.591 -0.892 1.829 1.00 95.56 373 LEU A O 1
ATOM 2835 N N . ASP A 1 374 ? -0.348 -0.131 0.113 1.00 96.25 374 ASP A N 1
ATOM 2836 C CA . ASP A 1 374 ? 0.781 0.391 0.881 1.00 96.25 374 ASP A CA 1
ATOM 2837 C C . ASP A 1 374 ? 0.935 1.884 0.582 1.00 96.25 374 ASP A C 1
ATOM 2839 O O . ASP A 1 374 ? 1.357 2.290 -0.500 1.00 96.25 374 ASP A O 1
ATOM 2843 N N . ILE A 1 375 ? 0.508 2.717 1.521 1.00 96.12 375 ILE A N 1
ATOM 2844 C CA . ILE A 1 375 ? 0.397 4.161 1.370 1.00 96.12 375 ILE A CA 1
ATOM 2845 C C . ILE A 1 375 ? 1.318 4.805 2.398 1.00 96.12 375 ILE A C 1
ATOM 2847 O O . ILE A 1 375 ? 1.196 4.559 3.590 1.00 96.12 375 ILE A O 1
ATOM 2851 N N . ARG A 1 376 ? 2.211 5.678 1.954 1.00 94.81 376 ARG A N 1
ATOM 2852 C CA . ARG A 1 376 ? 3.063 6.505 2.795 1.00 94.81 376 ARG A CA 1
ATOM 2853 C C . ARG A 1 376 ? 2.958 7.948 2.336 1.00 94.81 376 ARG A C 1
ATOM 2855 O O . ARG A 1 376 ? 3.284 8.263 1.194 1.00 94.81 376 ARG A O 1
ATOM 2862 N N . VAL A 1 377 ? 2.493 8.815 3.226 1.00 93.19 377 VAL A N 1
ATOM 2863 C CA . VAL A 1 377 ? 2.201 10.217 2.918 1.00 93.19 377 VAL A CA 1
ATOM 2864 C C . VAL A 1 377 ? 2.823 11.119 3.967 1.00 93.19 377 VAL A C 1
ATOM 2866 O O . VAL A 1 377 ? 2.721 10.857 5.164 1.00 93.19 377 VAL A O 1
ATOM 2869 N N . PHE A 1 378 ? 3.409 12.221 3.507 1.00 90.19 378 PHE A N 1
ATOM 2870 C CA . PHE A 1 378 ? 3.804 13.321 4.373 1.00 90.19 378 PHE A CA 1
ATOM 2871 C C . PHE A 1 378 ? 2.637 14.304 4.546 1.00 90.19 378 PHE A C 1
ATOM 2873 O O . PHE A 1 378 ? 2.159 14.900 3.574 1.00 90.19 378 PHE A O 1
ATOM 2880 N N . ALA A 1 379 ? 2.178 14.472 5.783 1.00 87.44 379 ALA A N 1
ATOM 2881 C CA . ALA A 1 379 ? 1.095 15.368 6.158 1.00 87.44 379 ALA A CA 1
ATOM 2882 C C . ALA A 1 379 ? 1.662 16.628 6.840 1.00 87.44 379 ALA A C 1
ATOM 2884 O O . ALA A 1 379 ? 2.212 16.539 7.945 1.00 87.44 379 ALA A O 1
ATOM 2885 N N . PRO A 1 380 ? 1.558 17.814 6.212 1.00 87.50 380 PRO A N 1
ATOM 2886 C CA . PRO A 1 380 ? 1.949 19.057 6.865 1.00 87.50 380 PRO A CA 1
ATOM 2887 C C . PRO A 1 380 ? 1.002 19.402 8.030 1.00 87.50 380 PRO A C 1
ATOM 2889 O O . PRO A 1 380 ? -0.048 18.792 8.205 1.00 87.50 380 PRO A O 1
ATOM 2892 N N . HIS A 1 381 ? 1.379 20.408 8.822 1.00 84.06 381 HIS A N 1
ATOM 2893 C CA . HIS A 1 381 ? 0.781 20.785 10.115 1.00 84.06 381 HIS A CA 1
ATOM 2894 C C . HIS A 1 381 ? -0.750 20.950 10.164 1.00 84.06 381 HIS A C 1
ATOM 2896 O O . HIS A 1 381 ? -1.346 20.826 11.229 1.00 84.06 381 HIS A O 1
ATOM 2902 N N . GLU A 1 382 ? -1.390 21.233 9.034 1.00 86.44 382 GLU A N 1
ATOM 2903 C CA . GLU A 1 382 ? -2.829 21.523 8.943 1.00 86.44 382 GLU A CA 1
ATOM 2904 C C . GLU A 1 382 ? -3.616 20.391 8.269 1.00 86.44 382 GLU A C 1
ATOM 2906 O O . GLU A 1 382 ? -4.826 20.480 8.065 1.00 86.44 382 GLU A O 1
ATOM 2911 N N . VAL A 1 383 ? -2.925 19.321 7.878 1.00 87.38 383 VAL A N 1
ATOM 2912 C CA . VAL A 1 383 ? -3.485 18.268 7.039 1.00 87.38 383 VAL A CA 1
ATOM 2913 C C . VAL A 1 383 ? -3.781 17.059 7.900 1.00 87.38 383 VAL A C 1
ATOM 2915 O O . VAL A 1 383 ? -2.901 16.292 8.281 1.00 87.38 383 VAL A O 1
ATOM 2918 N N . GLY A 1 384 ? -5.065 16.914 8.190 1.00 87.81 384 GLY A N 1
ATOM 2919 C CA . GLY A 1 384 ? -5.627 15.774 8.886 1.00 87.81 384 GLY A CA 1
ATOM 2920 C C . GLY A 1 384 ? -5.837 14.543 8.003 1.00 87.81 384 GLY A C 1
ATOM 2921 O O . GLY A 1 384 ? -5.626 14.564 6.785 1.00 87.81 384 GLY A O 1
ATOM 2922 N N . LEU A 1 385 ? -6.348 13.468 8.606 1.00 90.25 385 LEU A N 1
ATOM 2923 C CA . LEU A 1 385 ? -6.634 12.218 7.890 1.00 90.25 385 LEU A CA 1
ATOM 2924 C C . LEU A 1 385 ? -7.716 12.409 6.819 1.00 90.25 385 LEU A C 1
ATOM 2926 O O . LEU A 1 385 ? -7.630 11.789 5.761 1.00 90.25 385 LEU A O 1
ATOM 2930 N N . ARG A 1 386 ? -8.682 13.315 7.039 1.00 91.81 386 ARG A N 1
ATOM 2931 C CA . ARG A 1 386 ? -9.748 13.644 6.065 1.00 91.81 386 ARG A CA 1
ATOM 2932 C C . ARG A 1 386 ? -9.217 14.169 4.735 1.00 91.81 386 ARG A C 1
ATOM 2934 O O . ARG A 1 386 ? -9.831 13.971 3.692 1.00 91.81 386 ARG A O 1
ATOM 2941 N N . SER A 1 387 ? -8.088 14.866 4.781 1.00 91.06 387 SER A N 1
ATOM 2942 C CA . SER A 1 387 ? -7.466 15.455 3.597 1.00 91.06 387 SER A CA 1
ATOM 2943 C C . SER A 1 387 ? -6.698 14.411 2.783 1.00 91.06 387 SER A C 1
ATOM 2945 O O . SER A 1 387 ? -6.565 14.555 1.570 1.00 91.06 387 SER A O 1
ATOM 2947 N N . ILE A 1 388 ? -6.210 13.354 3.442 1.00 91.44 388 ILE A N 1
ATOM 2948 C CA . ILE A 1 388 ? -5.447 12.257 2.830 1.00 91.44 388 ILE A CA 1
ATOM 2949 C C . ILE A 1 388 ? -6.390 11.164 2.310 1.00 91.44 388 ILE A C 1
ATOM 2951 O O . ILE A 1 388 ? -6.197 10.640 1.215 1.00 91.44 388 ILE A O 1
ATOM 2955 N N . ILE A 1 389 ? -7.404 10.811 3.102 1.00 93.12 389 ILE A N 1
ATOM 2956 C CA . ILE A 1 389 ? -8.322 9.699 2.863 1.00 93.12 389 ILE A CA 1
ATOM 2957 C C . ILE A 1 389 ? -9.680 10.263 2.428 1.00 93.12 389 ILE A C 1
ATOM 2959 O O . ILE A 1 389 ? -10.362 10.895 3.235 1.00 93.12 389 ILE A O 1
ATOM 2963 N N . PRO A 1 390 ? -10.110 10.042 1.174 1.00 92.12 390 PRO A N 1
ATOM 2964 C CA . PRO A 1 390 ? -11.374 10.585 0.692 1.00 92.12 390 PRO A CA 1
ATOM 2965 C C . PRO A 1 390 ? -12.572 9.929 1.391 1.00 92.12 390 PRO A C 1
ATOM 2967 O O . PRO A 1 390 ? -12.567 8.734 1.671 1.00 92.12 390 PRO A O 1
ATOM 2970 N N . GLU A 1 391 ? -13.673 10.665 1.561 1.00 88.94 391 GLU A N 1
ATOM 2971 C CA . GLU A 1 391 ? -14.912 10.141 2.178 1.00 88.94 391 GLU A CA 1
ATOM 2972 C C . GLU A 1 391 ? -15.461 8.885 1.470 1.00 88.94 391 GLU A C 1
ATOM 2974 O O . GLU A 1 391 ? -16.147 8.050 2.058 1.00 88.94 391 GLU A O 1
ATOM 2979 N N . ASN A 1 392 ? -15.113 8.713 0.193 1.00 84.69 392 ASN A N 1
ATOM 2980 C CA . ASN A 1 392 ? -15.515 7.584 -0.638 1.00 84.69 392 ASN A CA 1
ATOM 2981 C C . ASN A 1 392 ? -14.597 6.353 -0.530 1.00 84.69 392 ASN A C 1
ATOM 2983 O O . ASN A 1 392 ? -14.715 5.453 -1.364 1.00 84.69 392 ASN A O 1
ATOM 2987 N N . VAL A 1 393 ? -13.720 6.253 0.478 1.00 86.25 393 VAL A N 1
ATOM 2988 C CA . VAL A 1 393 ? -12.863 5.065 0.692 1.00 86.25 393 VAL A CA 1
ATOM 2989 C C . VAL A 1 393 ? -13.654 3.773 0.883 1.00 86.25 393 VAL A C 1
ATOM 2991 O O . VAL A 1 393 ? -13.161 2.697 0.555 1.00 86.25 393 VAL A O 1
ATOM 2994 N N . ALA A 1 394 ? -14.940 3.856 1.235 1.00 79.88 394 ALA A N 1
ATOM 2995 C CA . ALA A 1 394 ? -15.850 2.716 1.171 1.00 79.88 394 ALA A CA 1
ATOM 2996 C C . ALA A 1 394 ? -15.900 2.037 -0.221 1.00 79.88 394 ALA A C 1
ATOM 2998 O O . ALA A 1 394 ? -16.401 0.921 -0.340 1.00 79.88 394 ALA A O 1
ATOM 2999 N N . ARG A 1 395 ? -15.425 2.665 -1.299 1.00 86.25 395 ARG A N 1
ATOM 3000 C CA . ARG A 1 395 ? -15.322 2.034 -2.625 1.00 86.25 395 ARG A CA 1
ATOM 3001 C C . ARG A 1 395 ? -14.141 1.067 -2.756 1.00 86.25 395 ARG A C 1
ATOM 3003 O O . ARG A 1 395 ? -14.176 0.211 -3.636 1.00 86.25 395 ARG A O 1
ATOM 3010 N N . LEU A 1 396 ? -13.140 1.167 -1.886 1.00 90.25 396 LEU A N 1
ATOM 3011 C CA . LEU A 1 396 ? -11.999 0.261 -1.843 1.00 90.25 396 LEU A CA 1
ATOM 3012 C C . LEU A 1 396 ? -12.445 -1.050 -1.186 1.00 90.25 396 LEU A C 1
ATOM 3014 O O . LEU A 1 396 ? -12.649 -1.129 0.029 1.00 90.25 396 LEU A O 1
ATOM 3018 N N . ALA A 1 397 ? -12.678 -2.081 -2.000 1.00 90.12 397 ALA A N 1
ATOM 3019 C CA . ALA A 1 397 ? -13.279 -3.322 -1.522 1.00 90.12 397 ALA A CA 1
ATOM 3020 C C . ALA A 1 397 ? -12.374 -4.053 -0.518 1.00 90.12 397 ALA A C 1
ATOM 3022 O O . ALA A 1 397 ? -12.881 -4.679 0.411 1.00 90.12 397 ALA A O 1
ATOM 3023 N N . ASN A 1 398 ? -11.051 -3.914 -0.655 1.00 89.44 398 ASN A N 1
ATOM 3024 C CA . ASN A 1 398 ? -10.080 -4.452 0.298 1.00 89.44 398 ASN A CA 1
ATOM 3025 C C . ASN A 1 398 ? -10.222 -3.804 1.684 1.00 89.44 398 ASN A C 1
ATOM 3027 O O . ASN A 1 398 ? -10.180 -4.508 2.686 1.00 89.44 398 ASN A O 1
ATOM 3031 N N . VAL A 1 399 ? -10.489 -2.494 1.750 1.00 91.56 399 VAL A N 1
ATOM 3032 C CA . VAL A 1 399 ? -10.696 -1.778 3.018 1.00 91.56 399 VAL A CA 1
ATOM 3033 C C . VAL A 1 399 ? -11.958 -2.280 3.721 1.00 91.56 399 VAL A C 1
ATOM 3035 O O . VAL A 1 399 ? -11.964 -2.502 4.927 1.00 91.56 399 VAL A O 1
ATOM 3038 N N . LYS A 1 400 ? -13.025 -2.552 2.962 1.00 91.56 400 LYS A N 1
ATOM 3039 C CA . LYS A 1 400 ? -14.250 -3.177 3.492 1.00 91.56 400 LYS A CA 1
ATOM 3040 C C . LYS A 1 400 ? -14.050 -4.613 3.983 1.00 91.56 400 LYS A C 1
ATOM 3042 O O . LYS A 1 400 ? -14.845 -5.075 4.802 1.00 91.56 400 LYS A O 1
ATOM 3047 N N . ALA A 1 401 ? -13.053 -5.318 3.451 1.00 91.25 401 ALA A N 1
ATOM 3048 C CA . ALA A 1 401 ? -12.750 -6.702 3.796 1.00 91.25 401 ALA A CA 1
ATOM 3049 C C . ALA A 1 401 ? -11.866 -6.836 5.047 1.00 91.25 401 ALA A C 1
ATOM 3051 O O . ALA A 1 401 ? -11.740 -7.945 5.570 1.00 91.25 401 ALA A O 1
ATOM 3052 N N . LEU A 1 402 ? -11.284 -5.735 5.542 1.00 92.25 402 LEU A N 1
ATOM 3053 C CA . LEU A 1 402 ? -10.450 -5.754 6.742 1.00 92.25 402 LEU A CA 1
ATOM 3054 C C . LEU A 1 402 ? -11.257 -6.223 7.954 1.00 92.25 402 LEU A C 1
ATOM 3056 O O . LEU A 1 402 ? -12.404 -5.817 8.169 1.00 92.25 402 LEU A O 1
ATOM 3060 N N . ARG A 1 403 ? -10.631 -7.084 8.751 1.00 93.19 403 ARG A N 1
ATOM 3061 C CA . ARG A 1 403 ? -11.186 -7.640 9.991 1.00 93.19 403 ARG A CA 1
ATOM 3062 C C . ARG A 1 403 ? -10.347 -7.281 11.199 1.00 93.19 403 ARG A C 1
ATOM 3064 O O . ARG A 1 403 ? -10.897 -7.114 12.282 1.00 93.19 403 ARG A O 1
ATOM 3071 N N . GLU A 1 404 ? -9.052 -7.113 10.992 1.00 93.31 404 GLU A N 1
ATOM 3072 C CA . GLU A 1 404 ? -8.120 -6.689 12.020 1.00 93.31 404 GLU A CA 1
ATOM 3073 C C . GLU A 1 404 ? -7.458 -5.387 11.591 1.00 93.31 404 GLU A C 1
ATOM 3075 O O . GLU A 1 404 ? -7.153 -5.208 10.409 1.00 93.31 404 GLU A O 1
ATOM 3080 N N . ALA A 1 405 ? -7.238 -4.487 12.544 1.00 94.56 405 ALA A N 1
ATOM 3081 C CA . ALA A 1 405 ? -6.480 -3.266 12.325 1.00 94.56 405 ALA A CA 1
ATOM 3082 C C . ALA A 1 405 ? -5.522 -2.993 13.486 1.00 94.56 405 ALA A C 1
ATOM 3084 O O . ALA A 1 405 ? -5.857 -3.229 14.647 1.00 94.56 405 ALA A O 1
ATOM 3085 N N . ARG A 1 406 ? -4.338 -2.469 13.174 1.00 94.31 406 ARG A N 1
ATOM 3086 C CA . ARG A 1 406 ? -3.330 -2.003 14.125 1.00 94.31 406 ARG A CA 1
ATOM 3087 C C . ARG A 1 406 ? -3.025 -0.547 13.827 1.00 94.31 406 ARG A C 1
ATOM 3089 O O . ARG A 1 406 ? -2.707 -0.203 12.699 1.00 94.31 406 ARG A O 1
ATOM 3096 N N . VAL A 1 407 ? -3.132 0.306 14.829 1.00 93.25 407 VAL A N 1
ATOM 3097 C CA . VAL A 1 407 ? -2.896 1.738 14.715 1.00 93.25 407 VAL A CA 1
ATOM 3098 C C . VAL A 1 407 ? -1.891 2.138 15.777 1.00 93.25 407 VAL A C 1
ATOM 3100 O O . VAL A 1 407 ? -2.187 2.078 16.971 1.00 93.25 407 VAL A O 1
ATOM 3103 N N . PHE A 1 408 ? -0.709 2.566 15.359 1.00 91.75 408 PHE A N 1
ATOM 3104 C CA . PHE A 1 408 ? 0.362 2.909 16.279 1.00 91.75 408 PHE A CA 1
ATOM 3105 C C . PHE A 1 408 ? 1.069 4.196 15.878 1.00 91.75 408 PHE A C 1
ATOM 3107 O O . PHE A 1 408 ? 1.311 4.470 14.705 1.00 91.75 408 PHE A O 1
ATOM 3114 N N . ALA A 1 409 ? 1.367 5.006 16.884 1.00 88.25 409 ALA A N 1
ATOM 3115 C CA . ALA A 1 409 ? 2.080 6.265 16.756 1.00 88.25 409 ALA A CA 1
ATOM 3116 C C . ALA A 1 409 ? 3.544 6.062 17.168 1.00 88.25 409 ALA A C 1
ATOM 3118 O O . ALA A 1 409 ? 3.821 5.620 18.277 1.00 88.25 409 ALA A O 1
ATOM 3119 N N . MET A 1 410 ? 4.494 6.382 16.292 1.00 87.25 410 MET A N 1
ATOM 3120 C CA . MET A 1 410 ? 5.924 6.246 16.577 1.00 87.25 410 MET A CA 1
ATOM 3121 C C . MET A 1 410 ? 6.666 7.541 16.293 1.00 87.25 410 MET A C 1
ATOM 3123 O O . MET A 1 410 ? 6.527 8.144 15.227 1.00 87.25 410 MET A O 1
ATOM 3127 N N . GLU A 1 411 ? 7.501 7.950 17.238 1.00 84.44 411 GLU A N 1
ATOM 3128 C CA . GLU A 1 411 ? 8.465 9.017 17.021 1.00 84.44 411 GLU A CA 1
ATOM 3129 C C . GLU A 1 411 ? 9.615 8.528 16.132 1.00 84.44 411 GLU A C 1
ATOM 3131 O O . GLU A 1 411 ? 10.149 7.435 16.326 1.00 84.44 411 GLU A O 1
ATOM 3136 N N . HIS A 1 412 ? 10.021 9.350 15.163 1.00 79.88 412 HIS A N 1
ATOM 3137 C CA . HIS A 1 412 ? 11.205 9.054 14.361 1.00 79.88 412 HIS A CA 1
ATOM 3138 C C . HIS A 1 412 ? 12.470 9.259 15.192 1.00 79.88 412 HIS A C 1
ATOM 3140 O O . HIS A 1 412 ? 12.774 10.377 15.603 1.00 79.88 412 HIS A O 1
ATOM 3146 N N . THR A 1 413 ? 13.265 8.202 15.353 1.00 74.38 413 THR A N 1
ATOM 3147 C CA . THR A 1 413 ? 14.543 8.241 16.089 1.00 74.38 413 THR A CA 1
ATOM 3148 C C . THR A 1 413 ? 15.534 9.259 15.520 1.00 74.38 413 THR A C 1
ATOM 3150 O O . THR A 1 413 ? 16.337 9.822 16.258 1.00 74.38 413 THR A O 1
ATOM 3153 N N . PHE A 1 414 ? 15.471 9.521 14.212 1.00 74.38 414 PHE A N 1
ATOM 3154 C CA . PHE A 1 414 ? 16.385 10.434 13.520 1.00 74.38 414 PHE A CA 1
ATOM 3155 C C . PHE A 1 414 ? 15.915 11.890 13.498 1.00 74.38 414 PHE A C 1
ATOM 3157 O O . PHE A 1 414 ? 16.719 12.786 13.247 1.00 74.38 414 PHE A O 1
ATOM 3164 N N . ASN A 1 415 ? 14.628 12.145 13.734 1.00 75.56 415 ASN A N 1
ATOM 3165 C CA . ASN A 1 415 ? 14.080 13.493 13.717 1.00 75.56 415 ASN A CA 1
ATOM 3166 C C . ASN A 1 415 ? 13.008 13.632 14.794 1.00 75.56 415 ASN A C 1
ATOM 3168 O O . ASN A 1 415 ? 11.824 13.369 14.571 1.00 75.56 415 ASN A O 1
ATOM 3172 N N . SER A 1 416 ? 13.437 14.152 15.942 1.00 77.88 416 SER A N 1
ATOM 3173 C CA . SER A 1 416 ? 12.596 14.419 17.108 1.00 77.88 416 SER A CA 1
ATOM 3174 C C . SER A 1 416 ? 11.524 15.489 16.875 1.00 77.88 416 SER A C 1
ATOM 3176 O O . SER A 1 416 ? 10.860 15.894 17.823 1.00 77.88 416 SER A O 1
ATOM 3178 N N . ARG A 1 417 ? 11.329 15.988 15.649 1.00 83.62 417 ARG A N 1
ATOM 3179 C CA . ARG A 1 417 ? 10.223 16.892 15.287 1.00 83.62 417 ARG A CA 1
ATOM 3180 C C . ARG A 1 417 ? 9.136 16.218 14.459 1.00 83.62 417 ARG A C 1
ATOM 3182 O O . ARG A 1 417 ? 8.082 16.822 14.259 1.00 83.62 417 ARG A O 1
ATOM 3189 N N . THR A 1 418 ? 9.367 14.992 13.999 1.00 84.81 418 THR A N 1
ATOM 3190 C CA . THR A 1 418 ? 8.412 14.236 13.186 1.00 84.81 418 THR A CA 1
ATOM 3191 C C . THR A 1 418 ? 7.912 13.013 13.929 1.00 84.81 418 THR A C 1
ATOM 3193 O O . THR A 1 418 ? 8.671 12.319 14.606 1.00 84.81 418 THR A O 1
ATOM 3196 N N . MET A 1 419 ? 6.628 12.740 13.768 1.00 86.38 419 MET A N 1
ATOM 3197 C CA . MET A 1 419 ? 5.976 11.537 14.244 1.00 86.38 419 MET A CA 1
ATOM 3198 C C . MET A 1 419 ? 5.373 10.808 13.049 1.00 86.38 419 MET A C 1
ATOM 3200 O O . MET A 1 419 ? 5.010 11.431 12.057 1.00 86.38 419 MET A O 1
ATOM 3204 N N . SER A 1 420 ? 5.282 9.491 13.140 1.00 88.62 420 SER A N 1
ATOM 3205 C CA . SER A 1 420 ? 4.643 8.654 12.135 1.00 88.62 420 SER A CA 1
ATOM 3206 C C . SER A 1 420 ? 3.451 7.943 12.750 1.00 88.62 420 SER A C 1
ATOM 3208 O O . SER A 1 420 ? 3.569 7.343 13.817 1.00 88.62 420 SER A O 1
ATOM 3210 N N . VAL A 1 421 ? 2.296 8.013 12.096 1.00 90.62 421 VAL A N 1
ATOM 3211 C CA . VAL A 1 421 ? 1.131 7.198 12.446 1.00 90.62 421 VAL A CA 1
ATOM 3212 C C . VAL A 1 421 ? 1.034 6.064 11.442 1.00 90.62 421 VAL A C 1
ATOM 3214 O O . VAL A 1 421 ? 0.875 6.299 10.248 1.00 90.62 421 VAL A O 1
ATOM 3217 N N . HIS A 1 422 ? 1.144 4.836 11.929 1.00 93.38 422 HIS A N 1
ATOM 3218 C CA . HIS A 1 422 ? 1.062 3.613 11.142 1.00 93.38 422 HIS A CA 1
ATOM 3219 C C . HIS A 1 422 ? -0.311 2.996 11.365 1.00 93.38 422 HIS A C 1
ATOM 3221 O O . HIS A 1 422 ? -0.711 2.754 12.501 1.00 93.38 422 HIS A O 1
ATOM 3227 N N . ILE A 1 423 ? -1.041 2.765 10.283 1.00 94.06 423 ILE A N 1
ATOM 3228 C CA . ILE A 1 423 ? -2.355 2.133 10.254 1.00 94.06 423 ILE A CA 1
ATOM 3229 C C . ILE A 1 423 ? -2.226 0.900 9.372 1.00 94.06 423 ILE A C 1
ATOM 3231 O O . ILE A 1 423 ? -2.152 0.996 8.151 1.00 94.06 423 ILE A O 1
ATOM 3235 N N . GLU A 1 424 ? -2.192 -0.263 9.993 1.00 94.69 424 GLU A N 1
ATOM 3236 C CA . GLU A 1 424 ? -2.116 -1.556 9.333 1.00 94.69 424 GLU A CA 1
ATOM 3237 C C . GLU A 1 424 ? -3.464 -2.262 9.452 1.00 94.69 424 GLU A C 1
ATOM 3239 O O . GLU A 1 424 ? -4.163 -2.133 10.454 1.00 94.69 424 GLU A O 1
ATOM 3244 N N . GLY A 1 425 ? -3.864 -2.999 8.429 1.00 93.06 425 GLY A N 1
ATOM 3245 C CA . GLY A 1 425 ? -5.118 -3.724 8.394 1.00 93.06 425 GLY A CA 1
ATOM 3246 C C . GLY A 1 425 ? -4.980 -5.015 7.611 1.00 93.06 425 GLY A C 1
ATOM 3247 O O . GLY A 1 425 ? -4.336 -5.050 6.562 1.00 93.06 425 GLY A O 1
ATOM 3248 N N . HIS A 1 426 ? -5.631 -6.068 8.096 1.00 92.69 426 HIS A N 1
ATOM 3249 C CA . HIS A 1 426 ? -5.594 -7.390 7.483 1.00 92.69 426 HIS A CA 1
ATOM 3250 C C . HIS A 1 426 ? -7.003 -7.987 7.374 1.00 92.69 426 HIS A C 1
ATOM 3252 O O . HIS A 1 426 ? -7.835 -7.869 8.282 1.00 92.69 426 HIS A O 1
ATOM 3258 N N . ALA A 1 427 ? -7.291 -8.623 6.239 1.00 90.75 427 ALA A N 1
ATOM 3259 C CA . ALA A 1 427 ? -8.454 -9.487 6.082 1.00 90.75 427 ALA A CA 1
ATOM 3260 C C . ALA A 1 427 ? -8.166 -10.890 6.650 1.00 90.75 427 ALA A C 1
ATOM 3262 O O . ALA A 1 427 ? -7.047 -11.389 6.554 1.00 90.75 427 ALA A O 1
ATOM 3263 N N . TYR A 1 428 ? -9.192 -11.549 7.199 1.00 78.56 428 TYR A N 1
ATOM 3264 C CA . TYR A 1 428 ? -9.116 -12.932 7.695 1.00 78.56 428 TYR A CA 1
ATOM 3265 C C . TYR A 1 428 ? -9.001 -13.921 6.521 1.00 78.56 428 TYR A C 1
ATOM 3267 O O . TYR A 1 428 ? -9.992 -14.505 6.092 1.00 78.56 428 TYR A O 1
ATOM 3275 N N . VAL A 1 429 ? -7.805 -14.089 5.960 1.00 67.75 429 VAL A N 1
ATOM 3276 C CA . VAL A 1 429 ? -7.456 -15.242 5.116 1.00 67.75 429 VAL A CA 1
ATOM 3277 C C . VAL A 1 429 ? -5.978 -15.532 5.339 1.00 67.75 429 VAL A C 1
ATOM 3279 O O . VAL A 1 429 ? -5.137 -14.678 5.068 1.00 67.75 429 VAL A O 1
ATOM 3282 N N . SER A 1 430 ? -5.675 -16.735 5.823 1.00 57.88 430 SER A N 1
ATOM 3283 C CA . SER A 1 430 ? -4.357 -17.143 6.318 1.00 57.88 430 SER A CA 1
ATOM 3284 C C . SER A 1 430 ? -3.207 -17.023 5.311 1.00 57.88 430 SER A C 1
ATOM 3286 O O . SER A 1 430 ? -2.067 -17.008 5.753 1.00 57.88 430 SER A O 1
ATOM 3288 N N . GLU A 1 431 ? -3.455 -16.893 4.000 1.00 57.44 431 GLU A N 1
ATOM 3289 C CA . GLU A 1 431 ? -2.375 -16.807 2.992 1.00 57.44 431 GLU A CA 1
ATOM 3290 C C . GLU A 1 431 ? -2.670 -15.896 1.779 1.00 57.44 431 GLU A C 1
ATOM 3292 O O . GLU A 1 431 ? -1.989 -15.974 0.761 1.00 57.44 431 GLU A O 1
ATOM 3297 N N . GLY A 1 432 ? -3.662 -15.001 1.844 1.00 66.75 432 GLY A N 1
ATOM 3298 C CA . GLY A 1 432 ? -3.982 -14.161 0.672 1.00 66.75 432 GLY A CA 1
ATOM 3299 C C . GLY A 1 432 ? -5.068 -13.110 0.870 1.00 66.75 432 GLY A C 1
ATOM 3300 O O . GLY A 1 432 ? -5.703 -12.680 -0.093 1.00 66.75 432 GLY A O 1
ATOM 3301 N N . GLY A 1 433 ? -5.340 -12.734 2.119 1.00 78.19 433 GLY A N 1
ATOM 3302 C CA . GLY A 1 433 ? -6.311 -11.691 2.423 1.00 78.19 433 GLY A CA 1
ATOM 3303 C C . GLY A 1 433 ? -5.797 -10.323 1.981 1.00 78.19 433 GLY A C 1
ATOM 3304 O O . GLY A 1 433 ? -4.608 -10.029 2.109 1.00 78.19 433 GLY A O 1
ATOM 3305 N N . GLY A 1 434 ? -6.701 -9.466 1.497 1.00 83.94 434 GLY A N 1
ATOM 3306 C CA . GLY A 1 434 ? -6.379 -8.061 1.266 1.00 83.94 434 GLY A CA 1
ATOM 3307 C C . GLY A 1 434 ? -5.795 -7.422 2.525 1.00 83.94 434 GLY A C 1
ATOM 3308 O O . GLY A 1 434 ? -6.145 -7.782 3.654 1.00 83.94 434 GLY A O 1
ATOM 3309 N N . SER A 1 435 ? -4.878 -6.485 2.330 1.00 91.69 435 SER A N 1
ATOM 3310 C CA . SER A 1 435 ? -4.225 -5.779 3.431 1.00 91.69 435 SER A CA 1
ATOM 3311 C C . SER A 1 435 ? -4.077 -4.299 3.126 1.00 91.69 435 SER A C 1
ATOM 3313 O O . SER A 1 435 ? -4.119 -3.855 1.978 1.00 91.69 435 SER A O 1
ATOM 3315 N N . LEU A 1 436 ? -3.978 -3.526 4.194 1.00 91.94 436 LEU A N 1
ATOM 3316 C CA . LEU A 1 436 ? -3.847 -2.085 4.181 1.00 91.94 436 LEU A CA 1
ATOM 3317 C C . LEU A 1 436 ? -2.657 -1.726 5.059 1.00 91.94 436 LEU A C 1
ATOM 3319 O O . LEU A 1 436 ? -2.551 -2.211 6.178 1.00 91.94 436 LEU A O 1
ATOM 3323 N N . ARG A 1 437 ? -1.790 -0.856 4.569 1.00 93.81 437 ARG A N 1
ATOM 3324 C CA . ARG A 1 437 ? -0.753 -0.193 5.340 1.00 93.81 437 ARG A CA 1
ATOM 3325 C C . ARG A 1 437 ? -0.781 1.275 4.961 1.00 93.81 437 ARG A C 1
ATOM 3327 O O . ARG A 1 437 ? -0.644 1.608 3.791 1.00 93.81 437 ARG A O 1
ATOM 3334 N N . VAL A 1 438 ? -1.005 2.145 5.934 1.00 90.31 438 VAL A N 1
ATOM 3335 C CA . VAL A 1 438 ? -0.967 3.597 5.770 1.00 90.31 438 VAL 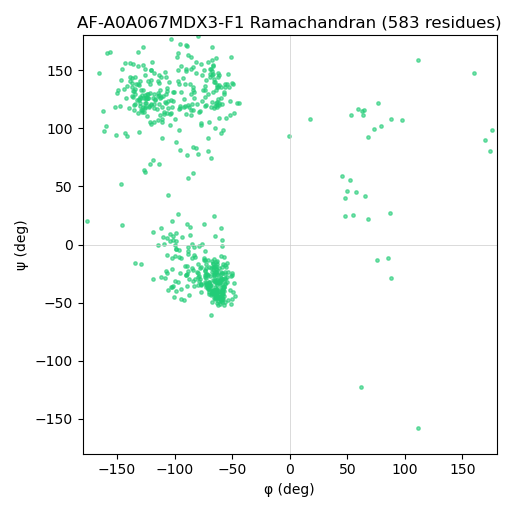A CA 1
ATOM 3336 C C . VAL A 1 438 ? 0.004 4.159 6.792 1.00 90.31 438 VAL A C 1
ATOM 3338 O O . VAL A 1 438 ? -0.205 4.009 7.988 1.00 90.31 438 VAL A O 1
ATOM 3341 N N . ILE A 1 439 ? 1.064 4.800 6.325 1.00 91.81 439 ILE A N 1
ATOM 3342 C CA . ILE A 1 439 ? 2.059 5.481 7.143 1.00 91.81 439 ILE A CA 1
ATOM 3343 C C . ILE A 1 439 ? 1.906 6.975 6.887 1.00 91.81 439 ILE A C 1
ATOM 3345 O O . ILE A 1 439 ? 2.068 7.446 5.762 1.00 91.81 439 ILE A O 1
ATOM 3349 N N . ILE A 1 440 ? 1.576 7.725 7.928 1.00 89.38 440 ILE A N 1
ATOM 3350 C CA . ILE A 1 440 ? 1.401 9.172 7.862 1.00 89.38 440 ILE A CA 1
ATOM 3351 C C . ILE A 1 440 ? 2.542 9.802 8.639 1.00 89.38 440 ILE A C 1
ATOM 3353 O O . ILE A 1 440 ? 2.547 9.767 9.867 1.00 89.38 440 ILE A O 1
ATOM 3357 N N . ASP A 1 441 ? 3.506 10.365 7.921 1.00 88.19 441 ASP A N 1
ATOM 3358 C CA . ASP A 1 441 ? 4.592 11.141 8.507 1.00 88.19 441 ASP A CA 1
ATOM 3359 C C . ASP A 1 441 ? 4.094 12.577 8.718 1.00 88.19 441 ASP A C 1
ATOM 3361 O O . ASP A 1 441 ? 3.776 13.277 7.759 1.00 88.19 441 ASP A O 1
ATOM 3365 N N . CYS A 1 442 ? 4.000 13.029 9.966 1.00 84.56 442 CYS A N 1
ATOM 3366 C CA . CYS A 1 442 ? 3.525 14.363 10.316 1.00 84.56 442 CYS A CA 1
ATOM 3367 C C . CYS A 1 442 ? 4.466 15.055 11.304 1.00 84.56 442 CYS A C 1
ATOM 3369 O O . CYS A 1 442 ? 5.336 14.447 11.934 1.00 84.56 442 CYS A O 1
ATOM 3371 N N . ALA A 1 443 ? 4.306 16.363 11.464 1.00 81.81 443 ALA A N 1
ATOM 3372 C CA . ALA A 1 443 ? 4.982 17.064 12.544 1.00 81.81 443 ALA A CA 1
ATOM 3373 C C . ALA A 1 443 ? 4.443 16.618 13.912 1.00 81.81 443 ALA A C 1
ATOM 3375 O O . ALA A 1 443 ? 3.281 16.237 14.032 1.00 81.81 443 ALA A O 1
ATOM 3376 N N . LYS A 1 444 ? 5.261 16.744 14.961 1.00 78.56 444 LYS A N 1
ATOM 3377 C CA . LYS A 1 444 ? 4.908 16.448 16.365 1.00 78.56 444 LYS A CA 1
ATOM 3378 C C . LYS A 1 444 ? 3.836 17.361 16.994 1.00 78.56 444 LYS A C 1
ATOM 3380 O O . LYS A 1 444 ? 3.798 17.545 18.207 1.00 78.56 444 LYS A O 1
ATOM 3385 N N . GLN A 1 445 ? 2.969 17.971 16.197 1.00 76.94 445 GLN A N 1
ATOM 3386 C CA . GLN A 1 445 ? 1.865 18.766 16.719 1.00 76.94 445 GLN A CA 1
ATOM 3387 C C . GLN A 1 445 ? 0.678 17.869 17.069 1.00 76.94 445 GLN A C 1
ATOM 3389 O O . GLN A 1 445 ? 0.280 16.991 16.307 1.00 76.94 445 GLN A O 1
ATOM 3394 N N . THR A 1 446 ? 0.096 18.125 18.233 1.00 72.06 446 THR A N 1
ATOM 3395 C CA . THR A 1 446 ? -0.968 17.324 18.853 1.00 72.06 446 THR A CA 1
ATOM 3396 C C . THR A 1 446 ? -2.257 17.284 18.064 1.00 72.06 446 THR A C 1
ATOM 3398 O O . THR A 1 446 ? -2.939 16.264 18.036 1.00 72.06 446 THR A O 1
ATOM 3401 N N . THR A 1 447 ? -2.587 18.392 17.411 1.00 83.38 447 THR A N 1
ATOM 3402 C CA . THR A 1 447 ? -3.838 18.569 16.678 1.00 83.38 447 THR A CA 1
ATOM 3403 C C . THR A 1 447 ? -3.944 17.606 15.503 1.00 83.38 447 THR A C 1
ATOM 3405 O O . THR A 1 447 ? -5.012 17.044 15.285 1.00 83.38 447 THR A O 1
ATOM 3408 N N . VAL A 1 448 ? -2.839 17.345 14.795 1.00 83.38 448 VAL A N 1
ATOM 3409 C CA . VAL A 1 448 ? -2.807 16.398 13.668 1.00 83.38 448 VAL A CA 1
ATOM 3410 C C . VAL A 1 448 ? -3.028 14.970 14.155 1.00 83.38 448 VAL A C 1
ATOM 3412 O O . VAL A 1 448 ? -3.782 14.218 13.549 1.00 83.38 448 VAL A O 1
ATOM 3415 N N . LEU A 1 449 ? -2.419 14.598 15.280 1.00 83.25 449 LEU A N 1
ATOM 3416 C CA . LEU A 1 449 ? -2.563 13.257 15.852 1.00 83.25 449 LEU A CA 1
ATOM 3417 C C . LEU A 1 449 ? -3.974 13.015 16.352 1.00 83.25 449 LEU A C 1
ATOM 3419 O O . LEU A 1 449 ? -4.542 11.954 16.096 1.00 83.25 449 LEU A O 1
ATOM 3423 N N . TYR A 1 450 ? -4.542 14.019 17.019 1.00 86.56 450 TYR A N 1
ATOM 3424 C CA . TYR A 1 450 ? -5.935 13.998 17.423 1.00 86.56 450 TYR A CA 1
ATOM 3425 C C . TYR A 1 450 ? -6.856 13.893 16.213 1.00 86.56 450 TYR A C 1
ATOM 3427 O O . TYR A 1 450 ? -7.753 13.064 16.235 1.00 86.56 450 TYR A O 1
ATOM 3435 N N . ASP A 1 451 ? -6.627 14.663 15.147 1.00 88.94 451 ASP A N 1
ATOM 3436 C CA . ASP A 1 451 ? -7.451 14.573 13.943 1.00 88.94 451 ASP A CA 1
ATOM 3437 C C . ASP A 1 451 ? -7.341 13.196 13.272 1.00 88.94 451 ASP A C 1
ATOM 3439 O O . ASP A 1 451 ? -8.360 12.603 12.914 1.00 88.94 451 ASP A O 1
ATOM 3443 N N . ILE A 1 452 ? -6.131 12.641 13.154 1.00 87.69 452 ILE A N 1
ATOM 3444 C CA . ILE A 1 452 ? -5.939 11.295 12.602 1.00 87.69 452 ILE A CA 1
ATOM 3445 C C . ILE A 1 452 ? -6.703 10.269 13.437 1.00 87.69 452 ILE A C 1
ATOM 3447 O O . ILE A 1 452 ? -7.433 9.446 12.883 1.00 87.69 452 ILE A O 1
ATOM 3451 N N . PHE A 1 453 ? -6.587 10.355 14.762 1.00 87.94 453 PHE A N 1
ATOM 3452 C CA . PHE A 1 453 ? -7.300 9.483 15.683 1.00 87.94 453 PHE A CA 1
ATOM 3453 C C . PHE A 1 453 ? -8.821 9.647 15.577 1.00 87.94 453 PHE A C 1
ATOM 3455 O O . PHE A 1 453 ? -9.546 8.668 15.407 1.00 87.94 453 PHE A O 1
ATOM 3462 N N . ALA A 1 454 ? -9.306 10.889 15.604 1.00 90.06 454 ALA A N 1
ATOM 3463 C CA . ALA A 1 454 ? -10.719 11.249 15.556 1.00 90.06 454 ALA A CA 1
ATOM 3464 C C . ALA A 1 454 ? -11.422 10.755 14.286 1.00 90.06 454 ALA A C 1
ATOM 3466 O O . ALA A 1 454 ? -12.633 10.536 14.287 1.00 90.06 454 ALA A O 1
ATOM 3467 N N . ASN A 1 455 ? -10.661 10.561 13.209 1.00 92.12 455 ASN A N 1
ATOM 3468 C CA . ASN A 1 455 ? -11.174 10.213 11.893 1.00 92.12 455 ASN A CA 1
ATOM 3469 C C . ASN A 1 455 ? -10.809 8.793 11.438 1.00 92.12 455 ASN A C 1
ATOM 3471 O O . ASN A 1 455 ? -10.988 8.471 10.260 1.00 92.12 455 ASN A O 1
ATOM 3475 N N . LEU A 1 456 ? -10.334 7.914 12.331 1.00 92.50 456 LEU A N 1
ATOM 3476 C CA . LEU A 1 456 ? -9.998 6.524 11.978 1.00 92.50 456 LEU A CA 1
ATOM 3477 C C . LEU A 1 456 ? -11.158 5.776 11.306 1.00 92.50 456 LEU A C 1
ATOM 3479 O O . LEU A 1 456 ? -10.937 4.893 10.480 1.00 92.50 456 LEU A O 1
ATOM 3483 N N . ASN A 1 457 ? -12.398 6.153 11.608 1.00 92.19 457 ASN A N 1
ATOM 3484 C CA . ASN A 1 457 ? -13.609 5.602 11.006 1.00 92.19 457 ASN A CA 1
ATOM 3485 C C . ASN A 1 457 ? -13.783 5.914 9.508 1.00 92.19 457 ASN A C 1
ATOM 3487 O O . ASN A 1 457 ? -14.603 5.269 8.858 1.00 92.19 457 ASN A O 1
ATOM 3491 N N . LEU A 1 458 ? -13.057 6.895 8.963 1.00 91.12 458 LEU A N 1
ATOM 3492 C CA . LEU A 1 458 ? -13.037 7.162 7.522 1.00 91.12 458 LEU A CA 1
ATOM 3493 C C . LEU A 1 458 ? -12.240 6.101 6.761 1.00 91.12 458 LEU A C 1
ATOM 3495 O O . LEU A 1 458 ? -12.564 5.787 5.616 1.00 91.12 458 LEU A O 1
ATOM 3499 N N . LEU A 1 459 ? -11.202 5.554 7.399 1.00 92.44 459 LEU A N 1
ATOM 3500 C CA . LEU A 1 459 ? -10.303 4.577 6.798 1.00 92.44 459 LEU A CA 1
ATOM 3501 C C . LEU A 1 459 ? -10.654 3.141 7.194 1.00 92.44 459 LEU A C 1
ATOM 3503 O O . LEU A 1 459 ? -10.583 2.246 6.362 1.00 92.44 459 LEU A O 1
ATOM 3507 N N . LEU A 1 460 ? -11.021 2.898 8.449 1.00 94.06 460 LEU A N 1
ATOM 3508 C CA . LEU A 1 460 ? -11.280 1.558 8.963 1.00 94.06 460 LEU A CA 1
ATOM 3509 C C . LEU A 1 460 ? -12.756 1.169 8.801 1.00 94.06 460 LEU A C 1
ATOM 3511 O O . LEU A 1 460 ? -13.645 1.979 9.079 1.00 94.06 460 LEU A O 1
ATOM 3515 N N . PRO A 1 461 ? -13.067 -0.077 8.399 1.00 93.75 461 PRO A N 1
ATOM 3516 C CA . PRO A 1 461 ? -14.451 -0.490 8.231 1.00 93.75 461 PRO A CA 1
ATOM 3517 C C . PRO A 1 461 ? -15.173 -0.593 9.580 1.00 93.75 461 PRO A C 1
ATOM 3519 O O . PRO A 1 461 ? -14.633 -1.061 10.577 1.00 93.75 461 PRO A O 1
ATOM 3522 N N . ALA A 1 462 ? -16.472 -0.288 9.597 1.00 93.56 462 ALA A N 1
ATOM 3523 C CA . ALA A 1 462 ? -17.304 -0.442 10.799 1.00 93.56 462 ALA A CA 1
ATOM 3524 C C . ALA A 1 462 ? -17.435 -1.905 11.295 1.00 93.56 462 ALA A C 1
ATOM 3526 O O . ALA A 1 462 ? -17.905 -2.153 12.406 1.00 93.56 462 ALA A O 1
ATOM 3527 N N . ARG A 1 463 ? -17.056 -2.889 10.463 1.00 94.06 463 ARG A N 1
ATOM 3528 C CA . ARG A 1 463 ? -17.132 -4.337 10.736 1.00 94.06 463 ARG A CA 1
ATOM 3529 C C . ARG A 1 463 ? -15.758 -4.963 11.022 1.00 94.06 463 ARG A C 1
ATOM 3531 O O . ARG A 1 463 ? -15.470 -6.044 10.505 1.00 94.06 463 ARG A O 1
ATOM 3538 N N . LEU A 1 464 ? -14.937 -4.279 11.815 1.00 95.44 464 LEU A N 1
ATOM 3539 C CA . LEU A 1 464 ? -13.729 -4.860 12.402 1.00 95.44 464 LEU A CA 1
ATOM 3540 C C . LEU A 1 464 ? -14.086 -5.837 13.528 1.00 95.44 464 LEU A C 1
ATOM 3542 O O . LEU A 1 464 ? -14.998 -5.572 14.314 1.00 95.44 464 LEU A O 1
ATOM 3546 N N . ASP A 1 465 ? -13.344 -6.938 13.598 1.00 95.50 465 ASP A N 1
ATOM 3547 C CA . ASP A 1 465 ? -13.388 -7.918 14.681 1.00 95.50 465 ASP A CA 1
ATOM 3548 C C . ASP A 1 465 ? -12.317 -7.609 15.739 1.00 95.50 465 ASP A C 1
ATOM 3550 O O . ASP A 1 465 ? -12.621 -7.699 16.929 1.00 95.50 465 ASP A O 1
ATOM 3554 N N . ALA A 1 466 ? -11.122 -7.162 15.326 1.00 95.94 466 ALA A N 1
ATOM 3555 C CA . ALA A 1 466 ? -10.029 -6.786 16.223 1.00 95.94 466 ALA A CA 1
ATOM 3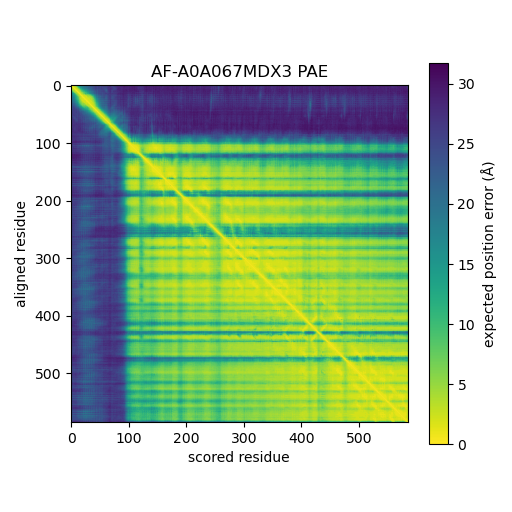556 C C . ALA A 1 466 ? -9.433 -5.406 15.892 1.00 95.94 466 ALA A C 1
ATOM 3558 O O . ALA A 1 466 ? -9.249 -5.053 14.725 1.00 95.94 466 ALA A O 1
ATOM 3559 N N . LEU A 1 467 ? -9.107 -4.631 16.928 1.00 96.44 467 LEU A N 1
ATOM 3560 C CA . LEU A 1 467 ? -8.451 -3.328 16.817 1.00 96.44 467 LEU A CA 1
ATOM 3561 C C . LEU A 1 467 ? -7.347 -3.229 17.868 1.00 96.44 467 LEU A C 1
ATOM 3563 O O . LEU A 1 467 ? -7.583 -3.422 19.056 1.00 96.44 467 LEU A O 1
ATOM 3567 N N . PHE A 1 468 ? -6.143 -2.903 17.426 1.00 96.19 468 PHE A N 1
ATOM 3568 C CA . PHE A 1 468 ? -4.983 -2.672 18.273 1.00 96.19 468 PHE A CA 1
ATOM 3569 C C . PHE A 1 468 ? -4.595 -1.199 18.171 1.00 96.19 468 PHE A C 1
ATOM 3571 O O . PHE A 1 468 ? -4.328 -0.713 17.077 1.00 96.19 468 PHE A O 1
ATOM 3578 N N . LEU A 1 469 ? -4.583 -0.484 19.291 1.00 94.50 469 LEU A N 1
ATOM 3579 C CA . LEU A 1 469 ? -4.160 0.910 19.389 1.00 94.50 469 LEU A CA 1
ATOM 3580 C C . LEU A 1 469 ? -2.903 0.967 20.256 1.00 94.50 469 LEU A C 1
ATOM 3582 O O . LEU A 1 469 ? -2.920 0.445 21.370 1.00 94.50 469 LEU A O 1
ATOM 3586 N N . GLN A 1 470 ? -1.833 1.600 19.770 1.00 93.31 470 GLN A N 1
ATOM 3587 C CA . GLN A 1 470 ? -0.577 1.706 20.512 1.00 93.31 470 GLN A CA 1
ATOM 3588 C C . GLN A 1 470 ? 0.055 3.105 20.503 1.00 93.31 470 GLN A C 1
ATOM 3590 O O . GLN A 1 470 ? 0.027 3.798 19.486 1.00 93.31 470 GLN A O 1
ATOM 3595 N N . SER A 1 471 ? 0.676 3.478 21.629 1.00 86.69 471 SER A N 1
ATOM 3596 C CA . SER A 1 471 ? 1.486 4.697 21.804 1.00 86.69 471 SER A CA 1
ATOM 3597 C C . SER A 1 471 ? 0.685 6.000 21.676 1.00 86.69 471 SER A C 1
ATOM 3599 O O . SER A 1 471 ? 1.132 6.992 21.105 1.00 86.69 471 SER A O 1
ATOM 3601 N N . TRP A 1 472 ? -0.512 5.992 22.264 1.00 82.06 472 TRP A N 1
ATOM 3602 C CA . TRP A 1 472 ? -1.410 7.146 22.411 1.00 82.06 472 TRP A CA 1
ATOM 3603 C C . TRP A 1 472 ? -1.357 7.764 23.823 1.00 82.06 472 TRP A C 1
ATOM 3605 O O . TRP A 1 472 ? -2.167 8.616 24.172 1.00 82.06 472 TRP A O 1
ATOM 3615 N N . GLU A 1 473 ? -0.432 7.299 24.657 1.00 76.94 473 GLU A N 1
ATOM 3616 C CA . GLU A 1 473 ? -0.055 7.824 25.965 1.00 76.94 473 GLU A CA 1
ATOM 3617 C C . GLU A 1 473 ? 1.160 8.712 25.743 1.00 76.94 473 GLU A C 1
ATOM 3619 O O . GLU A 1 473 ? 2.264 8.225 25.518 1.00 76.94 473 GLU A O 1
ATOM 3624 N N . ASN A 1 474 ? 0.966 10.022 25.659 1.00 61.88 474 ASN A N 1
ATOM 3625 C CA . ASN A 1 474 ? 2.115 10.899 25.517 1.00 61.88 474 ASN A CA 1
ATOM 3626 C C . ASN A 1 474 ? 1.830 12.249 26.165 1.00 61.88 474 ASN A C 1
ATOM 3628 O O . ASN A 1 474 ? 0.810 12.870 25.873 1.00 61.88 474 ASN A O 1
ATOM 3632 N N . GLU A 1 475 ? 2.774 12.741 26.968 1.00 62.66 475 GLU A N 1
ATOM 3633 C CA . GLU A 1 475 ? 2.845 14.146 27.409 1.00 62.66 475 GLU A CA 1
ATOM 3634 C C . GLU A 1 475 ? 2.859 15.112 26.216 1.00 62.66 475 GLU A C 1
ATOM 3636 O O . GLU A 1 475 ? 2.528 16.291 26.333 1.00 62.66 475 GLU A O 1
ATOM 3641 N N . VAL A 1 476 ? 3.211 14.587 25.036 1.00 55.50 476 VAL A N 1
ATOM 3642 C CA . VAL A 1 476 ? 3.146 15.299 23.765 1.00 55.50 476 VAL A CA 1
ATOM 3643 C C . VAL A 1 476 ? 1.736 15.813 23.505 1.00 55.50 476 VAL A C 1
ATOM 3645 O O . VAL A 1 476 ? 1.646 16.915 22.982 1.00 55.50 476 VAL A O 1
ATOM 3648 N N . TRP A 1 477 ? 0.668 15.109 23.921 1.00 62.19 477 TRP A N 1
ATOM 3649 C CA . TRP A 1 477 ? -0.722 15.585 23.886 1.00 62.19 477 TRP A CA 1
ATOM 3650 C C . TRP A 1 477 ? -0.928 16.720 24.896 1.00 62.19 477 TRP A C 1
ATOM 3652 O O . TRP A 1 477 ? -1.576 16.563 25.924 1.00 62.19 477 TRP A O 1
ATOM 3662 N N . GLN A 1 478 ? -0.420 17.908 24.575 1.00 68.19 478 GLN A N 1
ATOM 3663 C CA . GLN A 1 478 ? -0.739 19.148 25.287 1.00 68.19 478 GLN A CA 1
ATOM 3664 C C . GLN A 1 478 ? -2.258 19.352 25.443 1.00 68.19 478 GLN A C 1
ATOM 3666 O O . GLN A 1 478 ? -2.701 20.005 26.384 1.00 68.19 478 GLN A O 1
ATOM 3671 N N . MET A 1 479 ? -3.062 18.774 24.541 1.00 67.56 479 MET A N 1
ATOM 3672 C CA . MET A 1 479 ? -4.504 18.633 24.720 1.00 67.56 479 MET A CA 1
ATOM 3673 C C . MET A 1 479 ? -4.834 17.263 25.299 1.00 67.56 479 MET A C 1
ATOM 3675 O O . MET A 1 479 ? -4.626 16.256 24.633 1.00 67.56 479 MET A O 1
ATOM 3679 N N . GLN A 1 480 ? -5.411 17.239 26.498 1.00 77.31 480 GLN A N 1
ATOM 3680 C CA . GLN A 1 480 ? -6.022 16.040 27.061 1.00 77.31 480 GLN A CA 1
ATOM 3681 C C . GLN A 1 480 ? -7.389 15.822 26.392 1.00 77.31 480 GLN A C 1
ATOM 3683 O O . GLN A 1 480 ? -8.326 16.557 26.715 1.00 77.31 480 GLN A O 1
ATOM 3688 N N . PRO A 1 481 ? -7.534 14.863 25.456 1.00 80.69 481 PRO A N 1
ATOM 3689 C CA . PRO A 1 481 ? -8.831 14.605 24.843 1.00 80.69 481 PRO A CA 1
ATOM 3690 C C . PRO A 1 481 ? -9.809 14.128 25.919 1.00 80.69 481 PRO A C 1
ATOM 3692 O O . PRO A 1 481 ? -9.449 13.315 26.772 1.00 80.69 481 PRO A O 1
ATOM 3695 N N . SER A 1 482 ? -11.048 14.620 25.902 1.00 86.38 482 SER A N 1
ATOM 3696 C CA . SER A 1 482 ? -12.045 14.163 26.870 1.00 86.38 482 SER A CA 1
ATOM 3697 C C . SER A 1 482 ? -12.418 12.697 26.617 1.00 86.38 482 SER A C 1
ATOM 3699 O O . SER A 1 482 ? -12.268 12.167 25.513 1.00 86.38 482 SER A O 1
ATOM 3701 N N . SER A 1 483 ? -12.962 12.013 27.625 1.00 85.75 483 SER A N 1
ATOM 3702 C CA . SER A 1 483 ? -13.487 10.654 27.430 1.00 85.75 483 SER A CA 1
ATOM 3703 C C . SER A 1 483 ? -14.606 10.610 26.381 1.00 85.75 483 SER A C 1
ATOM 3705 O O . SER A 1 483 ? -14.720 9.619 25.660 1.00 85.75 483 SER A O 1
ATOM 3707 N N . SER A 1 484 ? -15.392 11.686 26.242 1.00 87.19 484 SER A N 1
ATOM 3708 C CA . SER A 1 484 ? -16.406 11.835 25.191 1.00 87.19 484 SER A CA 1
ATOM 3709 C C . SER A 1 484 ? -15.808 11.992 23.798 1.00 87.19 484 SER A C 1
ATOM 3711 O O . SER A 1 484 ? -16.350 11.432 22.853 1.00 87.19 484 SER A O 1
ATOM 3713 N N . ASP A 1 485 ? -14.688 12.694 23.661 1.00 86.69 485 ASP A N 1
ATOM 3714 C CA . ASP A 1 485 ? -14.005 12.852 22.376 1.00 86.69 485 ASP A CA 1
ATOM 3715 C C . ASP A 1 485 ? -13.518 11.499 21.863 1.00 86.69 485 ASP A C 1
ATOM 3717 O O . ASP A 1 485 ? -13.848 11.065 20.759 1.00 86.69 485 ASP A O 1
ATOM 3721 N N . LEU A 1 486 ? -12.823 10.764 22.728 1.00 86.50 486 LEU A N 1
ATOM 3722 C CA . LEU A 1 486 ? -12.305 9.432 22.429 1.00 86.50 486 LEU A CA 1
ATOM 3723 C C . LEU A 1 486 ? -13.429 8.416 22.195 1.00 86.50 486 LEU A C 1
ATOM 3725 O O . LEU A 1 486 ? -13.303 7.515 21.363 1.00 86.50 486 LEU A O 1
ATOM 3729 N N . ALA A 1 487 ? -14.565 8.593 22.871 1.00 89.25 487 ALA A N 1
ATOM 3730 C CA . ALA A 1 487 ? -15.751 7.784 22.644 1.00 89.25 487 ALA A CA 1
ATOM 3731 C C . ALA A 1 487 ? -16.260 7.868 21.207 1.00 89.25 487 ALA A C 1
ATOM 3733 O O . ALA A 1 487 ? -16.689 6.853 20.656 1.00 89.25 487 ALA A O 1
ATOM 3734 N N . THR A 1 488 ? -16.215 9.057 20.599 1.00 90.94 488 THR A N 1
ATOM 3735 C CA . THR A 1 488 ? -16.686 9.240 19.221 1.00 90.94 488 THR A CA 1
ATOM 3736 C C . THR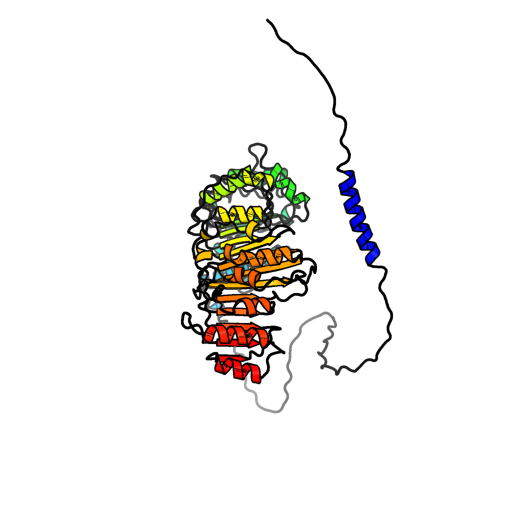 A 1 488 ? -15.873 8.425 18.220 1.00 90.94 488 THR A C 1
ATOM 3738 O O . THR A 1 488 ? -16.436 7.950 17.235 1.00 90.94 488 THR A O 1
ATOM 3741 N N . VAL A 1 489 ? -14.595 8.173 18.517 1.00 91.25 489 VAL A N 1
ATOM 3742 C CA . VAL A 1 489 ? -13.696 7.372 17.676 1.00 91.25 489 VAL A CA 1
ATOM 3743 C C . VAL A 1 489 ? -14.073 5.900 17.694 1.00 91.25 489 VAL A C 1
ATOM 3745 O O . VAL A 1 489 ? -14.064 5.243 16.657 1.00 91.25 489 VAL A O 1
ATOM 3748 N N . LEU A 1 490 ? -14.438 5.375 18.865 1.00 94.00 490 LEU A N 1
ATOM 3749 C CA . LEU A 1 490 ? -14.785 3.963 19.032 1.00 94.00 490 LEU A CA 1
ATOM 3750 C C . LEU A 1 490 ? -16.248 3.650 18.689 1.00 94.00 490 LEU A C 1
ATOM 3752 O O . LEU A 1 490 ? -16.590 2.503 18.393 1.00 94.00 490 LEU A O 1
ATOM 3756 N N . TYR A 1 491 ? -17.118 4.661 18.697 1.00 94.88 491 TYR A N 1
ATOM 3757 C CA . TYR A 1 491 ? -18.550 4.525 18.425 1.00 94.88 491 TYR A CA 1
ATOM 3758 C C . TYR A 1 491 ? -18.902 3.789 17.107 1.00 94.88 491 TYR A C 1
ATOM 3760 O O . TYR A 1 491 ? -19.848 2.988 17.109 1.00 94.88 491 TYR A O 1
ATOM 3768 N N . PRO A 1 492 ? -18.182 3.983 15.981 1.00 94.94 492 PRO A N 1
ATOM 3769 C CA . PRO A 1 492 ? -18.472 3.302 14.718 1.00 94.94 492 PRO A CA 1
ATOM 3770 C C . PRO A 1 492 ? -18.209 1.789 14.742 1.00 94.94 492 PRO A C 1
ATOM 3772 O O . PRO A 1 492 ? -18.842 1.050 13.984 1.00 94.94 492 PRO A O 1
ATOM 3775 N N . PHE A 1 493 ? -17.337 1.295 15.626 1.00 95.62 493 PHE A N 1
ATOM 3776 C CA . PHE A 1 493 ? -16.894 -0.105 15.653 1.00 95.62 493 PHE A CA 1
ATOM 3777 C C . PHE A 1 493 ? -17.809 -0.992 16.507 1.00 95.62 493 PHE A C 1
ATOM 3779 O O . PHE A 1 493 ? -17.397 -1.667 17.451 1.00 95.62 493 PHE A O 1
ATOM 3786 N N . LYS A 1 494 ? -19.102 -1.026 16.165 1.00 95.88 494 LYS A N 1
ATOM 3787 C CA . LYS A 1 494 ? -20.123 -1.748 16.952 1.00 95.88 494 LYS A CA 1
ATOM 3788 C C . LYS A 1 494 ? -19.940 -3.272 16.976 1.00 95.88 494 LYS A C 1
ATOM 3790 O O . LYS A 1 494 ? -20.514 -3.949 17.831 1.00 95.88 494 LYS A O 1
ATOM 3795 N N . HIS A 1 495 ? -19.178 -3.805 16.024 1.00 95.94 495 HIS A N 1
ATOM 3796 C CA . HIS A 1 495 ? -18.921 -5.235 15.863 1.00 95.94 495 HIS A CA 1
ATOM 3797 C C . HIS A 1 495 ? -17.613 -5.710 16.497 1.00 95.94 495 HIS A C 1
ATOM 3799 O O . HIS A 1 495 ? -17.388 -6.917 16.522 1.00 95.94 495 HIS A O 1
ATOM 3805 N N . LEU A 1 496 ? -16.814 -4.787 17.038 1.00 97.12 496 LEU A N 1
ATOM 3806 C CA . LEU A 1 496 ? -15.501 -5.081 17.585 1.00 97.12 496 LEU A CA 1
ATOM 3807 C C . LEU A 1 496 ? -15.588 -6.089 18.734 1.00 97.12 496 LEU A C 1
ATOM 3809 O O . LEU A 1 496 ? -16.336 -5.870 19.692 1.00 97.12 496 LEU A O 1
ATOM 3813 N N . ARG A 1 497 ? -14.827 -7.181 18.621 1.00 97.00 497 ARG A N 1
ATOM 3814 C CA . ARG A 1 497 ? -14.756 -8.272 19.603 1.00 97.00 497 ARG A CA 1
ATOM 3815 C C . ARG A 1 497 ? -13.492 -8.208 20.439 1.00 97.00 497 ARG A C 1
ATOM 3817 O O . ARG A 1 497 ? -13.562 -8.501 21.630 1.00 97.00 497 ARG A O 1
ATOM 3824 N N . GLU A 1 498 ? -12.386 -7.801 19.832 1.00 97.38 498 GLU A N 1
ATOM 3825 C CA . GLU A 1 498 ? -11.088 -7.694 20.485 1.00 97.38 498 GLU A CA 1
ATOM 3826 C C . GLU A 1 498 ? -10.568 -6.261 20.387 1.00 97.38 498 GLU A C 1
ATOM 3828 O O . GLU A 1 498 ? -10.565 -5.651 19.315 1.00 97.38 498 GLU A O 1
ATOM 3833 N N . LEU A 1 499 ? -10.143 -5.712 21.520 1.00 97.25 499 LEU A N 1
ATOM 3834 C CA . LEU A 1 499 ? -9.527 -4.395 21.594 1.00 97.25 499 LEU A CA 1
ATOM 3835 C C . LEU A 1 499 ? -8.266 -4.491 22.434 1.00 97.25 499 LEU A C 1
ATOM 3837 O O . LEU A 1 499 ? -8.328 -4.880 23.600 1.00 97.25 499 LEU A O 1
ATOM 3841 N N . THR A 1 500 ? -7.150 -4.077 21.851 1.00 97.25 500 THR A N 1
ATOM 3842 C CA . THR A 1 500 ? -5.883 -3.934 22.559 1.00 97.25 500 THR A CA 1
ATOM 3843 C C . THR A 1 500 ? -5.518 -2.462 22.639 1.00 97.25 500 THR A C 1
ATOM 3845 O O . THR A 1 500 ? -5.473 -1.782 21.617 1.00 97.25 500 THR A O 1
ATOM 3848 N N . LEU A 1 501 ? -5.261 -1.978 23.848 1.00 95.94 501 LEU A N 1
ATOM 3849 C CA . LEU A 1 501 ? -4.826 -0.620 24.149 1.00 95.94 501 LEU A CA 1
ATOM 3850 C C . LEU A 1 501 ? -3.442 -0.705 24.789 1.00 95.94 501 LEU A C 1
ATOM 3852 O O . LEU A 1 501 ? -3.336 -1.121 25.938 1.00 95.94 501 LEU A O 1
ATOM 3856 N N . ALA A 1 502 ? -2.390 -0.359 24.053 1.00 94.94 502 ALA A N 1
ATOM 3857 C CA . ALA A 1 502 ? -1.012 -0.463 24.519 1.00 94.94 502 ALA A CA 1
ATOM 3858 C C . ALA A 1 502 ? -0.358 0.914 24.620 1.00 94.94 502 ALA A C 1
ATOM 3860 O O . ALA A 1 502 ? -0.173 1.583 23.612 1.00 94.94 502 ALA A O 1
ATOM 3861 N N . TYR A 1 503 ? 0.024 1.346 25.817 1.00 92.69 503 TYR A N 1
ATOM 3862 C CA . TYR A 1 503 ? 0.507 2.709 26.053 1.00 92.69 503 TYR A CA 1
ATOM 3863 C C . TYR A 1 503 ? -0.498 3.723 25.514 1.00 92.69 503 TYR A C 1
ATOM 3865 O O . TYR A 1 503 ? -0.206 4.504 24.607 1.00 92.69 503 TYR A O 1
ATOM 3873 N N . CYS A 1 504 ? -1.742 3.624 25.976 1.00 91.06 504 CYS A N 1
ATOM 3874 C CA . CYS A 1 504 ? -2.833 4.502 25.576 1.00 91.06 504 CYS A CA 1
ATOM 3875 C C . CYS A 1 504 ? -3.276 5.352 26.762 1.00 91.06 504 CYS A C 1
ATOM 3877 O O . CYS A 1 504 ? -3.316 4.875 27.892 1.00 91.06 504 CYS A O 1
ATOM 3879 N N . HIS A 1 505 ? -3.696 6.590 26.492 1.00 90.75 505 HIS A N 1
ATOM 3880 C CA . HIS A 1 505 ? -4.214 7.467 27.535 1.00 90.75 505 HIS A CA 1
ATOM 3881 C C . HIS A 1 505 ? -5.390 6.820 28.290 1.00 90.75 505 HIS A C 1
ATOM 3883 O O . HIS A 1 505 ? -6.325 6.305 27.674 1.00 90.75 505 HIS A O 1
ATOM 3889 N N . ARG A 1 506 ? -5.401 6.919 29.626 1.00 92.06 506 ARG A N 1
ATOM 3890 C CA . ARG A 1 506 ? -6.431 6.336 30.514 1.00 92.06 506 ARG A CA 1
ATOM 3891 C C . ARG A 1 506 ? -7.884 6.623 30.105 1.00 92.06 506 ARG A C 1
ATOM 3893 O O . ARG A 1 506 ? -8.757 5.771 30.250 1.00 92.06 506 ARG A O 1
ATOM 3900 N N . PHE A 1 507 ? -8.140 7.797 29.524 1.00 92.06 507 PHE A N 1
ATOM 3901 C CA . PHE A 1 507 ? -9.469 8.194 29.043 1.00 92.06 507 PHE A CA 1
ATOM 3902 C C . PHE A 1 507 ? -9.997 7.315 27.898 1.00 92.06 507 PHE A C 1
ATOM 3904 O O . PHE A 1 507 ? -11.212 7.203 27.741 1.00 92.06 507 PHE A O 1
ATOM 3911 N N . LEU A 1 508 ? -9.125 6.643 27.131 1.00 91.94 508 LEU A N 1
ATOM 3912 C CA . LEU A 1 508 ? -9.556 5.653 26.138 1.00 91.94 508 LEU A CA 1
ATOM 3913 C C . LEU A 1 508 ? -10.195 4.445 26.816 1.00 91.94 508 LEU A C 1
ATOM 3915 O O . LEU A 1 508 ? -11.246 3.988 26.371 1.00 91.94 508 LEU A O 1
ATOM 3919 N N . VAL A 1 509 ? -9.612 3.978 27.921 1.00 94.94 509 VAL A N 1
ATOM 3920 C CA . VAL A 1 509 ? -10.163 2.876 28.719 1.00 94.94 509 VAL A CA 1
ATOM 3921 C C . VAL A 1 509 ? -11.497 3.296 29.333 1.00 94.94 509 VAL A C 1
ATOM 3923 O O . VAL A 1 509 ? -12.491 2.590 29.187 1.00 94.94 509 VAL A O 1
ATOM 3926 N N . GLU A 1 510 ? -11.567 4.488 29.931 1.00 95.19 510 GLU A N 1
ATOM 3927 C CA . GLU A 1 510 ? -12.808 5.020 30.516 1.00 95.19 510 GLU A CA 1
ATOM 3928 C C . GLU A 1 510 ? -13.925 5.197 29.474 1.00 95.19 510 GLU A C 1
ATOM 3930 O O . GLU A 1 510 ? -15.099 4.974 29.771 1.00 95.19 510 GLU A O 1
ATOM 3935 N N . SER A 1 511 ? -13.582 5.516 28.222 1.00 94.94 511 SER A N 1
ATOM 3936 C CA . SER A 1 511 ? -14.562 5.627 27.134 1.00 94.94 511 SER A CA 1
ATOM 3937 C C . SER A 1 511 ? -15.274 4.302 26.804 1.00 94.94 511 SER A C 1
ATOM 3939 O O . SER A 1 511 ? -16.314 4.315 26.136 1.00 94.94 511 SER A O 1
ATOM 3941 N N . LEU A 1 512 ? -14.753 3.158 27.273 1.00 96.25 512 LEU A N 1
ATOM 3942 C CA . LEU A 1 512 ? -15.352 1.830 27.100 1.00 96.25 512 LEU A CA 1
ATOM 3943 C C . LEU A 1 512 ? -16.440 1.508 28.130 1.00 96.25 512 LEU A C 1
ATOM 3945 O O . LEU A 1 512 ? -17.107 0.476 27.978 1.00 96.25 512 LEU A O 1
ATOM 3949 N N . ILE A 1 513 ? -16.610 2.349 29.158 1.00 96.38 513 ILE A N 1
ATOM 3950 C CA . ILE A 1 513 ? -17.660 2.206 30.170 1.00 96.38 513 ILE A CA 1
ATOM 3951 C C . ILE A 1 513 ? -19.019 2.366 29.486 1.00 96.38 513 ILE A C 1
ATOM 3953 O O . ILE A 1 513 ? -19.324 3.396 28.879 1.00 96.38 513 ILE A O 1
ATOM 3957 N N . LEU A 1 514 ? -19.861 1.339 29.595 1.00 93.62 514 LEU A N 1
ATOM 3958 C CA . LEU A 1 514 ? -21.195 1.377 29.010 1.00 93.62 514 LEU A CA 1
ATOM 3959 C C . LEU A 1 514 ? -22.108 2.289 29.833 1.00 93.62 514 LEU A C 1
ATOM 3961 O O . LEU A 1 514 ? -22.294 2.099 31.034 1.00 93.62 514 LEU A O 1
ATOM 3965 N N . SER A 1 515 ? -22.739 3.249 29.163 1.00 93.06 515 SER A N 1
ATOM 3966 C CA . SER A 1 515 ? -23.774 4.100 29.743 1.00 93.06 515 SER A CA 1
ATOM 3967 C C . SER A 1 515 ? -25.035 4.091 28.878 1.00 93.06 515 SER A C 1
ATOM 3969 O O . SER A 1 515 ? -25.049 3.609 27.744 1.00 93.06 515 SER A O 1
ATOM 3971 N N . LYS A 1 516 ? -26.134 4.661 29.391 1.00 90.31 516 LYS A N 1
ATOM 3972 C CA . LYS A 1 516 ? -27.368 4.817 28.599 1.00 90.31 516 LYS A CA 1
ATOM 3973 C C . LYS A 1 516 ? -27.147 5.657 27.335 1.00 90.31 516 LYS A C 1
ATOM 3975 O O . LYS A 1 516 ? -27.866 5.465 26.362 1.00 90.31 516 LYS A O 1
ATOM 3980 N N . ARG A 1 517 ? -26.184 6.585 27.366 1.00 90.00 517 ARG A N 1
ATOM 3981 C CA . ARG A 1 517 ? -25.893 7.520 26.269 1.00 90.00 517 ARG A CA 1
ATOM 3982 C C . ARG A 1 517 ? -24.775 7.029 25.350 1.00 90.00 517 ARG A C 1
ATOM 3984 O O . ARG A 1 517 ? -24.741 7.423 24.193 1.00 90.00 517 ARG A O 1
ATOM 3991 N N . GLN A 1 518 ? -23.889 6.172 25.850 1.00 89.44 518 GLN A N 1
ATOM 3992 C CA . GLN A 1 518 ? -22.656 5.792 25.171 1.00 89.44 518 GLN A CA 1
ATOM 3993 C C . GLN A 1 518 ? -22.452 4.282 25.256 1.00 89.44 518 GLN A C 1
ATOM 3995 O O . GLN A 1 518 ? -22.303 3.716 26.338 1.00 89.44 518 GLN A O 1
ATOM 4000 N N . GLN A 1 519 ? -22.471 3.630 24.097 1.00 93.56 519 GLN A N 1
ATOM 4001 C CA . GLN A 1 519 ? -22.371 2.177 23.961 1.00 93.56 519 GLN A CA 1
ATOM 4002 C C . GLN A 1 519 ? -21.235 1.836 22.997 1.00 93.56 519 GLN A C 1
ATOM 4004 O O . GLN A 1 519 ? -21.466 1.324 21.903 1.00 93.56 519 GLN A O 1
ATOM 4009 N N . ASN A 1 520 ? -20.008 2.180 23.383 1.00 94.19 520 ASN A N 1
ATOM 4010 C CA . ASN A 1 520 ? -18.831 1.926 22.556 1.00 94.19 520 ASN A CA 1
ATOM 4011 C C . ASN A 1 520 ? -18.478 0.442 22.579 1.00 94.19 520 ASN A C 1
ATOM 4013 O O . ASN A 1 520 ? -18.437 -0.175 23.646 1.00 94.19 520 ASN A O 1
ATOM 4017 N N . CYS A 1 521 ? -18.226 -0.129 21.399 1.00 96.19 521 CYS A N 1
ATOM 4018 C CA . CYS A 1 521 ? -17.856 -1.536 21.227 1.00 96.19 521 CYS A CA 1
ATOM 4019 C C . CYS A 1 521 ? -18.750 -2.480 22.065 1.00 96.19 521 CYS A C 1
ATOM 4021 O O . CYS A 1 521 ? -18.257 -3.183 22.951 1.00 96.19 521 CYS A O 1
ATOM 4023 N N . PRO A 1 522 ? -20.082 -2.488 21.862 1.00 96.25 522 PRO A N 1
ATOM 4024 C CA . PRO A 1 522 ? -21.008 -3.243 22.706 1.00 96.25 522 PRO A CA 1
ATOM 4025 C C . PRO A 1 522 ? -20.778 -4.758 22.637 1.00 96.25 522 PRO A C 1
ATOM 4027 O O . PRO A 1 522 ? -21.253 -5.480 23.498 1.00 96.25 522 PRO A O 1
ATOM 4030 N N . ARG A 1 523 ? -20.053 -5.253 21.627 1.00 96.75 523 ARG A N 1
ATOM 4031 C CA . ARG A 1 523 ? -19.721 -6.672 21.440 1.00 96.75 523 ARG A CA 1
ATOM 4032 C C . ARG A 1 523 ? -18.289 -7.028 21.845 1.00 96.75 523 ARG A C 1
ATOM 4034 O O . ARG A 1 523 ? -17.782 -8.044 21.386 1.00 96.75 523 ARG A O 1
ATOM 4041 N N . LEU A 1 524 ? -17.632 -6.211 22.663 1.00 97.44 524 LEU A N 1
ATOM 4042 C CA . LEU A 1 524 ? -16.267 -6.489 23.101 1.00 97.44 524 LEU A CA 1
ATOM 4043 C C . LEU A 1 524 ? -16.233 -7.714 24.028 1.00 97.44 524 LEU A C 1
ATOM 4045 O O . LEU A 1 524 ? -16.841 -7.684 25.097 1.00 97.44 524 LEU A O 1
ATOM 4049 N N . HIS A 1 525 ? -15.519 -8.760 23.612 1.00 97.25 525 HIS A N 1
ATOM 4050 C CA . HIS A 1 525 ? -15.326 -10.006 24.362 1.00 97.25 525 HIS A CA 1
ATOM 4051 C C . HIS A 1 525 ? -13.948 -10.057 25.026 1.00 97.25 525 HIS A C 1
ATOM 4053 O O . HIS A 1 525 ? -13.841 -10.540 26.152 1.00 97.25 525 HIS A O 1
ATOM 4059 N N . ARG A 1 526 ? -12.916 -9.522 24.362 1.00 97.88 526 ARG A N 1
ATOM 4060 C CA . ARG A 1 526 ? -11.537 -9.487 24.859 1.00 97.88 526 ARG A CA 1
ATOM 4061 C C . ARG A 1 526 ? -11.027 -8.053 24.899 1.00 97.88 526 ARG A C 1
ATOM 4063 O O . ARG A 1 526 ? -11.074 -7.344 23.894 1.00 97.88 526 ARG A O 1
ATOM 4070 N N . LEU A 1 527 ? -10.546 -7.636 26.064 1.00 97.88 527 LEU A N 1
ATOM 4071 C CA . LEU A 1 527 ? -9.896 -6.349 26.274 1.00 97.88 527 LEU A CA 1
ATOM 4072 C C . LEU A 1 527 ? -8.476 -6.594 26.776 1.00 97.88 527 LEU A C 1
ATOM 4074 O O . LEU A 1 527 ? -8.295 -7.166 27.845 1.00 97.88 527 LEU A O 1
ATOM 4078 N N . ARG A 1 528 ? -7.480 -6.126 26.032 1.00 97.69 528 ARG A N 1
ATOM 4079 C CA . ARG A 1 528 ? -6.081 -6.144 26.453 1.00 97.69 528 ARG A CA 1
ATOM 4080 C C . ARG A 1 528 ? -5.612 -4.723 26.728 1.00 97.69 528 ARG A C 1
ATOM 4082 O O . ARG A 1 528 ? -5.779 -3.848 25.882 1.00 97.69 528 ARG A O 1
ATOM 4089 N N . VAL A 1 529 ? -5.034 -4.494 27.899 1.00 96.62 529 VAL A N 1
ATOM 4090 C CA . VAL A 1 529 ? -4.533 -3.190 28.334 1.00 96.62 529 VAL A CA 1
ATOM 4091 C C . VAL A 1 529 ? -3.068 -3.331 28.721 1.00 96.62 529 VAL A C 1
ATOM 4093 O O . VAL A 1 529 ? -2.732 -4.128 29.594 1.00 96.62 529 VAL A O 1
ATOM 4096 N N . LEU A 1 530 ? -2.201 -2.568 28.058 1.00 95.50 530 LEU A N 1
ATOM 4097 C CA . LEU A 1 530 ? -0.777 -2.473 28.365 1.00 95.50 530 LEU A CA 1
ATOM 4098 C C . LEU A 1 530 ? -0.426 -1.010 28.685 1.00 95.50 530 LEU A C 1
ATOM 4100 O O . LEU A 1 530 ? -0.892 -0.123 27.972 1.00 95.50 530 LEU A O 1
ATOM 4104 N N . GLY A 1 531 ? 0.393 -0.740 29.705 1.00 92.75 531 GLY A N 1
ATOM 4105 C CA . GLY A 1 531 ? 0.844 0.625 30.063 1.00 92.75 531 GLY A CA 1
ATOM 4106 C C . GLY A 1 531 ? 0.279 1.159 31.387 1.00 92.75 531 GLY A C 1
ATOM 4107 O O . GLY A 1 531 ? -0.122 0.374 32.244 1.00 92.75 531 GLY A O 1
ATOM 4108 N N . GLU A 1 532 ? 0.241 2.481 31.594 1.00 89.69 532 GLU A N 1
ATOM 4109 C CA . GLU A 1 532 ? -0.090 3.079 32.904 1.00 89.69 532 GLU A CA 1
ATOM 4110 C C . GLU A 1 532 ? -1.602 3.204 33.160 1.00 89.69 532 GLU A C 1
ATOM 4112 O O . GLU A 1 532 ? -2.166 4.282 33.359 1.00 89.69 532 GLU A O 1
ATOM 4117 N N . VAL A 1 533 ? -2.294 2.066 33.179 1.00 91.50 533 VAL A N 1
ATOM 4118 C CA . VAL A 1 533 ? -3.719 2.002 33.517 1.00 91.50 533 VAL A CA 1
ATOM 4119 C C . VAL A 1 533 ? -3.893 1.385 34.902 1.00 91.50 533 VAL A C 1
ATOM 4121 O O . VAL A 1 533 ? -3.349 0.324 35.192 1.00 91.50 533 VAL A O 1
ATOM 4124 N N . GLY A 1 534 ? -4.654 2.056 35.769 1.00 94.31 534 GLY A N 1
ATOM 4125 C CA . GLY A 1 534 ? -4.894 1.611 37.138 1.00 94.31 534 GLY A CA 1
ATOM 4126 C C . GLY A 1 534 ? -6.263 0.975 37.362 1.00 94.31 534 GLY A C 1
ATOM 4127 O O . GLY A 1 534 ? -7.143 0.958 36.494 1.00 94.31 534 GLY A O 1
ATOM 4128 N N . GLU A 1 535 ? -6.461 0.503 38.594 1.00 95.81 535 GLU A N 1
ATOM 4129 C CA . GLU A 1 535 ? -7.747 0.002 39.091 1.00 95.81 535 GLU A CA 1
ATOM 4130 C C . GLU A 1 535 ? -8.938 0.937 38.774 1.00 95.81 535 GLU A C 1
ATOM 4132 O O . GLU A 1 535 ? -9.967 0.429 38.302 1.00 95.81 535 GLU A O 1
ATOM 4137 N N . PRO A 1 536 ? -8.837 2.279 38.959 1.00 96.31 536 PRO A N 1
ATOM 4138 C CA . PRO A 1 536 ? -9.970 3.185 38.762 1.00 96.31 536 PRO A CA 1
ATOM 4139 C C . PRO A 1 536 ? -10.523 3.191 37.336 1.00 96.31 536 PRO A C 1
ATOM 4141 O O . PRO A 1 536 ? -11.662 3.600 37.134 1.00 96.31 536 PRO A O 1
ATOM 4144 N N . GLN A 1 537 ? -9.744 2.741 36.351 1.00 95.88 537 GLN A N 1
ATOM 4145 C CA . GLN A 1 537 ? -10.154 2.679 34.952 1.00 95.88 537 GLN A CA 1
ATOM 4146 C C . GLN A 1 537 ? -10.718 1.308 34.571 1.00 95.88 537 GLN A C 1
ATOM 4148 O O . GLN A 1 537 ? -11.770 1.227 33.937 1.00 95.88 537 GLN A O 1
ATOM 4153 N N . VAL A 1 538 ? -10.036 0.221 34.948 1.00 97.00 538 VAL A N 1
ATOM 4154 C CA . VAL A 1 538 ? -10.363 -1.126 34.443 1.00 97.00 538 VAL A CA 1
ATOM 4155 C C . VAL A 1 538 ? -11.602 -1.710 35.131 1.00 97.00 538 VAL A C 1
ATOM 4157 O O . VAL A 1 538 ? -12.464 -2.285 34.460 1.00 97.00 538 VAL A O 1
ATOM 4160 N N . ILE A 1 539 ? -11.754 -1.521 36.450 1.00 98.00 539 ILE A N 1
ATOM 4161 C CA . ILE A 1 539 ? -12.894 -2.083 37.198 1.00 98.00 539 ILE A CA 1
ATOM 4162 C C . ILE A 1 539 ? -14.242 -1.521 36.717 1.00 98.00 539 ILE A C 1
ATOM 4164 O O . ILE A 1 539 ? -15.163 -2.317 36.502 1.00 98.00 539 ILE A O 1
ATOM 4168 N N . PRO A 1 540 ? -14.419 -0.199 36.513 1.00 97.81 540 PRO A N 1
ATOM 4169 C CA . PRO A 1 540 ? -15.677 0.329 35.988 1.00 97.81 540 PRO A CA 1
ATOM 4170 C C . PRO A 1 540 ? -16.044 -0.220 34.608 1.00 97.81 540 PRO A C 1
ATOM 4172 O O . PRO A 1 540 ? -17.221 -0.495 34.358 1.00 97.81 540 PRO A O 1
ATOM 4175 N N . VAL A 1 541 ? -15.058 -0.438 33.730 1.00 97.44 541 VAL A N 1
ATOM 4176 C CA . VAL A 1 541 ? -15.289 -1.048 32.412 1.00 97.44 541 VAL A CA 1
ATOM 4177 C C . VAL A 1 541 ? -15.821 -2.470 32.578 1.00 97.44 541 VAL A C 1
ATOM 4179 O O . VAL A 1 541 ? -16.900 -2.768 32.057 1.00 97.44 541 VAL A O 1
ATOM 4182 N N . ALA A 1 542 ? -15.132 -3.307 33.360 1.00 97.88 542 ALA A N 1
ATOM 4183 C CA . ALA A 1 542 ? -15.545 -4.683 33.643 1.00 97.88 542 ALA A CA 1
ATOM 4184 C C . ALA A 1 542 ? -16.958 -4.742 34.249 1.00 97.88 542 ALA A C 1
ATOM 4186 O O . ALA A 1 542 ? -17.839 -5.430 33.731 1.00 97.88 542 ALA A O 1
ATOM 4187 N N . ARG A 1 543 ? -17.216 -3.935 35.287 1.00 98.06 543 ARG A N 1
ATOM 4188 C CA . ARG A 1 543 ? -18.511 -3.866 35.980 1.00 98.06 543 ARG A CA 1
ATOM 4189 C C . ARG A 1 543 ? -19.645 -3.425 35.057 1.00 98.06 543 ARG A C 1
ATOM 4191 O O . ARG A 1 543 ? -20.724 -4.011 35.077 1.00 98.06 543 ARG A O 1
ATOM 4198 N N . SER A 1 544 ? -19.425 -2.389 34.245 1.00 97.12 544 SER A N 1
ATOM 4199 C CA . SER A 1 544 ? -20.461 -1.891 33.330 1.00 97.12 544 SER A CA 1
ATOM 4200 C C . SER A 1 544 ? -20.868 -2.939 32.288 1.00 97.12 544 SER A C 1
ATOM 4202 O O . SER A 1 544 ? -22.029 -2.981 31.881 1.00 97.12 544 SER A O 1
ATOM 4204 N N . ARG A 1 545 ? -19.936 -3.816 31.890 1.00 96.50 545 ARG A N 1
ATOM 4205 C CA . ARG A 1 545 ? -20.152 -4.872 30.893 1.00 96.50 545 ARG A CA 1
ATOM 4206 C C . ARG A 1 545 ? -20.695 -6.170 31.486 1.00 96.50 545 ARG A C 1
ATOM 4208 O O . ARG A 1 545 ? -21.456 -6.847 30.803 1.00 96.50 545 ARG A O 1
ATOM 4215 N N . SER A 1 546 ? -20.387 -6.497 32.741 1.00 96.12 546 SER A N 1
ATOM 4216 C CA . SER A 1 546 ? -20.930 -7.694 33.403 1.00 96.12 546 SER A CA 1
ATOM 4217 C C . SER A 1 546 ? -22.429 -7.571 33.716 1.00 96.12 546 SER A C 1
ATOM 4219 O O . SER A 1 546 ? -23.174 -8.551 33.618 1.00 96.12 546 SER A O 1
ATOM 4221 N N . ILE A 1 547 ? -22.889 -6.351 34.025 1.00 94.94 547 ILE A N 1
ATOM 4222 C CA . ILE A 1 547 ? -24.288 -6.040 34.373 1.00 94.94 547 ILE A CA 1
ATOM 4223 C C . ILE A 1 547 ? -25.160 -5.814 33.124 1.00 94.94 547 ILE A C 1
ATOM 4225 O O . ILE A 1 547 ? -26.386 -5.928 33.181 1.00 94.94 547 ILE A O 1
ATOM 4229 N N . ALA A 1 548 ? -24.565 -5.483 31.976 1.00 92.38 548 ALA A N 1
ATOM 4230 C CA . ALA A 1 548 ? -25.309 -5.114 30.778 1.00 92.38 548 ALA A CA 1
ATOM 4231 C C . ALA A 1 548 ? -26.030 -6.312 30.127 1.00 92.38 548 ALA A C 1
ATOM 4233 O O . ALA A 1 548 ? -25.509 -6.955 29.226 1.00 92.38 548 ALA A O 1
ATOM 4234 N N . ILE A 1 549 ? -27.290 -6.545 30.511 1.00 91.25 549 ILE A N 1
ATOM 4235 C CA . ILE A 1 549 ? -28.134 -7.663 30.029 1.00 91.25 549 ILE A CA 1
ATOM 4236 C C . ILE A 1 549 ? -28.280 -7.691 28.494 1.00 91.25 549 ILE A C 1
ATOM 4238 O O . ILE A 1 549 ? -28.480 -8.743 27.897 1.00 91.25 549 ILE A O 1
ATOM 4242 N N . LYS A 1 550 ? -28.194 -6.530 27.834 1.00 92.25 550 LYS A N 1
ATOM 4243 C CA . LYS A 1 550 ? -28.427 -6.399 26.385 1.00 92.25 550 LYS A CA 1
ATOM 4244 C C . LYS A 1 550 ? -27.223 -6.768 25.515 1.00 92.25 550 LYS A C 1
ATOM 4246 O O . LYS A 1 550 ? -27.375 -6.831 24.296 1.00 92.25 550 LYS A O 1
ATOM 4251 N N . PHE A 1 551 ? -26.046 -6.950 26.104 1.00 93.19 551 PHE A N 1
ATOM 4252 C CA . PHE A 1 551 ? -24.796 -7.097 25.367 1.00 93.19 551 PHE A CA 1
ATOM 4253 C C . PHE A 1 551 ? -24.047 -8.362 25.792 1.00 93.19 551 PHE A C 1
ATOM 4255 O O . PHE A 1 551 ? -24.238 -8.830 26.914 1.00 93.19 551 PHE A O 1
ATOM 4262 N N . PRO A 1 552 ? -23.204 -8.934 24.913 1.00 93.50 552 PRO A N 1
ATOM 4263 C CA . PRO A 1 552 ? -22.281 -9.981 25.321 1.00 93.50 552 PRO A CA 1
ATOM 4264 C C . PRO A 1 552 ? -21.428 -9.507 26.498 1.00 93.50 552 PRO A C 1
ATOM 4266 O O . PRO A 1 552 ? -20.964 -8.362 26.517 1.00 93.50 552 PRO A O 1
ATOM 4269 N N . ARG A 1 553 ? -21.232 -10.390 27.478 1.00 95.69 553 ARG A N 1
ATOM 4270 C CA . ARG A 1 553 ? -20.328 -10.121 28.596 1.00 95.69 553 ARG A CA 1
ATOM 4271 C C . ARG A 1 553 ? -18.891 -10.062 28.090 1.00 95.69 553 ARG A C 1
ATOM 4273 O O . ARG A 1 553 ? -18.518 -10.792 27.172 1.00 95.69 553 ARG A O 1
ATOM 4280 N N . LEU A 1 554 ? -18.094 -9.204 28.718 1.00 97.38 554 LEU A N 1
ATOM 4281 C CA . LEU A 1 554 ? -16.648 -9.219 28.546 1.00 97.38 554 LEU A CA 1
ATOM 4282 C C . LEU A 1 554 ? -16.122 -10.522 29.165 1.00 97.38 554 LEU A C 1
ATOM 4284 O O . LEU A 1 554 ? -16.402 -10.783 30.331 1.00 97.38 554 LEU A O 1
ATOM 4288 N N . GLN A 1 555 ? -15.428 -11.339 28.376 1.00 97.81 555 GLN A N 1
ATOM 4289 C CA . GLN A 1 555 ? -14.976 -12.682 28.762 1.00 97.81 555 GLN A CA 1
ATOM 4290 C C . GLN A 1 555 ? -13.516 -12.701 29.193 1.00 97.81 555 GLN A C 1
ATOM 4292 O O . GLN A 1 555 ? -13.118 -13.526 30.011 1.00 97.81 555 GLN A O 1
ATOM 4297 N N . THR A 1 556 ? -12.695 -11.824 28.621 1.00 98.19 556 THR A N 1
ATOM 4298 C CA . THR A 1 556 ? -11.256 -11.824 28.876 1.00 98.19 556 THR A CA 1
ATOM 4299 C C . THR A 1 556 ? -10.746 -10.409 29.067 1.00 98.19 556 THR A C 1
ATOM 4301 O O . THR A 1 556 ? -10.979 -9.538 28.223 1.00 98.19 556 THR A O 1
ATOM 4304 N N . ILE A 1 557 ? -10.042 -10.194 30.176 1.00 98.12 557 ILE A N 1
ATOM 4305 C CA . ILE A 1 557 ? -9.223 -9.007 30.408 1.00 98.12 557 ILE A CA 1
ATOM 4306 C C . ILE A 1 557 ? -7.770 -9.447 30.538 1.00 98.12 557 ILE A C 1
ATOM 4308 O O . ILE A 1 557 ? -7.436 -10.259 31.398 1.00 98.12 557 ILE A O 1
ATOM 4312 N N . GLU A 1 558 ? -6.908 -8.870 29.712 1.00 98.00 558 GLU A N 1
ATOM 4313 C CA . GLU A 1 558 ? -5.469 -9.089 29.788 1.00 98.00 558 GLU A CA 1
ATOM 4314 C C . GLU A 1 558 ? -4.769 -7.793 30.180 1.00 98.00 558 GLU A C 1
ATOM 4316 O O . GLU A 1 558 ? -5.034 -6.742 29.594 1.00 98.00 558 GLU A O 1
ATOM 4321 N N . ILE A 1 559 ? -3.894 -7.862 31.178 1.00 97.12 559 ILE A N 1
ATOM 4322 C CA . ILE A 1 559 ? -3.240 -6.696 31.775 1.00 97.12 559 ILE A CA 1
ATOM 4323 C C . ILE A 1 559 ? -1.736 -6.930 31.744 1.00 97.12 559 ILE A C 1
ATOM 4325 O O . ILE A 1 559 ? -1.269 -7.941 32.256 1.00 97.12 559 ILE A O 1
ATOM 4329 N N . GLY A 1 560 ? -0.970 -6.004 31.175 1.00 96.12 560 GLY A N 1
ATOM 4330 C CA . GLY A 1 560 ? 0.491 -6.087 31.148 1.00 96.12 560 GLY A CA 1
ATOM 4331 C C . GLY A 1 560 ? 1.136 -4.735 31.414 1.00 96.12 560 GLY A C 1
ATOM 4332 O O . GLY A 1 560 ? 0.625 -3.699 30.999 1.00 96.12 560 GLY A O 1
ATOM 4333 N N . ARG A 1 561 ? 2.270 -4.717 32.120 1.00 93.06 561 ARG A N 1
ATOM 4334 C CA . ARG A 1 561 ? 3.008 -3.477 32.448 1.00 93.06 561 ARG A CA 1
ATOM 4335 C C . ARG A 1 561 ? 2.169 -2.399 33.178 1.00 93.06 561 ARG A C 1
ATOM 4337 O O . ARG A 1 561 ? 2.502 -1.220 33.110 1.00 93.06 561 ARG A O 1
ATOM 4344 N N . CYS A 1 562 ? 1.112 -2.788 33.898 1.00 92.12 562 CYS A N 1
ATOM 4345 C CA . CYS A 1 562 ? 0.258 -1.884 34.678 1.00 92.12 562 CYS A CA 1
ATOM 4346 C C . CYS A 1 562 ? 0.649 -1.905 36.165 1.00 92.12 562 CYS A C 1
ATOM 4348 O O . CYS A 1 562 ? 0.095 -2.668 36.952 1.00 92.12 562 CYS A O 1
ATOM 4350 N N . TRP A 1 563 ? 1.596 -1.056 36.567 1.00 91.56 563 TRP A N 1
ATOM 4351 C CA . TRP A 1 563 ? 2.150 -1.038 37.932 1.00 91.56 563 TRP A CA 1
ATOM 4352 C C . TRP A 1 563 ? 1.141 -0.649 39.028 1.00 91.56 563 TRP A C 1
ATOM 4354 O O . TRP A 1 563 ? 1.350 -0.952 40.199 1.00 91.56 563 TRP A O 1
ATOM 4364 N N . ALA A 1 564 ? 0.032 -0.005 38.657 1.00 93.38 564 ALA A N 1
ATOM 4365 C CA . ALA A 1 564 ? -1.043 0.377 39.572 1.00 93.38 564 ALA A CA 1
ATOM 4366 C C . ALA A 1 564 ? -2.084 -0.738 39.818 1.00 93.38 564 ALA A C 1
ATOM 4368 O O . ALA A 1 564 ? -3.056 -0.513 40.540 1.00 93.38 564 ALA A O 1
ATOM 4369 N N . ILE A 1 565 ? -1.922 -1.919 39.210 1.00 95.81 565 ILE A N 1
ATOM 4370 C CA . ILE A 1 565 ? -2.827 -3.062 39.375 1.00 95.81 565 ILE A CA 1
ATOM 4371 C C . ILE A 1 565 ? -2.269 -3.993 40.453 1.00 95.81 565 ILE A C 1
ATOM 4373 O O . ILE A 1 565 ? -1.177 -4.534 40.321 1.00 95.81 565 ILE A O 1
ATOM 4377 N N . THR A 1 566 ? -3.035 -4.179 41.527 1.00 96.31 566 THR A N 1
ATOM 4378 C CA . THR A 1 566 ? -2.686 -5.052 42.660 1.00 96.31 566 THR A CA 1
ATOM 4379 C C . THR A 1 566 ? -3.340 -6.430 42.535 1.00 96.31 566 THR A C 1
ATOM 4381 O O . THR A 1 566 ? -4.332 -6.591 41.820 1.00 96.31 566 THR A O 1
ATOM 4384 N N . ASP A 1 567 ? -2.874 -7.418 43.305 1.00 96.19 567 ASP A N 1
ATOM 4385 C CA . ASP A 1 567 ? -3.524 -8.739 43.393 1.00 96.19 567 ASP A CA 1
ATOM 4386 C C . ASP A 1 567 ? -5.000 -8.646 43.817 1.00 96.19 567 ASP A C 1
ATOM 4388 O O . ASP A 1 567 ? -5.842 -9.427 43.369 1.00 96.19 567 ASP A O 1
ATOM 4392 N N . ASP A 1 568 ? -5.338 -7.664 44.660 1.00 97.38 568 ASP A N 1
ATOM 4393 C CA . ASP A 1 568 ? -6.727 -7.391 45.037 1.00 97.38 568 ASP A CA 1
ATOM 4394 C C . ASP A 1 568 ? -7.561 -6.916 43.840 1.00 97.38 568 ASP A C 1
ATOM 4396 O O . ASP A 1 568 ? -8.684 -7.380 43.633 1.00 97.38 568 ASP A O 1
ATOM 4400 N N . THR A 1 569 ? -6.983 -6.058 42.992 1.00 97.19 569 THR A N 1
ATOM 4401 C CA . THR A 1 569 ? -7.620 -5.624 41.742 1.00 97.19 569 THR A CA 1
ATOM 4402 C C . THR A 1 569 ? -7.885 -6.812 40.821 1.00 97.19 569 THR A C 1
ATOM 4404 O O . THR A 1 569 ? -8.987 -6.939 40.289 1.00 97.19 569 THR A O 1
ATOM 4407 N N . VAL A 1 570 ? -6.907 -7.709 40.660 1.00 97.50 570 VAL A N 1
ATOM 4408 C CA . VAL A 1 570 ? -7.042 -8.921 39.834 1.00 97.50 570 VAL A CA 1
ATOM 4409 C C . VAL A 1 570 ? -8.160 -9.818 40.363 1.00 97.50 570 VAL A C 1
ATOM 4411 O O . VAL A 1 570 ? -9.012 -10.250 39.586 1.00 97.50 570 VAL A O 1
ATOM 4414 N N . ARG A 1 571 ? -8.223 -10.034 41.684 1.00 97.62 571 ARG A N 1
ATOM 4415 C CA . ARG A 1 571 ? -9.299 -10.805 42.326 1.00 97.62 571 ARG A CA 1
ATOM 4416 C C . ARG A 1 571 ? -10.674 -10.197 42.044 1.00 97.62 571 ARG A C 1
ATOM 4418 O O . ARG A 1 571 ? -11.583 -10.908 41.629 1.00 97.62 571 ARG A O 1
ATOM 4425 N N . ARG A 1 572 ? -10.812 -8.877 42.189 1.00 97.94 572 ARG A N 1
ATOM 4426 C CA . ARG A 1 572 ? -12.066 -8.153 41.911 1.00 97.94 572 ARG A CA 1
ATOM 4427 C C . ARG A 1 572 ? -12.458 -8.184 40.435 1.00 97.94 572 ARG A C 1
ATOM 4429 O O . ARG A 1 572 ? -13.643 -8.168 40.122 1.00 97.94 572 ARG A O 1
ATOM 4436 N N . LEU A 1 573 ? -11.493 -8.219 39.517 1.00 97.94 573 LEU A N 1
ATOM 4437 C CA . LEU A 1 573 ? -11.771 -8.405 38.092 1.00 97.94 573 LEU A CA 1
ATOM 4438 C C . LEU A 1 573 ? -12.228 -9.835 37.784 1.00 97.94 573 LEU A C 1
ATOM 4440 O O . LEU A 1 573 ? -13.143 -9.996 36.980 1.00 97.94 573 LEU A O 1
ATOM 4444 N N . ALA A 1 574 ? -11.660 -10.844 38.449 1.00 97.75 574 ALA A N 1
ATOM 4445 C CA . ALA A 1 574 ? -12.051 -12.247 38.286 1.00 97.75 574 ALA A CA 1
ATOM 4446 C C . ALA A 1 574 ? -13.484 -12.535 38.776 1.00 97.75 574 ALA A C 1
ATOM 4448 O O . ALA A 1 574 ? -14.130 -13.464 38.305 1.00 97.75 574 ALA A O 1
ATOM 4449 N N . GLU A 1 575 ? -14.024 -11.711 39.679 1.00 97.81 575 GLU A N 1
ATOM 4450 C CA . GLU A 1 575 ? -15.448 -11.750 40.051 1.00 97.81 575 GLU A CA 1
ATOM 4451 C C . GLU A 1 575 ? -16.375 -11.185 38.956 1.00 97.81 575 GLU A C 1
ATOM 4453 O O . GLU A 1 575 ? -17.580 -11.445 38.957 1.00 97.81 575 GLU A O 1
ATOM 4458 N N . LEU A 1 576 ? -15.840 -10.375 38.035 1.00 97.88 576 LEU A N 1
ATOM 4459 C CA . LEU A 1 576 ? -16.607 -9.644 37.021 1.00 97.88 576 LEU A CA 1
ATOM 4460 C C . LEU A 1 576 ? -16.465 -10.227 35.608 1.00 97.88 576 LEU A C 1
ATOM 4462 O O . LEU A 1 576 ? -17.338 -9.975 34.773 1.00 97.88 576 LEU A O 1
ATOM 4466 N N . VAL A 1 577 ? -15.373 -10.940 35.333 1.00 97.69 577 VAL A N 1
ATOM 4467 C CA . VAL A 1 577 ? -14.966 -11.427 34.008 1.00 97.69 577 VAL A CA 1
ATOM 4468 C C . VAL A 1 577 ? -14.433 -12.851 34.125 1.00 97.69 577 VAL A C 1
ATOM 4470 O O . VAL A 1 577 ? -13.705 -13.155 35.064 1.00 97.69 577 VAL A O 1
ATOM 4473 N N . ASP A 1 578 ? -14.764 -13.700 33.150 1.00 97.56 578 ASP A N 1
ATOM 4474 C CA . ASP A 1 578 ? -14.464 -15.138 33.193 1.00 97.56 578 ASP A CA 1
ATOM 4475 C C . ASP A 1 578 ? -12.956 -15.433 33.268 1.00 97.56 578 ASP A C 1
ATOM 4477 O O . ASP A 1 578 ? -12.535 -16.330 33.993 1.00 97.56 578 ASP A O 1
ATOM 4481 N N . ASN A 1 579 ? -12.141 -14.678 32.524 1.00 97.88 579 ASN A N 1
ATOM 4482 C CA . ASN A 1 579 ? -10.694 -14.858 32.465 1.00 97.88 579 ASN A CA 1
ATOM 4483 C C . ASN A 1 579 ? -9.962 -13.529 32.674 1.00 97.88 579 ASN A C 1
ATOM 4485 O O . ASN A 1 579 ? -10.154 -12.572 31.919 1.00 97.88 579 ASN A O 1
ATOM 4489 N N . VAL A 1 580 ? -9.073 -13.493 33.665 1.00 97.75 580 VAL A N 1
ATOM 4490 C CA . VAL A 1 580 ? -8.151 -12.377 33.898 1.00 97.75 580 VAL A CA 1
ATOM 4491 C C . VAL A 1 580 ? -6.729 -12.909 33.823 1.00 97.75 580 VAL A C 1
ATOM 4493 O O . VAL A 1 580 ? -6.368 -13.807 34.580 1.00 97.75 580 VAL A O 1
ATOM 4496 N N . THR A 1 581 ? -5.925 -12.371 32.908 1.00 97.62 581 THR A N 1
ATOM 4497 C CA . THR A 1 581 ? -4.534 -12.801 32.714 1.00 97.62 581 THR A CA 1
ATOM 4498 C C . THR A 1 581 ? -3.578 -11.629 32.877 1.00 97.62 581 THR A C 1
ATOM 4500 O O . THR A 1 581 ? -3.749 -10.590 32.235 1.00 97.62 581 THR A O 1
ATOM 4503 N N . LEU A 1 582 ? -2.547 -11.815 33.699 1.00 96.50 582 LEU A N 1
ATOM 4504 C CA . LEU A 1 582 ? -1.403 -10.912 33.758 1.00 96.50 582 LEU A CA 1
ATOM 4505 C C . LEU A 1 582 ? -0.386 -11.333 32.690 1.00 96.50 582 LEU A C 1
ATOM 4507 O O . LEU A 1 582 ? -0.065 -12.515 32.584 1.00 96.50 582 LEU A O 1
ATOM 4511 N N . ILE A 1 583 ? 0.067 -10.384 31.874 1.00 96.44 583 ILE A N 1
ATOM 4512 C CA . ILE A 1 583 ? 1.038 -10.609 30.802 1.00 96.44 583 ILE A CA 1
ATOM 4513 C C . ILE A 1 583 ? 2.394 -10.046 31.237 1.00 96.44 583 ILE A C 1
ATOM 4515 O O . ILE A 1 583 ? 2.536 -8.832 31.412 1.00 96.44 583 ILE A O 1
ATOM 4519 N N . ASP A 1 584 ? 3.381 -10.936 31.339 1.00 84.75 584 ASP A N 1
ATOM 4520 C CA . ASP A 1 584 ? 4.800 -10.605 31.484 1.00 84.75 584 ASP A CA 1
ATOM 4521 C C . ASP A 1 584 ? 5.391 -10.338 30.092 1.00 84.75 584 ASP A C 1
ATOM 4523 O O . ASP A 1 584 ? 5.917 -11.240 29.440 1.00 84.75 584 ASP A O 1
ATOM 4527 N N . GLU A 1 585 ? 5.247 -9.114 29.589 1.00 66.50 585 GLU A N 1
ATOM 4528 C CA . GLU A 1 585 ? 5.868 -8.678 28.327 1.00 66.50 585 GLU A CA 1
ATOM 4529 C C . GLU A 1 585 ? 6.955 -7.648 28.547 1.00 66.50 585 GLU A C 1
ATOM 4531 O O . GLU A 1 585 ? 6.787 -6.750 29.403 1.00 66.50 585 GLU A O 1
#

Mean predicted aligned error: 12.39 Å

Nearest PDB structures (foldseek):
  8x7w-assembly1_D  TM=3.518E-01  e=1.280E-05  Escherichia coli K-12
  8h96-assembly1_A  TM=3.335E-01  e=8.673E-05  Mus musculus
  4kxf-assembly11_D  TM=2.929E-01  e=2.830E-05  Mus musculus
  4kxf-assembly2_B  TM=2.808E-01  e=4.111E-05  Mus musculus